Protein AF-0000000078708165 (afdb_homodimer)

Solvent-accessible surface area (backbone atoms only — not comparable to full-atom values): 24595 Å² total; per-residue (Å²): 108,51,36,68,66,40,45,78,69,54,37,66,34,63,45,40,36,69,83,46,74,78,49,69,68,57,49,48,54,41,50,55,49,38,58,58,43,76,46,70,92,74,52,52,30,29,33,33,33,42,35,62,56,63,69,60,28,43,54,49,16,61,76,66,69,36,69,35,49,48,30,27,42,36,37,36,41,20,16,23,21,41,49,58,53,45,49,39,19,51,76,68,73,42,83,66,70,73,29,43,62,59,57,50,52,49,18,38,39,30,17,32,34,29,54,37,47,34,47,46,41,34,36,25,69,70,32,29,31,30,79,36,61,64,44,44,76,39,40,69,62,49,26,62,76,30,49,47,60,72,34,39,46,48,54,36,30,37,31,33,25,43,50,60,53,85,44,67,77,74,87,72,66,90,42,77,29,70,65,36,49,51,66,67,57,56,59,63,48,45,63,61,40,27,52,52,42,26,50,55,28,47,77,68,76,39,90,55,40,51,53,62,52,50,36,59,58,68,66,51,85,80,80,67,42,50,61,54,49,38,62,41,60,37,40,49,90,117,108,50,37,67,66,39,45,78,68,54,36,65,36,62,46,39,36,69,86,48,74,77,50,70,68,56,49,47,54,43,52,55,49,38,58,57,43,76,45,70,91,73,52,53,30,28,33,34,33,43,32,63,55,62,69,60,27,42,54,49,15,62,76,66,68,36,68,36,47,48,30,27,42,35,37,37,41,18,15,23,22,40,50,57,53,45,49,38,19,51,76,67,74,43,83,65,70,73,30,42,62,59,57,50,52,49,17,38,38,31,18,31,34,28,53,36,47,36,49,47,43,33,35,25,71,70,32,29,31,28,80,35,61,64,44,44,75,40,42,69,62,48,26,61,75,30,48,47,61,72,33,39,45,49,54,36,27,36,31,33,26,43,53,61,54,83,44,67,76,73,86,72,67,89,40,77,29,69,66,36,50,51,68,68,58,56,59,64,49,46,62,62,41,27,52,54,43,26,51,56,29,46,77,68,76,38,90,56,40,49,52,64,54,49,37,58,57,69,67,52,87,81,78,66,42,50,61,53,50,38,62,41,59,36,40,50,86,118

Structure (mmCIF, N/CA/C/O backbone):
data_AF-0000000078708165-model_v1
#
loop_
_entity.id
_entity.type
_entity.pdbx_description
1 polymer 'Nitroreductase domain-containing protein'
#
loop_
_atom_site.group_PDB
_atom_site.id
_atom_site.type_symbol
_atom_site.label_atom_id
_atom_site.label_alt_id
_atom_site.label_comp_id
_atom_site.label_asym_id
_atom_site.label_entity_id
_atom_site.label_seq_id
_atom_site.pdbx_PDB_ins_code
_atom_site.Cartn_x
_atom_site.Cartn_y
_atom_site.Cartn_z
_atom_site.occupancy
_atom_site.B_iso_or_equiv
_atom_site.auth_seq_id
_atom_site.auth_comp_id
_atom_site.auth_asym_id
_atom_site.auth_atom_id
_atom_site.pdbx_PDB_model_num
ATOM 1 N N . MET A 1 1 ? -5.594 12.461 -19.328 1 75.12 1 MET A N 1
ATOM 2 C CA . MET A 1 1 ? -4.172 12.625 -19.047 1 75.12 1 MET A CA 1
ATOM 3 C C . MET A 1 1 ? -3.57 11.344 -18.5 1 75.12 1 MET A C 1
ATOM 5 O O . MET A 1 1 ? -4.301 10.438 -18.078 1 75.12 1 MET A O 1
ATOM 9 N N . SER A 1 2 ? -2.18 11.203 -18.719 1 91.25 2 SER A N 1
ATOM 10 C CA . SER A 1 2 ? -1.423 10.023 -18.312 1 91.25 2 SER A CA 1
ATOM 11 C C . SER A 1 2 ? -1.133 10.031 -16.812 1 91.25 2 SER A C 1
ATOM 13 O O . SER A 1 2 ? -0.806 11.078 -16.25 1 91.25 2 SER A O 1
ATOM 15 N N . PHE A 1 3 ? -1.51 8.906 -16.062 1 94.38 3 PHE A N 1
ATOM 16 C CA . PHE A 1 3 ? -1.106 8.773 -14.672 1 94.38 3 PHE A CA 1
ATOM 17 C C . PHE A 1 3 ? 0.387 9.023 -14.516 1 94.38 3 PHE A C 1
ATOM 19 O O . PHE A 1 3 ? 0.801 9.812 -13.664 1 94.38 3 PHE A O 1
ATOM 26 N N . ILE A 1 4 ? 1.189 8.484 -15.359 1 96.38 4 ILE A N 1
ATOM 27 C CA . ILE A 1 4 ? 2.643 8.57 -15.258 1 96.38 4 ILE A CA 1
ATOM 28 C C . ILE A 1 4 ? 3.088 10.023 -15.398 1 96.38 4 ILE A C 1
ATOM 30 O O . ILE A 1 4 ? 3.916 10.5 -14.625 1 96.38 4 ILE A O 1
ATOM 34 N N . GLU A 1 5 ? 2.521 10.695 -16.297 1 93.56 5 GLU A N 1
ATOM 35 C CA . GLU A 1 5 ? 2.891 12.086 -16.531 1 93.56 5 GLU A CA 1
ATOM 36 C C . GLU A 1 5 ? 2.438 12.977 -15.375 1 93.56 5 GLU A C 1
ATOM 38 O O . GLU A 1 5 ? 3.186 13.844 -14.922 1 93.56 5 GLU A O 1
ATOM 43 N N . ASN A 1 6 ? 1.27 12.734 -14.898 1 93.44 6 ASN A N 1
ATOM 44 C CA . ASN A 1 6 ? 0.711 13.57 -13.844 1 93.44 6 ASN A CA 1
ATOM 45 C C . ASN A 1 6 ? 1.379 13.297 -12.5 1 93.44 6 ASN A C 1
ATOM 47 O O . ASN A 1 6 ? 1.421 14.164 -11.633 1 93.44 6 ASN A O 1
ATOM 51 N N . ASN A 1 7 ? 1.868 12.078 -12.359 1 93 7 ASN A N 1
ATOM 52 C CA . ASN A 1 7 ? 2.512 11.688 -11.117 1 93 7 ASN A CA 1
ATOM 53 C C . ASN A 1 7 ? 3.709 12.578 -10.797 1 93 7 ASN A C 1
ATOM 55 O O . ASN A 1 7 ? 4.004 12.836 -9.625 1 93 7 ASN A O 1
ATOM 59 N N . LEU A 1 8 ? 4.371 13.016 -11.805 1 89.5 8 LEU A N 1
ATOM 60 C CA . LEU A 1 8 ? 5.566 13.82 -11.609 1 89.5 8 LEU A CA 1
ATOM 61 C C . LEU A 1 8 ? 5.215 15.172 -10.992 1 89.5 8 LEU A C 1
ATOM 63 O O . LEU A 1 8 ? 6.074 15.836 -10.406 1 89.5 8 LEU A O 1
ATOM 67 N N . LYS A 1 9 ? 3.977 15.539 -11.07 1 89.5 9 LYS A N 1
ATOM 68 C CA . LYS A 1 9 ? 3.506 16.812 -10.539 1 89.5 9 LYS A CA 1
ATOM 69 C C . LYS A 1 9 ? 2.668 16.609 -9.281 1 89.5 9 LYS A C 1
ATOM 71 O O . LYS A 1 9 ? 2.113 17.562 -8.734 1 89.5 9 LYS A O 1
ATOM 76 N N . ARG A 1 10 ? 2.689 15.391 -8.859 1 91.25 10 ARG A N 1
ATOM 77 C CA . ARG A 1 10 ? 1.812 15.07 -7.738 1 91.25 10 ARG A CA 1
ATOM 78 C C . ARG A 1 10 ? 2.453 15.453 -6.41 1 91.25 10 ARG A C 1
ATOM 80 O O . ARG A 1 10 ? 3.654 15.258 -6.215 1 91.25 10 ARG A O 1
ATOM 87 N N . GLY A 1 11 ? 1.726 16.078 -5.535 1 93.62 11 GLY A N 1
ATOM 88 C CA . GLY A 1 11 ? 1.996 16.312 -4.125 1 93.62 11 GLY A CA 1
ATOM 89 C C . GLY A 1 11 ? 0.79 16.062 -3.236 1 93.62 11 GLY A C 1
ATOM 90 O O . GLY A 1 11 ? -0.292 15.742 -3.727 1 93.62 11 GLY A O 1
ATOM 91 N N . SER A 1 12 ? 1.008 16.156 -1.935 1 95.69 12 SER A N 1
ATOM 92 C CA . SER A 1 12 ? -0.109 16.047 -1.002 1 95.69 12 SER A CA 1
ATOM 93 C C . SER A 1 12 ? -0.998 17.281 -1.048 1 95.69 12 SER A C 1
ATOM 95 O O . SER A 1 12 ? -0.561 18.391 -0.697 1 95.69 12 SER A O 1
ATOM 97 N N . THR A 1 13 ? -2.205 17.078 -1.514 1 97.06 13 THR A N 1
ATOM 98 C CA . THR A 1 13 ? -3.17 18.172 -1.577 1 97.06 13 THR A CA 1
ATOM 99 C C . THR A 1 13 ? -3.859 18.359 -0.229 1 97.06 13 THR A C 1
ATOM 101 O O . THR A 1 13 ? -4.551 17.469 0.253 1 97.06 13 THR A O 1
ATOM 104 N N . ARG A 1 14 ? -3.719 19.609 0.31 1 96.38 14 ARG A N 1
ATOM 105 C CA . ARG A 1 14 ? -4.332 19.844 1.614 1 96.38 14 ARG A CA 1
ATOM 106 C C . ARG A 1 14 ? -5.293 21.016 1.562 1 96.38 14 ARG A C 1
ATOM 108 O O . ARG A 1 14 ? -5.938 21.344 2.561 1 96.38 14 ARG A O 1
ATOM 115 N N . ASP A 1 15 ? -5.328 21.641 0.451 1 97.31 15 ASP A N 1
ATOM 116 C CA . ASP A 1 15 ? -6.297 22.688 0.148 1 97.31 15 ASP A CA 1
ATOM 117 C C . ASP A 1 15 ? -7.172 22.297 -1.042 1 97.31 15 ASP A C 1
ATOM 119 O O . ASP A 1 15 ? -6.676 22.141 -2.16 1 97.31 15 ASP A O 1
ATOM 123 N N . TYR A 1 16 ? -8.438 22.188 -0.793 1 98.38 16 TYR A N 1
ATOM 124 C CA . TYR A 1 16 ? -9.352 21.766 -1.844 1 98.38 16 TYR A CA 1
ATOM 125 C C . TYR A 1 16 ? -10.312 22.891 -2.225 1 98.38 16 TYR A C 1
ATOM 127 O O . TYR A 1 16 ? -10.547 23.812 -1.438 1 98.38 16 TYR A O 1
ATOM 135 N N . GLN A 1 17 ? -10.758 22.812 -3.473 1 98.38 17 GLN A N 1
ATOM 136 C CA . GLN A 1 17 ? -11.891 23.656 -3.859 1 98.38 17 GLN A CA 1
ATOM 137 C C . GLN A 1 17 ? -13.172 23.203 -3.174 1 98.38 17 GLN A C 1
ATOM 139 O O . GLN A 1 17 ? -13.812 22.234 -3.611 1 98.38 17 GLN A O 1
ATOM 144 N N . ILE A 1 18 ? -13.539 23.984 -2.209 1 97.69 18 ILE A N 1
ATOM 145 C CA . ILE A 1 18 ? -14.703 23.625 -1.4 1 97.69 18 ILE A CA 1
ATOM 146 C C . ILE A 1 18 ? -15.953 23.594 -2.275 1 97.69 18 ILE A C 1
ATOM 148 O O . ILE A 1 18 ? -16.172 24.5 -3.082 1 97.69 18 ILE A O 1
ATOM 152 N N . GLY A 1 19 ? -16.703 22.531 -2.205 1 96.31 19 GLY A N 1
ATOM 153 C CA . GLY A 1 19 ? -17.953 22.422 -2.941 1 96.31 19 GLY A CA 1
ATOM 154 C C . GLY A 1 19 ? -17.781 21.766 -4.301 1 96.31 19 GLY A C 1
ATOM 155 O O . GLY A 1 19 ? -18.766 21.5 -4.988 1 96.31 19 GLY A O 1
ATOM 156 N N . TYR A 1 20 ? -16.531 21.578 -4.703 1 98.06 20 TYR A N 1
ATOM 157 C CA . TYR A 1 20 ? -16.312 20.891 -5.977 1 98.06 20 TYR A CA 1
ATOM 158 C C . TYR A 1 20 ? -16.922 19.5 -5.949 1 98.06 20 TYR A C 1
ATOM 160 O O . TYR A 1 20 ? -16.641 18.703 -5.051 1 98.06 20 TYR A O 1
ATOM 168 N N . GLU A 1 21 ? -17.688 19.188 -6.945 1 97.88 21 GLU A N 1
ATOM 169 C CA . GLU A 1 21 ? -18.312 17.875 -7.066 1 97.88 21 GLU A CA 1
ATOM 170 C C . GLU A 1 21 ? -17.641 17.047 -8.156 1 97.88 21 GLU A C 1
ATOM 172 O O . GLU A 1 21 ? -17.562 17.469 -9.312 1 97.88 21 GLU A O 1
ATOM 177 N N . ILE A 1 22 ? -17.172 15.93 -7.812 1 98.62 22 ILE A N 1
ATOM 178 C CA . ILE A 1 22 ? -16.641 14.992 -8.805 1 98.62 22 ILE A CA 1
ATOM 179 C C . ILE A 1 22 ? -17.797 14.422 -9.625 1 98.62 22 ILE A C 1
ATOM 181 O O . ILE A 1 22 ? -18.844 14.047 -9.078 1 98.62 22 ILE A O 1
ATOM 185 N N . SER A 1 23 ? -17.625 14.375 -10.93 1 98.5 23 SER A N 1
ATOM 186 C CA . SER A 1 23 ? -18.688 13.875 -11.789 1 98.5 23 SER A CA 1
ATOM 187 C C . SER A 1 23 ? -19.016 12.422 -11.477 1 98.5 23 SER A C 1
ATOM 189 O O . SER A 1 23 ? -18.172 11.672 -10.992 1 98.5 23 SER A O 1
ATOM 191 N N . GLU A 1 24 ? -20.25 12.062 -11.781 1 98.31 24 GLU A N 1
ATOM 192 C CA . GLU A 1 24 ? -20.656 10.672 -11.578 1 98.31 24 GLU A CA 1
ATOM 193 C C . GLU A 1 24 ? -19.781 9.719 -12.375 1 98.31 24 GLU A C 1
ATOM 195 O O . GLU A 1 24 ? -19.438 8.633 -11.898 1 98.31 24 GLU A O 1
ATOM 200 N N . GLU A 1 25 ? -19.469 10.102 -13.531 1 98.19 25 GLU A N 1
ATOM 201 C CA . GLU A 1 25 ? -18.594 9.289 -14.375 1 98.19 25 GLU A CA 1
ATOM 202 C C . GLU A 1 25 ? -17.234 9.062 -13.711 1 98.19 25 GLU A C 1
ATOM 204 O O . GLU A 1 25 ? -16.734 7.941 -13.68 1 98.19 25 GLU A O 1
ATOM 209 N N . ASP A 1 26 ? -16.641 10.141 -13.234 1 98.19 26 ASP A N 1
ATOM 210 C CA . ASP A 1 26 ? -15.328 10.039 -12.586 1 98.19 26 ASP A CA 1
ATOM 211 C C . ASP A 1 26 ? -15.422 9.25 -11.281 1 98.19 26 ASP A C 1
ATOM 213 O O . ASP A 1 26 ? -14.523 8.477 -10.953 1 98.19 26 ASP A O 1
ATOM 217 N N . LYS A 1 27 ? -16.5 9.461 -10.57 1 98.62 27 LYS A N 1
ATOM 218 C CA . LYS A 1 27 ? -16.719 8.672 -9.359 1 98.62 27 LYS A CA 1
ATOM 219 C C . LYS A 1 27 ? -16.75 7.18 -9.688 1 98.62 27 LYS A C 1
ATOM 221 O O . LYS A 1 27 ? -16.156 6.371 -8.969 1 98.62 27 LYS A O 1
ATOM 226 N N . GLU A 1 28 ? -17.438 6.867 -10.727 1 98.25 28 GLU A N 1
ATOM 227 C CA . GLU A 1 28 ? -17.516 5.473 -11.141 1 98.25 28 GLU A CA 1
ATOM 228 C C . GLU A 1 28 ? -16.141 4.914 -11.492 1 98.25 28 GLU A C 1
ATOM 230 O O . GLU A 1 28 ? -15.812 3.777 -11.148 1 98.25 28 GLU A O 1
ATOM 235 N N . LYS A 1 29 ? -15.336 5.672 -12.211 1 97.88 29 LYS A N 1
ATOM 236 C CA . LYS A 1 29 ? -13.977 5.266 -12.562 1 97.88 29 LYS A CA 1
ATOM 237 C C . LYS A 1 29 ? -13.141 4.992 -11.312 1 97.88 29 LYS A C 1
ATOM 239 O O . LYS A 1 29 ? -12.422 3.992 -11.25 1 97.88 29 LYS A O 1
ATOM 244 N N . LEU A 1 30 ? -13.242 5.879 -10.328 1 98.62 30 LEU A N 1
ATOM 245 C CA . LEU A 1 30 ? -12.508 5.719 -9.078 1 98.62 30 LEU A CA 1
ATOM 246 C C . LEU A 1 30 ? -12.93 4.445 -8.352 1 98.62 30 LEU A C 1
ATOM 248 O O . LEU A 1 30 ? -12.078 3.656 -7.93 1 98.62 30 LEU A O 1
ATOM 252 N N . ILE A 1 31 ? -14.203 4.211 -8.289 1 98.62 31 ILE A N 1
ATOM 253 C CA . ILE A 1 31 ? -14.758 3.094 -7.535 1 98.62 31 ILE A CA 1
ATOM 254 C C . ILE A 1 31 ? -14.406 1.778 -8.227 1 98.62 31 ILE A C 1
ATOM 256 O O . ILE A 1 31 ? -13.992 0.817 -7.57 1 98.62 31 ILE A O 1
ATOM 260 N N . LYS A 1 32 ? -14.555 1.718 -9.523 1 97.56 32 LYS A N 1
ATOM 261 C CA . LYS A 1 32 ? -14.219 0.506 -10.273 1 97.56 32 LYS A CA 1
ATOM 262 C C . LYS A 1 32 ? -12.742 0.157 -10.125 1 97.56 32 LYS A C 1
ATOM 264 O O . LYS A 1 32 ? -12.383 -1.02 -10.062 1 97.56 32 LYS A O 1
ATOM 269 N N . THR A 1 33 ? -11.93 1.17 -10.047 1 98.06 33 THR A N 1
ATOM 270 C CA . THR A 1 33 ? -10.492 0.958 -9.906 1 98.06 33 THR A CA 1
ATOM 271 C C . THR A 1 33 ? -10.18 0.262 -8.586 1 98.06 33 THR A C 1
ATOM 273 O O . THR A 1 33 ? -9.461 -0.74 -8.562 1 98.06 33 THR A O 1
ATOM 276 N N . ILE A 1 34 ? -10.734 0.722 -7.465 1 98.06 34 ILE A N 1
ATOM 277 C CA . ILE A 1 34 ? -10.352 0.17 -6.172 1 98.06 34 ILE A CA 1
ATOM 278 C C . ILE A 1 34 ? -11.094 -1.139 -5.926 1 98.06 34 ILE A C 1
ATOM 280 O O . ILE A 1 34 ? -10.656 -1.977 -5.137 1 98.06 34 ILE A O 1
ATOM 284 N N . GLN A 1 35 ? -12.203 -1.363 -6.656 1 96.94 35 GLN A N 1
ATOM 285 C CA . GLN A 1 35 ? -12.883 -2.656 -6.594 1 96.94 35 GLN A CA 1
ATOM 286 C C . GLN A 1 35 ? -12.023 -3.756 -7.207 1 96.94 35 GLN A C 1
ATOM 288 O O . GLN A 1 35 ? -12.07 -4.906 -6.773 1 96.94 35 GLN A O 1
ATOM 293 N N . ASN A 1 36 ? -11.242 -3.406 -8.18 1 96.12 36 ASN A N 1
ATOM 294 C CA . ASN A 1 36 ? -10.422 -4.391 -8.883 1 96.12 36 ASN A CA 1
ATOM 295 C C . ASN A 1 36 ? -9.023 -4.488 -8.281 1 96.12 36 ASN A C 1
ATOM 297 O O . ASN A 1 36 ? -8.125 -5.086 -8.883 1 96.12 36 ASN A O 1
ATOM 301 N N . ALA A 1 37 ? -8.82 -3.914 -7.129 1 97.5 37 ALA A N 1
ATOM 302 C CA . ALA A 1 37 ? -7.508 -3.957 -6.488 1 97.5 37 ALA A CA 1
ATOM 303 C C . ALA A 1 37 ? -7.098 -5.395 -6.176 1 97.5 37 ALA A C 1
ATOM 305 O O . ALA A 1 37 ? -7.93 -6.207 -5.762 1 97.5 37 ALA A O 1
ATOM 306 N N . PRO A 1 38 ? -5.777 -5.684 -6.391 1 96.69 38 PRO A N 1
ATOM 307 C CA . PRO A 1 38 ? -5.285 -7 -5.984 1 96.69 38 PRO A CA 1
ATOM 308 C C . PRO A 1 38 ? -5.465 -7.262 -4.488 1 96.69 38 PRO A C 1
ATOM 310 O O . PRO A 1 38 ? -5.559 -6.316 -3.701 1 96.69 38 PRO A O 1
ATOM 313 N N . THR A 1 39 ? -5.602 -8.508 -4.172 1 96.62 39 THR A N 1
ATOM 314 C CA . THR A 1 39 ? -5.672 -8.961 -2.785 1 96.62 39 THR A CA 1
ATOM 315 C C . THR A 1 39 ? -4.762 -10.164 -2.562 1 96.62 39 THR A C 1
ATOM 317 O O . THR A 1 39 ? -4.594 -10.992 -3.457 1 96.62 39 THR A O 1
ATOM 320 N N . SER A 1 40 ? -4.141 -10.156 -1.382 1 96.81 40 SER A N 1
ATOM 321 C CA . SER A 1 40 ? -3.326 -11.32 -1.035 1 96.81 40 SER A CA 1
ATOM 322 C C . SER A 1 40 ? -4.172 -12.586 -0.963 1 96.81 40 SER A C 1
ATOM 324 O O . SER A 1 40 ? -5.215 -12.602 -0.308 1 96.81 40 SER A O 1
ATOM 326 N N . ASN A 1 41 ? -3.801 -13.633 -1.777 1 94.19 41 ASN A N 1
ATOM 327 C CA . ASN A 1 41 ? -4.344 -14.984 -1.711 1 94.19 41 ASN A CA 1
ATOM 328 C C . ASN A 1 41 ? -5.852 -15 -1.938 1 94.19 41 ASN A C 1
ATOM 330 O O . ASN A 1 41 ? -6.551 -15.898 -1.471 1 94.19 41 ASN A O 1
ATOM 334 N N . ASN A 1 42 ? -6.367 -13.883 -2.521 1 95.19 42 ASN A N 1
ATOM 335 C CA . ASN A 1 42 ? -7.805 -13.766 -2.746 1 95.19 42 ASN A CA 1
ATOM 336 C C . ASN A 1 42 ? -8.57 -13.688 -1.43 1 95.19 42 ASN A C 1
ATOM 338 O O . ASN A 1 42 ? -9.758 -14.023 -1.378 1 95.19 42 ASN A O 1
ATOM 342 N N . TYR A 1 43 ? -7.945 -13.203 -0.377 1 96.56 43 TYR A N 1
ATOM 343 C CA . TYR A 1 43 ? -8.578 -13.195 0.939 1 96.56 43 TYR A CA 1
ATOM 344 C C . TYR A 1 43 ? -9.57 -12.047 1.061 1 96.56 43 TYR A C 1
ATOM 346 O O . TYR A 1 43 ? -10.508 -12.109 1.862 1 96.56 43 TYR A O 1
ATOM 354 N N . PHE A 1 44 ? -9.32 -11.055 0.277 1 97.88 44 PHE A N 1
ATOM 355 C CA . PHE A 1 44 ? -10.102 -9.828 0.418 1 97.88 44 PHE A CA 1
ATOM 356 C C . PHE A 1 44 ? -10.078 -9.336 1.859 1 97.88 44 PHE A C 1
ATOM 358 O O . PHE A 1 44 ? -11.125 -9.086 2.453 1 97.88 44 PHE A O 1
ATOM 365 N N . ALA A 1 45 ? -8.844 -9.141 2.334 1 97.81 45 ALA A N 1
ATOM 366 C CA . ALA A 1 45 ? -8.602 -8.797 3.732 1 97.81 45 ALA A CA 1
ATOM 367 C C . ALA A 1 45 ? -8.594 -7.285 3.932 1 97.81 45 ALA A C 1
ATOM 369 O O . ALA A 1 45 ? -7.879 -6.766 4.793 1 97.81 45 ALA A O 1
ATOM 370 N N . SER A 1 46 ? -9.281 -6.57 3.098 1 98.75 46 SER A N 1
ATOM 371 C CA . SER A 1 46 ? -9.461 -5.125 3.221 1 98.75 46 SER A CA 1
ATOM 372 C C . SER A 1 46 ? -10.859 -4.703 2.775 1 98.75 46 SER A C 1
ATOM 374 O O . SER A 1 46 ? -11.531 -5.438 2.051 1 98.75 46 SER A O 1
ATOM 376 N N . SER A 1 47 ? -11.289 -3.584 3.244 1 98.81 47 SER A N 1
ATOM 377 C CA . SER A 1 47 ? -12.508 -2.895 2.854 1 98.81 47 SER A CA 1
ATOM 378 C C . SER A 1 47 ? -12.297 -1.385 2.797 1 98.81 47 SER A C 1
ATOM 380 O O . SER A 1 47 ? -11.289 -0.875 3.287 1 98.81 47 SER A O 1
ATOM 382 N N . VAL A 1 48 ? -13.25 -0.737 2.156 1 98.88 48 VAL A N 1
ATOM 383 C CA . VAL A 1 48 ? -13.172 0.719 2.098 1 98.88 48 VAL A CA 1
ATOM 384 C C . VAL A 1 48 ? -14.539 1.321 2.418 1 98.88 48 VAL A C 1
ATOM 386 O O . VAL A 1 48 ? -15.57 0.802 1.985 1 98.88 48 VAL A O 1
ATOM 389 N N . ILE A 1 49 ? -14.531 2.32 3.221 1 98.94 49 ILE A N 1
ATOM 390 C CA . ILE A 1 49 ? -15.719 3.143 3.443 1 98.94 49 ILE A CA 1
ATOM 391 C C . ILE A 1 49 ? -15.594 4.445 2.652 1 98.94 49 ILE A C 1
ATOM 393 O O . ILE A 1 49 ? -14.641 5.203 2.836 1 98.94 49 ILE A O 1
ATOM 397 N N . VAL A 1 50 ? -16.562 4.656 1.787 1 98.94 50 VAL A N 1
ATOM 398 C CA . VAL A 1 50 ? -16.625 5.867 0.978 1 98.94 50 VAL A CA 1
ATOM 399 C C . VAL A 1 50 ? -17.531 6.895 1.654 1 98.94 50 VAL A C 1
ATOM 401 O O . VAL A 1 50 ? -18.703 6.629 1.898 1 98.94 50 VAL A O 1
ATOM 404 N N . ILE A 1 51 ? -16.984 8.055 1.914 1 98.88 51 ILE A N 1
ATOM 405 C CA . ILE A 1 51 ? -17.734 9.078 2.635 1 98.88 51 ILE A CA 1
ATOM 406 C C . ILE A 1 51 ? -17.875 10.32 1.763 1 98.88 51 ILE A C 1
ATOM 408 O O . ILE A 1 51 ? -16.875 10.93 1.369 1 98.88 51 ILE A O 1
ATOM 412 N N . GLU A 1 52 ? -19.062 10.734 1.477 1 98.19 52 GLU A N 1
ATOM 413 C CA . GLU A 1 52 ? -19.391 11.945 0.724 1 98.19 52 GLU A CA 1
ATOM 414 C C . GLU A 1 52 ? -20.203 12.914 1.565 1 98.19 52 GLU A C 1
ATOM 416 O O . GLU A 1 52 ? -20.234 14.117 1.289 1 98.19 52 GLU A O 1
ATOM 421 N N . ASP A 1 53 ? -20.891 12.398 2.562 1 98.38 53 ASP A N 1
ATOM 422 C CA . ASP A 1 53 ? -21.734 13.219 3.418 1 98.38 53 ASP A CA 1
ATOM 423 C C . ASP A 1 53 ? -20.906 14.258 4.172 1 98.38 53 ASP A C 1
ATOM 425 O O . ASP A 1 53 ? -19.969 13.914 4.883 1 98.38 53 ASP A O 1
ATOM 429 N N . GLN A 1 54 ? -21.344 15.516 4.062 1 98.5 54 GLN A N 1
ATOM 430 C CA . GLN A 1 54 ? -20.562 16.609 4.637 1 98.5 54 GLN A CA 1
ATOM 431 C C . GLN A 1 54 ? -20.547 16.531 6.16 1 98.5 54 GLN A C 1
ATOM 433 O O . GLN A 1 54 ? -19.547 16.844 6.793 1 98.5 54 GLN A O 1
ATOM 438 N N . ASN A 1 55 ? -21.641 16.188 6.75 1 98.62 55 ASN A N 1
ATOM 439 C CA . ASN A 1 55 ? -21.703 16.078 8.203 1 98.62 55 ASN A CA 1
ATOM 440 C C . ASN A 1 55 ? -20.703 15.055 8.734 1 98.62 55 ASN A C 1
ATOM 442 O O . ASN A 1 55 ? -20.047 15.289 9.742 1 98.62 55 ASN A O 1
ATOM 446 N N . THR A 1 56 ? -20.656 13.898 8.078 1 98.75 56 THR A N 1
ATOM 447 C CA . THR A 1 56 ? -19.703 12.867 8.477 1 98.75 56 THR A CA 1
ATOM 448 C C . THR A 1 56 ? -18.266 13.352 8.273 1 98.75 56 THR A C 1
ATOM 450 O O . THR A 1 56 ? -17.406 13.141 9.141 1 98.75 56 THR A O 1
ATOM 453 N N . LYS A 1 57 ? -18.016 13.992 7.145 1 98.81 57 LYS A N 1
ATOM 454 C CA . LYS A 1 57 ? -16.688 14.531 6.902 1 98.81 57 LYS A CA 1
ATOM 455 C C . LYS A 1 57 ? -16.297 15.562 7.957 1 98.81 57 LYS A C 1
ATOM 457 O O . LYS A 1 57 ? -15.156 15.602 8.406 1 98.81 57 LYS A O 1
ATOM 462 N N . ASP A 1 58 ? -17.234 16.375 8.391 1 98.81 58 ASP A N 1
ATOM 463 C CA . ASP A 1 58 ? -16.984 17.375 9.43 1 98.81 58 ASP A CA 1
ATOM 464 C C . ASP A 1 58 ? -16.594 16.703 10.75 1 98.81 58 ASP A C 1
ATOM 466 O O . ASP A 1 58 ? -15.648 17.141 11.414 1 98.81 58 ASP A O 1
ATOM 470 N N . LYS A 1 59 ? -17.344 15.719 11.133 1 98.88 59 LYS A N 1
ATOM 471 C CA . LYS A 1 59 ? -17.047 14.992 12.367 1 98.88 59 LYS A CA 1
ATOM 472 C C . LYS A 1 59 ? -15.664 14.344 12.312 1 98.88 59 LYS A C 1
ATOM 474 O O . LYS A 1 59 ? -14.898 14.406 13.281 1 98.88 59 LYS A O 1
ATOM 479 N N . LEU A 1 60 ? -15.344 13.727 11.18 1 98.94 60 LEU A N 1
ATOM 480 C CA . LEU A 1 60 ? -14.047 13.078 11.008 1 98.94 60 LEU A CA 1
ATOM 481 C C . LEU A 1 60 ? -12.922 14.102 11.008 1 98.94 60 LEU A C 1
ATOM 483 O O . LEU A 1 60 ? -11.844 13.852 11.562 1 98.94 60 LEU A O 1
ATOM 487 N N . ALA A 1 61 ? -13.172 15.219 10.352 1 98.88 61 ALA A N 1
ATOM 488 C CA . ALA A 1 61 ? -12.18 16.297 10.359 1 98.88 61 ALA A CA 1
ATOM 489 C C . ALA A 1 61 ? -11.883 16.75 11.781 1 98.88 61 ALA A C 1
ATOM 491 O O . ALA A 1 61 ? -10.742 17.078 12.102 1 98.88 61 ALA A O 1
ATOM 492 N N . GLU A 1 62 ? -12.898 16.828 12.578 1 98.75 62 GLU A N 1
ATOM 493 C CA . GLU A 1 62 ? -12.727 17.203 13.977 1 98.75 62 GLU A CA 1
ATOM 494 C C . GLU A 1 62 ? -11.922 16.156 14.742 1 98.75 62 GLU A C 1
ATOM 496 O O . GLU A 1 62 ? -11.008 16.5 15.5 1 98.75 62 GLU A O 1
ATOM 501 N N . ILE A 1 63 ? -12.25 14.891 14.578 1 98.62 63 ILE A N 1
ATOM 502 C CA . ILE A 1 63 ? -11.555 13.789 15.234 1 98.62 63 ILE A CA 1
ATOM 503 C C . ILE A 1 63 ? -10.086 13.797 14.836 1 98.62 63 ILE A C 1
ATOM 505 O O . ILE A 1 63 ? -9.203 13.688 15.695 1 98.62 63 ILE A O 1
ATOM 509 N N . LEU A 1 64 ? -9.812 14 13.555 1 98.44 64 LE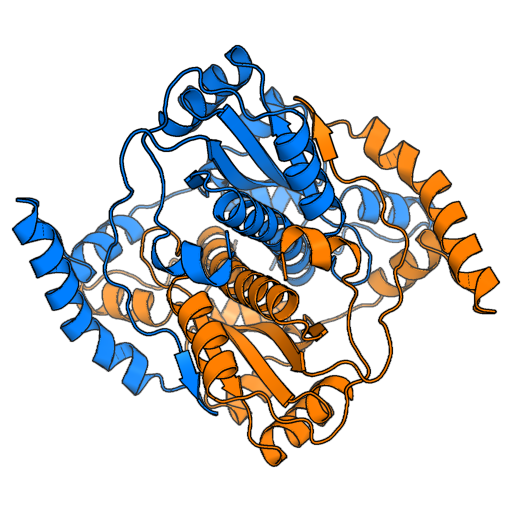U A N 1
ATOM 510 C CA . LEU A 1 64 ? -8.469 13.844 12.992 1 98.44 64 LEU A CA 1
ATOM 511 C C . LEU A 1 64 ? -7.691 15.156 13.086 1 98.44 64 LEU A C 1
ATOM 513 O O . LEU A 1 64 ? -6.473 15.172 12.906 1 98.44 64 LEU A O 1
ATOM 517 N N . GLN A 1 65 ? -8.438 16.25 13.266 1 98.25 65 GLN A N 1
ATOM 518 C CA . GLN A 1 65 ? -7.863 17.594 13.281 1 98.25 65 GLN A CA 1
ATOM 519 C C . GLN A 1 65 ? -7.133 17.891 11.977 1 98.25 65 GLN A C 1
ATOM 521 O O . GLN A 1 65 ? -5.984 18.328 11.984 1 98.25 65 GLN A O 1
ATOM 526 N N . GLN A 1 66 ? -7.812 17.609 10.898 1 98.19 66 GLN A N 1
ATOM 527 C CA . GLN A 1 66 ? -7.293 17.844 9.555 1 98.19 66 GLN A CA 1
ATOM 528 C C . GLN A 1 66 ? -8.352 18.469 8.656 1 98.19 66 GLN A C 1
ATOM 530 O O . GLN A 1 66 ? -9.289 17.797 8.227 1 98.19 66 GLN A O 1
ATOM 535 N N . LYS A 1 67 ? -8.172 19.688 8.32 1 98.06 67 LYS A N 1
ATOM 536 C CA . LYS A 1 67 ? -9.188 20.469 7.617 1 98.06 67 LYS A CA 1
ATOM 537 C C . LYS A 1 67 ? -9.469 19.875 6.238 1 98.06 67 LYS A C 1
ATOM 539 O O . LYS A 1 67 ? -10.586 20 5.723 1 98.06 67 LYS A O 1
ATOM 544 N N . GLN A 1 68 ? -8.43 19.281 5.574 1 98.25 68 GLN A N 1
ATOM 545 C CA . GLN A 1 68 ? -8.602 18.75 4.227 1 98.25 68 GLN A CA 1
ATOM 546 C C . GLN A 1 68 ? -9.664 17.656 4.199 1 98.25 68 GLN A C 1
ATOM 548 O O . GLN A 1 68 ? -10.234 17.359 3.148 1 98.25 68 GLN A O 1
ATOM 553 N N . VAL A 1 69 ? -9.953 17.047 5.352 1 98.81 69 VAL A N 1
ATOM 554 C CA . VAL A 1 69 ? -10.977 16 5.438 1 98.81 69 VAL A CA 1
ATOM 555 C C . VAL A 1 69 ? -12.359 16.625 5.277 1 98.81 69 VAL A C 1
ATOM 557 O O . VAL A 1 69 ? -13.242 16.031 4.641 1 98.81 69 VAL A O 1
ATOM 560 N N . ARG A 1 70 ? -12.516 17.781 5.789 1 98.38 70 ARG A N 1
ATOM 561 C CA . ARG A 1 70 ? -13.789 18.484 5.648 1 98.38 70 ARG A CA 1
ATOM 562 C C . ARG A 1 70 ? -13.93 19.094 4.258 1 98.38 70 ARG A C 1
ATOM 564 O O . ARG A 1 70 ? -15.039 19.266 3.758 1 98.38 70 ARG A O 1
ATOM 571 N N . GLU A 1 71 ? -12.836 19.469 3.656 1 98.56 71 GLU A N 1
ATOM 572 C CA . GLU A 1 71 ? -12.852 20.297 2.453 1 98.56 71 GLU A CA 1
ATOM 573 C C . GLU A 1 71 ? -12.859 19.438 1.193 1 98.56 71 GLU A C 1
ATOM 575 O O . GLU A 1 71 ? -13.273 19.891 0.125 1 98.56 71 GLU A O 1
ATOM 580 N N . CYS A 1 72 ? -12.352 18.219 1.267 1 98.75 72 CYS A N 1
ATOM 581 C CA . CYS A 1 72 ? -12.266 17.359 0.088 1 98.75 72 CYS A CA 1
ATOM 582 C C . CYS A 1 72 ? -13.656 17.016 -0.433 1 98.75 72 CYS A C 1
ATOM 584 O O . CYS A 1 72 ? -14.656 17.219 0.264 1 98.75 72 CYS A O 1
ATOM 586 N N . SER A 1 73 ? -13.742 16.594 -1.682 1 98.88 73 SER A N 1
ATOM 587 C CA . SER A 1 73 ? -15.008 16.188 -2.277 1 98.88 73 SER A CA 1
ATOM 588 C C . SER A 1 73 ? -15.461 14.836 -1.726 1 98.88 73 SER A C 1
ATOM 590 O O . SER A 1 73 ? -16.641 14.641 -1.444 1 98.88 73 SER A O 1
ATOM 592 N N . MET A 1 74 ? -14.57 13.859 -1.643 1 98.88 74 MET A N 1
ATOM 593 C CA . MET A 1 74 ? -14.805 12.516 -1.123 1 98.88 74 MET A CA 1
ATOM 594 C C . MET A 1 74 ? -13.695 12.094 -0.166 1 98.88 74 MET A C 1
ATOM 596 O O . MET A 1 74 ? -12.523 12.43 -0.38 1 98.88 74 MET A O 1
ATOM 600 N N . PHE A 1 75 ? -14.102 11.453 0.89 1 98.94 75 PHE A N 1
ATOM 601 C CA . PHE A 1 75 ? -13.164 10.891 1.851 1 98.94 75 PHE A CA 1
ATOM 602 C C . PHE A 1 75 ? -13.289 9.375 1.9 1 98.94 75 PHE A C 1
ATOM 604 O O . PHE A 1 75 ? -14.391 8.836 1.979 1 98.94 75 PHE A O 1
ATOM 611 N N . PHE A 1 76 ? -12.148 8.672 1.775 1 99 76 PHE A N 1
ATOM 612 C CA . PHE A 1 76 ? -12.109 7.215 1.771 1 99 76 PHE A CA 1
ATOM 613 C C . PHE A 1 76 ? -11.32 6.691 2.967 1 99 76 PHE A C 1
ATOM 615 O O . PHE A 1 76 ? -10.219 7.16 3.24 1 99 76 PHE A O 1
ATOM 622 N N . ILE A 1 77 ? -11.883 5.801 3.723 1 99 77 ILE A N 1
ATOM 623 C CA . ILE A 1 77 ? -11.18 5.129 4.809 1 99 77 ILE A CA 1
ATOM 624 C C . ILE A 1 77 ? -10.992 3.652 4.469 1 99 77 ILE A C 1
ATOM 626 O O . ILE A 1 77 ? -11.977 2.922 4.301 1 99 77 ILE A O 1
ATOM 630 N N . PHE A 1 78 ? -9.781 3.25 4.379 1 99 78 PHE A N 1
ATOM 631 C CA . PHE A 1 78 ? -9.43 1.877 4.031 1 99 78 PHE A CA 1
ATOM 632 C C . PHE A 1 78 ? -9.133 1.062 5.285 1 99 78 PHE A C 1
ATOM 634 O O . PHE A 1 78 ? -8.305 1.457 6.109 1 99 78 PHE A O 1
ATOM 641 N N . LEU A 1 79 ? -9.766 -0.039 5.402 1 98.94 79 LEU A N 1
ATOM 642 C CA . LEU A 1 79 ? -9.711 -0.875 6.594 1 98.94 79 LEU A CA 1
ATOM 643 C C . LEU A 1 79 ? -8.844 -2.105 6.355 1 98.94 79 LEU A C 1
ATOM 645 O O . LEU A 1 79 ? -8.922 -2.732 5.297 1 98.94 79 LEU A O 1
ATOM 649 N N . ALA A 1 80 ? -7.898 -2.375 7.266 1 98.75 80 ALA A N 1
ATOM 650 C CA . ALA A 1 80 ? -7.527 -3.775 7.445 1 98.75 80 ALA A CA 1
ATOM 651 C C . ALA A 1 80 ? -8.703 -4.586 7.988 1 98.75 80 ALA A C 1
ATOM 653 O O . ALA A 1 80 ? -9.109 -4.406 9.133 1 98.75 80 ALA A O 1
ATOM 654 N N . ASP A 1 81 ? -9.273 -5.438 7.152 1 98.56 81 ASP A N 1
ATOM 655 C CA . ASP A 1 81 ? -10.555 -6.074 7.441 1 98.56 81 ASP A CA 1
ATOM 656 C C . ASP A 1 81 ? -10.445 -7.594 7.348 1 98.56 81 ASP A C 1
ATOM 658 O O . ASP A 1 81 ? -10.547 -8.164 6.258 1 98.56 81 ASP A O 1
ATOM 662 N N . ASN A 1 82 ? -10.367 -8.227 8.469 1 96.94 82 ASN A N 1
ATOM 663 C CA . ASN A 1 82 ? -10.211 -9.672 8.5 1 96.94 82 ASN A CA 1
ATOM 664 C C . ASN A 1 82 ? -11.531 -10.367 8.836 1 96.94 82 ASN A C 1
ATOM 666 O O . ASN A 1 82 ? -11.547 -11.57 9.109 1 96.94 82 ASN A O 1
ATOM 670 N N . ASN A 1 83 ? -12.57 -9.633 8.773 1 97.5 83 ASN A N 1
ATOM 671 C CA . ASN A 1 83 ? -13.859 -10.203 9.141 1 97.5 83 ASN A CA 1
ATOM 672 C C . ASN A 1 83 ? -14.273 -11.32 8.188 1 97.5 83 ASN A C 1
ATOM 674 O O . ASN A 1 83 ? -14.891 -12.305 8.609 1 97.5 83 ASN A O 1
ATOM 678 N N . ARG A 1 84 ? -14.023 -11.18 6.863 1 97.44 84 ARG A N 1
ATOM 679 C CA . ARG A 1 84 ? -14.344 -12.242 5.91 1 97.44 84 ARG A CA 1
ATOM 680 C C . ARG A 1 84 ? -13.617 -13.531 6.266 1 97.44 84 ARG A C 1
ATOM 682 O O . ARG A 1 84 ? -14.234 -14.602 6.305 1 97.44 84 ARG A O 1
ATOM 689 N N . ILE A 1 85 ? -12.344 -13.414 6.59 1 95 85 ILE A N 1
ATOM 690 C CA . ILE A 1 85 ? -11.516 -14.578 6.879 1 95 85 ILE A CA 1
ATOM 691 C C . ILE A 1 85 ? -11.938 -15.195 8.211 1 95 85 ILE A C 1
ATOM 693 O O . ILE A 1 85 ? -11.953 -16.422 8.359 1 95 85 ILE A O 1
ATOM 697 N N . ASP A 1 86 ? -12.219 -14.359 9.156 1 95.25 86 ASP A N 1
ATOM 698 C CA . ASP A 1 86 ? -12.703 -14.859 10.438 1 95.25 86 ASP A CA 1
ATOM 699 C C . ASP A 1 86 ? -13.977 -15.688 10.258 1 95.25 86 ASP A C 1
ATOM 701 O O . ASP A 1 86 ? -14.117 -16.75 10.859 1 95.25 86 ASP A O 1
ATOM 705 N N . TYR A 1 87 ? -14.875 -15.148 9.484 1 95.81 87 TYR A N 1
ATOM 706 C CA . TYR A 1 87 ? -16.125 -15.859 9.227 1 95.81 87 TYR A CA 1
ATOM 707 C C . TYR A 1 87 ? -15.859 -17.203 8.547 1 95.81 87 TYR A C 1
ATOM 709 O O . TYR A 1 87 ? -16.438 -18.219 8.93 1 95.81 87 TYR A O 1
ATOM 717 N N . VAL A 1 88 ? -15.047 -17.203 7.551 1 95.94 88 VAL A N 1
ATOM 718 C CA . VAL A 1 88 ? -14.695 -18.391 6.801 1 95.94 88 VAL A CA 1
ATOM 719 C C . VAL A 1 88 ? -14.109 -19.453 7.742 1 95.94 88 VAL A C 1
ATOM 721 O O . VAL A 1 88 ? -14.492 -20.609 7.695 1 95.94 88 VAL A O 1
ATOM 724 N N . LEU A 1 89 ? -13.188 -19.047 8.57 1 93.94 89 LEU A N 1
ATOM 725 C CA . LEU A 1 89 ? -12.562 -19.953 9.516 1 93.94 89 LEU A CA 1
ATOM 726 C C . LEU A 1 89 ? -13.586 -20.516 10.5 1 93.94 89 LEU A C 1
ATOM 728 O O . LEU A 1 89 ? -13.578 -21.703 10.805 1 93.94 89 LEU A O 1
ATOM 732 N N . LYS A 1 90 ? -14.438 -19.672 10.969 1 93.88 90 LYS A N 1
ATOM 733 C CA . LYS A 1 90 ? -15.484 -20.109 11.898 1 93.88 90 LYS A CA 1
ATOM 734 C C . LYS A 1 90 ? -16.422 -21.125 11.25 1 93.88 90 LYS A C 1
ATOM 736 O O . LYS A 1 90 ? -16.781 -22.125 11.867 1 93.88 90 LYS A O 1
ATOM 741 N N . THR A 1 91 ? -16.812 -20.828 10.086 1 94.12 91 THR A N 1
ATOM 742 C CA . THR A 1 91 ? -17.734 -21.703 9.359 1 94.12 91 THR A CA 1
ATOM 743 C C . THR A 1 91 ? -17.109 -23.078 9.164 1 94.12 91 THR A C 1
ATOM 745 O O . THR A 1 91 ? -17.828 -24.078 9.102 1 94.12 91 THR A O 1
ATOM 748 N N . LYS A 1 92 ? -15.82 -23.141 9.125 1 94.81 92 LYS A N 1
ATOM 749 C CA . LYS A 1 92 ? -15.117 -24.406 8.898 1 94.81 92 LYS A CA 1
ATOM 750 C C . LYS A 1 92 ? -14.562 -24.969 10.203 1 94.81 92 LYS A C 1
ATOM 752 O O . LYS A 1 92 ? -13.789 -25.922 10.195 1 94.81 92 LYS A O 1
ATOM 757 N N . ASN A 1 93 ? -14.875 -24.391 11.266 1 92.62 93 ASN A N 1
ATOM 758 C CA . ASN A 1 93 ? -14.477 -24.812 12.609 1 92.62 93 ASN A CA 1
ATOM 759 C C . ASN A 1 93 ? -12.961 -24.781 12.773 1 92.62 93 ASN A C 1
ATOM 761 O O . ASN A 1 93 ? -12.383 -25.734 13.297 1 92.62 93 ASN A O 1
ATOM 765 N N . LYS A 1 94 ? -12.422 -23.812 12.18 1 89.19 94 LYS A N 1
ATOM 766 C CA . LYS A 1 94 ? -10.984 -23.594 12.359 1 89.19 94 LYS A CA 1
ATOM 767 C C . LYS A 1 94 ? -10.727 -22.484 13.375 1 89.19 94 LYS A C 1
ATOM 769 O O . LYS A 1 94 ? -11.594 -21.625 13.602 1 89.19 94 LYS A O 1
ATOM 774 N N . ASN A 1 95 ? -9.602 -22.5 13.969 1 82.94 95 ASN A N 1
ATOM 775 C CA . ASN A 1 95 ? -9.266 -21.531 15.016 1 82.94 95 ASN A CA 1
ATOM 776 C C . ASN A 1 95 ? -8.914 -20.172 14.422 1 82.94 95 ASN A C 1
ATOM 778 O O . ASN A 1 95 ? -7.973 -20.047 13.633 1 82.94 95 ASN A O 1
ATOM 782 N N . ILE A 1 96 ? -9.547 -19.188 14.938 1 78.88 96 ILE A N 1
ATOM 783 C CA . ILE A 1 96 ? -9.336 -17.828 14.422 1 78.88 96 ILE A CA 1
ATOM 784 C C . ILE A 1 96 ? -8.32 -17.094 15.297 1 78.88 96 ILE A C 1
ATOM 786 O O . ILE A 1 96 ? -7.82 -16.031 14.93 1 78.88 96 ILE A O 1
ATOM 790 N N . GLU A 1 97 ? -8.023 -17.609 16.438 1 72.81 97 GLU A N 1
ATOM 791 C CA . GLU A 1 97 ? -7.188 -16.938 17.422 1 72.81 97 GLU A CA 1
ATOM 792 C C . GLU A 1 97 ? -5.707 -17.047 17.062 1 72.81 97 GLU A C 1
ATOM 794 O O . GLU A 1 97 ? -4.848 -16.516 17.766 1 72.81 97 GLU A O 1
ATOM 799 N N . ASN A 1 98 ? -5.449 -17.453 16.031 1 73 98 ASN A N 1
ATOM 800 C CA . ASN A 1 98 ? -4.043 -17.688 15.711 1 73 98 ASN A CA 1
ATOM 801 C C . ASN A 1 98 ? -3.561 -16.766 14.602 1 73 98 ASN A C 1
ATOM 803 O O . ASN A 1 98 ? -2.775 -17.172 13.742 1 73 98 ASN A O 1
ATOM 807 N N . LYS A 1 99 ? -4.004 -15.539 14.812 1 85.5 99 LYS A N 1
ATOM 808 C CA . LYS A 1 99 ? -3.512 -14.586 13.82 1 85.5 99 LYS A CA 1
ATOM 809 C C . LYS A 1 99 ? -2.104 -14.109 14.164 1 85.5 99 LYS A C 1
ATOM 811 O O . LYS A 1 99 ? -1.771 -13.93 15.336 1 85.5 99 LYS A O 1
ATOM 816 N N . THR A 1 100 ? -1.342 -13.852 13.125 1 89.44 100 THR A N 1
ATOM 817 C CA . THR A 1 100 ? 0.072 -13.523 13.258 1 89.44 100 THR A CA 1
ATOM 818 C C . THR A 1 100 ? 0.323 -12.07 12.867 1 89.44 100 THR A C 1
ATOM 820 O O . THR A 1 100 ? -0.571 -11.391 12.359 1 89.44 100 THR A O 1
ATOM 823 N N . LEU A 1 101 ? 1.518 -11.594 13.195 1 92.44 101 LEU A N 1
ATOM 824 C CA . LEU A 1 101 ? 1.965 -10.297 12.703 1 92.44 101 LEU A CA 1
ATOM 825 C C . LEU A 1 101 ? 1.928 -10.258 11.18 1 92.44 101 LEU A C 1
ATOM 827 O O . LEU A 1 101 ? 1.557 -9.242 10.586 1 92.44 101 LEU A O 1
ATOM 831 N N . ASN A 1 102 ? 2.275 -11.328 10.594 1 92.06 102 ASN A N 1
ATOM 832 C CA . ASN A 1 102 ? 2.254 -11.398 9.141 1 92.06 102 ASN A CA 1
ATOM 833 C C . ASN A 1 102 ? 0.843 -11.203 8.586 1 92.06 102 ASN A C 1
ATOM 835 O O . ASN A 1 102 ? 0.658 -10.555 7.555 1 92.06 102 ASN A O 1
ATOM 839 N N . SER A 1 103 ? -0.152 -11.836 9.227 1 91.88 103 SER A N 1
ATOM 840 C CA . SER A 1 103 ? -1.53 -11.656 8.781 1 91.88 103 SER A CA 1
ATOM 841 C C . SER A 1 103 ? -1.958 -10.195 8.875 1 91.88 103 SER A C 1
ATOM 843 O O . SER A 1 103 ? -2.721 -9.711 8.039 1 91.88 103 SER A O 1
ATOM 845 N N . LEU A 1 104 ? -1.465 -9.531 9.938 1 95.31 104 LEU A N 1
ATOM 846 C CA . LEU A 1 104 ? -1.738 -8.102 10.078 1 95.31 104 LEU A CA 1
ATOM 847 C C . LEU A 1 104 ? -1.11 -7.312 8.938 1 95.31 104 LEU A C 1
ATOM 849 O O . LEU A 1 104 ? -1.771 -6.477 8.312 1 95.31 104 LEU A O 1
ATOM 853 N N . LEU A 1 105 ? 0.145 -7.605 8.641 1 97.38 105 LEU A N 1
ATOM 854 C CA . LEU A 1 105 ? 0.844 -6.891 7.578 1 97.38 105 LEU A CA 1
ATOM 855 C C . LEU A 1 105 ? 0.187 -7.148 6.227 1 97.38 105 LEU A C 1
ATOM 857 O O . LEU A 1 105 ? 0.143 -6.258 5.375 1 97.38 105 LEU A O 1
ATOM 861 N N . LEU A 1 106 ? -0.314 -8.32 6.078 1 96.94 106 LEU A N 1
ATOM 862 C CA . LEU A 1 106 ? -1.023 -8.688 4.855 1 96.94 106 LEU A CA 1
ATOM 863 C C . LEU A 1 106 ? -2.279 -7.84 4.684 1 96.94 106 LEU A C 1
ATOM 865 O O . LEU A 1 106 ? -2.482 -7.227 3.635 1 96.94 106 LEU A O 1
ATOM 869 N N . SER A 1 107 ? -3.139 -7.734 5.715 1 98.19 107 SER A N 1
ATOM 870 C CA . SER A 1 107 ? -4.391 -6.988 5.625 1 98.19 107 SER A CA 1
ATOM 871 C C . SER A 1 107 ? -4.133 -5.492 5.492 1 98.19 107 SER A C 1
ATOM 873 O O . SER A 1 107 ? -4.832 -4.805 4.746 1 98.19 107 SER A O 1
ATOM 875 N N . VAL A 1 108 ? -3.146 -5.027 6.211 1 98.75 108 VAL A N 1
ATOM 876 C CA . VAL A 1 108 ? -2.766 -3.625 6.098 1 98.75 108 VAL A CA 1
ATOM 877 C C . VAL A 1 108 ? -2.23 -3.344 4.695 1 98.75 108 VAL A C 1
ATOM 879 O O . VAL A 1 108 ? -2.578 -2.334 4.082 1 98.75 108 VAL A O 1
ATOM 882 N N . GLY A 1 109 ? -1.396 -4.223 4.219 1 98.81 109 GLY A N 1
ATOM 883 C CA . GLY A 1 109 ? -0.899 -4.094 2.857 1 98.81 109 GLY A CA 1
ATOM 884 C C . GLY A 1 109 ? -2.006 -4.02 1.823 1 98.81 109 GLY A C 1
ATOM 885 O O . GLY A 1 109 ? -1.972 -3.168 0.932 1 98.81 109 GLY A O 1
ATOM 886 N N . ASP A 1 110 ? -2.996 -4.891 1.928 1 98.81 110 ASP A N 1
ATOM 887 C CA . ASP A 1 110 ? -4.129 -4.883 1.006 1 98.81 110 ASP A CA 1
ATOM 888 C C . ASP A 1 110 ? -4.867 -3.549 1.052 1 98.81 110 ASP A C 1
ATOM 890 O O . ASP A 1 110 ? -5.32 -3.049 0.02 1 98.81 110 ASP A O 1
ATOM 894 N N . ALA A 1 111 ? -5.027 -3.002 2.23 1 98.94 111 ALA A N 1
ATOM 895 C CA . ALA A 1 111 ? -5.656 -1.693 2.379 1 98.94 111 ALA A CA 1
ATOM 896 C C . ALA A 1 111 ? -4.852 -0.612 1.662 1 98.94 111 ALA A C 1
ATOM 898 O O . ALA A 1 111 ? -5.418 0.236 0.969 1 98.94 111 ALA A O 1
ATOM 899 N N . PHE A 1 112 ? -3.557 -0.665 1.808 1 98.94 112 PHE A N 1
ATOM 900 C CA . PHE A 1 112 ? -2.691 0.328 1.183 1 98.94 112 PHE A CA 1
ATOM 901 C C . PHE A 1 112 ? -2.707 0.182 -0.334 1 98.94 112 PHE A C 1
ATOM 903 O O . PHE A 1 112 ? -2.598 1.173 -1.06 1 98.94 112 PHE A O 1
ATOM 910 N N . ILE A 1 113 ? -2.812 -1.035 -0.832 1 98.88 113 ILE A N 1
ATOM 911 C CA . ILE A 1 113 ? -2.928 -1.231 -2.271 1 98.88 113 ILE A CA 1
ATOM 912 C C . ILE A 1 113 ? -4.176 -0.52 -2.791 1 98.88 113 ILE A C 1
ATOM 914 O O . ILE A 1 113 ? -4.102 0.256 -3.748 1 98.88 113 ILE A O 1
ATOM 918 N N . GLN A 1 114 ? -5.336 -0.696 -2.146 1 98.81 114 GLN A N 1
ATOM 919 C CA . GLN A 1 114 ? -6.562 -0.024 -2.562 1 98.81 114 GLN A CA 1
ATOM 920 C C . GLN A 1 114 ? -6.398 1.492 -2.525 1 98.81 114 GLN A C 1
ATOM 922 O O . GLN A 1 114 ? -6.77 2.186 -3.477 1 98.81 114 GLN A O 1
ATOM 927 N N . ALA A 1 115 ? -5.844 1.95 -1.471 1 98.94 115 ALA A N 1
ATOM 928 C CA . ALA A 1 115 ? -5.68 3.391 -1.291 1 98.94 115 ALA A CA 1
ATOM 929 C C . ALA A 1 115 ? -4.797 3.982 -2.389 1 98.94 115 ALA A C 1
ATOM 931 O O . ALA A 1 115 ? -5.109 5.039 -2.941 1 98.94 115 ALA A O 1
ATOM 932 N N . THR A 1 116 ? -3.736 3.295 -2.68 1 98.88 116 THR A N 1
ATOM 933 C CA . THR A 1 116 ? -2.777 3.811 -3.65 1 98.88 116 THR A CA 1
ATOM 934 C C . THR A 1 116 ? -3.354 3.756 -5.062 1 98.88 116 THR A C 1
ATOM 936 O O . THR A 1 116 ? -3.125 4.66 -5.867 1 98.88 116 THR A O 1
ATOM 939 N N . MET A 1 117 ? -4.09 2.732 -5.363 1 98.75 117 MET A N 1
ATOM 940 C CA . MET A 1 117 ? -4.754 2.682 -6.66 1 98.75 117 MET A CA 1
ATOM 941 C C . MET A 1 117 ? -5.746 3.828 -6.809 1 98.75 117 MET A C 1
ATOM 943 O O . MET A 1 117 ? -5.891 4.398 -7.895 1 98.75 117 MET A O 1
ATOM 947 N N . LEU A 1 118 ? -6.41 4.145 -5.723 1 98.88 118 LEU A N 1
ATOM 948 C CA . LEU A 1 118 ? -7.301 5.297 -5.746 1 98.88 118 LEU A CA 1
ATOM 949 C C . LEU A 1 118 ? -6.527 6.578 -6.039 1 98.88 118 LEU A C 1
ATOM 951 O O . LEU A 1 118 ? -6.953 7.391 -6.859 1 98.88 118 LEU A O 1
ATOM 955 N N . GLN A 1 119 ? -5.465 6.789 -5.352 1 98.75 119 GLN A N 1
ATOM 956 C CA . GLN A 1 119 ? -4.633 7.965 -5.598 1 98.75 119 GLN A CA 1
ATOM 957 C C . GLN A 1 119 ? -4.242 8.062 -7.07 1 98.75 119 GLN A C 1
ATOM 959 O O . GLN A 1 119 ? -4.312 9.141 -7.664 1 98.75 119 GLN A O 1
ATOM 964 N N . ASP A 1 120 ? -3.793 6.926 -7.59 1 98.44 120 ASP A N 1
ATOM 965 C CA . ASP A 1 120 ? -3.283 6.945 -8.953 1 98.44 120 ASP A CA 1
ATOM 966 C C . ASP A 1 120 ? -4.406 7.219 -9.961 1 98.44 120 ASP A C 1
ATOM 968 O O . ASP A 1 120 ? -4.203 7.926 -10.945 1 98.44 120 ASP A O 1
ATOM 972 N N . ALA A 1 121 ? -5.57 6.625 -9.734 1 98.44 121 ALA A N 1
ATOM 973 C CA . ALA A 1 121 ? -6.73 6.93 -10.57 1 98.44 121 ALA A CA 1
ATOM 974 C C . ALA A 1 121 ? -7.109 8.406 -10.469 1 98.44 121 ALA A C 1
ATOM 976 O O . ALA A 1 121 ? -7.391 9.055 -11.477 1 98.44 121 ALA A O 1
ATOM 977 N N . ALA A 1 122 ? -7.133 8.945 -9.25 1 98.38 122 ALA A N 1
ATOM 978 C CA . ALA A 1 122 ? -7.426 10.359 -9.039 1 98.38 122 ALA A CA 1
ATOM 979 C C . ALA A 1 122 ? -6.422 11.242 -9.781 1 98.38 122 ALA A C 1
ATOM 981 O O . ALA A 1 122 ? -6.805 12.234 -10.406 1 98.38 122 ALA A O 1
ATOM 982 N N . THR A 1 123 ? -5.176 10.867 -9.711 1 97.62 123 THR A N 1
ATOM 983 C CA . THR A 1 123 ? -4.117 11.602 -10.391 1 97.62 123 THR A CA 1
ATOM 984 C C . THR A 1 123 ? -4.363 11.633 -11.898 1 97.62 123 THR A C 1
ATOM 986 O O . THR A 1 123 ? -4.207 12.672 -12.531 1 97.62 123 THR A O 1
ATOM 989 N N . GLU A 1 124 ? -4.719 10.484 -12.43 1 97.62 124 GLU A N 1
ATOM 990 C CA . GLU A 1 124 ? -5.035 10.43 -13.852 1 97.62 124 GLU A CA 1
ATOM 991 C C . GLU A 1 124 ? -6.191 11.367 -14.195 1 97.62 124 GLU A C 1
ATOM 993 O O . GLU A 1 124 ? -6.215 11.961 -15.281 1 97.62 124 GLU A O 1
ATOM 998 N N . LEU A 1 125 ? -7.129 11.555 -13.328 1 97.31 125 LEU A N 1
ATOM 999 C CA . LEU A 1 125 ? -8.32 12.359 -13.555 1 97.31 125 LEU A CA 1
ATOM 1000 C C . LEU A 1 125 ? -8.078 13.812 -13.164 1 97.31 125 LEU A C 1
ATOM 1002 O O . LEU A 1 125 ? -9.023 14.609 -13.102 1 97.31 125 LEU A O 1
ATOM 1006 N N . ASP A 1 126 ? -6.871 14.141 -12.789 1 95.56 126 ASP A N 1
ATOM 1007 C CA . ASP A 1 126 ? -6.457 15.484 -12.406 1 95.56 126 ASP A CA 1
ATOM 1008 C C . ASP A 1 126 ? -7.141 15.922 -11.117 1 95.56 126 ASP A C 1
ATOM 1010 O O . ASP A 1 126 ? -7.578 17.062 -10.992 1 95.56 126 ASP A O 1
ATOM 1014 N N . LEU A 1 127 ? -7.332 15.023 -10.242 1 97.75 127 LEU A N 1
ATOM 1015 C CA . LEU A 1 127 ? -7.801 15.281 -8.883 1 97.75 127 LEU A CA 1
ATOM 1016 C C . LEU A 1 127 ? -6.648 15.211 -7.887 1 97.75 127 LEU A C 1
ATOM 1018 O O . LEU A 1 127 ? -5.656 14.516 -8.125 1 97.75 127 LEU A O 1
ATOM 1022 N N . GLY A 1 128 ? -6.75 16.047 -6.816 1 97.5 128 GLY A N 1
ATOM 1023 C CA . GLY A 1 128 ? -5.773 16 -5.738 1 97.5 128 GLY A CA 1
ATOM 1024 C C . GLY A 1 128 ? -6.102 14.977 -4.676 1 97.5 128 GLY A C 1
ATOM 1025 O O . GLY A 1 128 ? -7.258 14.57 -4.531 1 97.5 128 GLY A O 1
ATOM 1026 N N . THR A 1 129 ? -5.105 14.539 -3.998 1 98.44 129 THR A N 1
ATOM 1027 C CA . THR A 1 129 ? -5.285 13.562 -2.926 1 98.44 129 THR A CA 1
ATOM 1028 C C . THR A 1 129 ? -4.324 13.844 -1.775 1 98.44 129 THR A C 1
ATOM 1030 O O . THR A 1 129 ? -3.354 14.594 -1.938 1 98.44 129 THR A O 1
ATOM 1033 N N . CYS A 1 130 ? -4.637 13.289 -0.664 1 98.44 130 CYS A N 1
ATOM 1034 C CA . CYS A 1 130 ? -3.75 13.273 0.495 1 98.44 130 CYS A CA 1
ATOM 1035 C C . CYS A 1 130 ? -3.992 12.047 1.358 1 98.44 130 CYS A C 1
ATOM 1037 O O . CYS A 1 130 ? -5.125 11.789 1.775 1 98.44 130 CYS A O 1
ATOM 1039 N N . PHE A 1 131 ? -2.893 11.305 1.617 1 98.81 131 PHE A N 1
ATOM 1040 C CA . PHE A 1 131 ? -2.975 10.18 2.539 1 98.81 131 PHE A CA 1
ATOM 1041 C C . PHE A 1 131 ? -3.123 10.664 3.977 1 98.81 131 PHE A C 1
ATOM 1043 O O . PHE A 1 131 ? -2.479 11.633 4.379 1 98.81 131 PHE A O 1
ATOM 1050 N N . ILE A 1 132 ? -3.969 9.977 4.707 1 98.69 132 ILE A N 1
ATOM 1051 C CA . ILE A 1 132 ? -4.172 10.289 6.117 1 98.69 132 ILE A CA 1
ATOM 1052 C C . ILE A 1 132 ? -3.873 9.055 6.965 1 98.69 132 ILE A C 1
ATOM 1054 O O . ILE A 1 132 ? -4.754 8.219 7.191 1 98.69 132 ILE A O 1
ATOM 1058 N N . GLY A 1 133 ? -2.662 9 7.453 1 97.62 133 GLY A N 1
ATOM 1059 C CA . GLY A 1 133 ? -2.283 7.922 8.352 1 97.62 133 GLY A CA 1
ATOM 1060 C C . GLY A 1 133 ? -2.773 8.125 9.773 1 97.62 133 GLY A C 1
ATOM 1061 O O . GLY A 1 133 ? -2.822 7.176 10.555 1 97.62 133 GLY A O 1
ATOM 1062 N N . GLY A 1 134 ? -3.232 9.328 10.094 1 96.38 134 GLY A N 1
ATOM 1063 C CA . GLY A 1 134 ? -3.67 9.695 11.43 1 96.38 134 GLY A CA 1
ATOM 1064 C C . GLY A 1 134 ? -4.879 8.906 11.898 1 96.38 134 GLY A C 1
ATOM 1065 O O . GLY A 1 134 ? -5.188 8.891 13.094 1 96.38 134 GLY A O 1
ATOM 1066 N N . VAL A 1 135 ? -5.523 8.219 11.016 1 98.31 135 VAL A N 1
ATOM 1067 C CA . VAL A 1 135 ? -6.707 7.434 11.367 1 98.31 135 VAL A CA 1
ATOM 1068 C C . VAL A 1 135 ? -6.324 6.336 12.359 1 98.31 135 VAL A C 1
ATOM 1070 O O . VAL A 1 135 ? -7.145 5.926 13.188 1 98.31 135 VAL A O 1
ATOM 1073 N N . ARG A 1 136 ? -5.109 5.836 12.383 1 97.25 136 ARG A N 1
ATOM 1074 C CA . ARG A 1 136 ? -4.676 4.773 13.289 1 97.25 136 ARG A CA 1
ATOM 1075 C C . ARG A 1 136 ? -4.535 5.289 14.711 1 97.25 136 ARG A C 1
ATOM 1077 O O . ARG A 1 136 ? -4.43 4.5 15.656 1 97.25 136 ARG A O 1
ATOM 1084 N N . GLY A 1 137 ? -4.535 6.582 14.875 1 95.69 137 GLY A N 1
ATOM 1085 C CA . GLY A 1 137 ? -4.5 7.176 16.203 1 95.69 137 GLY A CA 1
ATOM 1086 C C . GLY A 1 137 ? -5.875 7.379 16.797 1 95.69 137 GLY A C 1
ATOM 1087 O O . GLY A 1 137 ? -6 7.73 17.984 1 95.69 137 GLY A O 1
ATOM 1088 N N . HIS A 1 138 ? -6.902 7.137 16.016 1 97.5 138 HIS A N 1
ATOM 1089 C CA . HIS A 1 138 ? -8.273 7.387 16.453 1 97.5 138 HIS A CA 1
ATOM 1090 C C . HIS A 1 138 ? -9.188 6.219 16.094 1 97.5 138 HIS A C 1
ATOM 1092 O O . HIS A 1 138 ? -10.328 6.426 15.672 1 97.5 138 HIS A O 1
ATOM 1098 N N . ILE A 1 139 ? -8.68 5.055 16.281 1 98.12 139 ILE A N 1
ATOM 1099 C CA . ILE A 1 139 ? -9.367 3.85 15.82 1 98.12 139 ILE A CA 1
ATOM 1100 C C . ILE A 1 139 ? -10.695 3.707 16.562 1 98.12 139 ILE A C 1
ATOM 1102 O O . ILE A 1 139 ? -11.742 3.51 15.93 1 98.12 139 ILE A O 1
ATOM 1106 N N . SER A 1 140 ? -10.719 3.834 17.828 1 97.56 140 SER A N 1
ATOM 1107 C CA . SER A 1 140 ? -11.93 3.617 18.609 1 97.56 140 SER A CA 1
ATOM 1108 C C . SER A 1 140 ? -13.023 4.617 18.234 1 97.56 140 SER A C 1
ATOM 1110 O O . SER A 1 140 ? -14.18 4.238 18.047 1 97.56 140 SER A O 1
ATOM 1112 N N . GLU A 1 141 ? -12.641 5.848 18.109 1 98.25 141 GLU A N 1
ATOM 1113 C CA . GLU A 1 141 ? -13.586 6.898 17.75 1 98.25 141 GLU A CA 1
ATOM 1114 C C . GLU A 1 141 ? -14.148 6.688 16.344 1 98.25 141 GLU A C 1
ATOM 1116 O O . GLU A 1 141 ? -15.352 6.789 16.141 1 98.25 141 GLU A O 1
ATOM 1121 N N . ILE A 1 142 ? -13.297 6.336 15.445 1 98.81 142 ILE A N 1
ATOM 1122 C CA . ILE A 1 142 ? -13.703 6.164 14.055 1 98.81 142 ILE A CA 1
ATOM 1123 C C . ILE A 1 142 ? -14.555 4.906 13.914 1 98.81 142 ILE A C 1
ATOM 1125 O O . ILE A 1 142 ? -15.57 4.91 13.211 1 98.81 142 ILE A O 1
ATOM 1129 N N . ASN A 1 143 ? -14.109 3.836 14.594 1 98.75 143 ASN A N 1
ATOM 1130 C CA . ASN A 1 143 ? -14.906 2.613 14.562 1 98.75 143 ASN A CA 1
ATOM 1131 C C . ASN A 1 143 ? -16.328 2.855 15.07 1 98.75 143 ASN A C 1
ATOM 1133 O O . ASN A 1 143 ? -17.297 2.371 14.477 1 98.75 143 ASN A O 1
ATOM 1137 N N . ARG A 1 144 ? -16.406 3.584 16.109 1 98.62 144 ARG A N 1
ATOM 1138 C CA . ARG A 1 144 ? -17.719 3.896 16.656 1 98.62 144 ARG A CA 1
ATOM 1139 C C . ARG A 1 144 ? -18.531 4.738 15.68 1 98.62 144 ARG A C 1
ATOM 1141 O O . ARG A 1 144 ? -19.688 4.426 15.391 1 98.62 144 ARG A O 1
ATOM 1148 N N . LEU A 1 145 ? -17.969 5.727 15.172 1 98.88 145 LEU A N 1
ATOM 1149 C CA . LEU A 1 145 ? -18.641 6.68 14.305 1 98.88 145 LEU A CA 1
ATOM 1150 C C . LEU A 1 145 ? -19.141 5.992 13.039 1 98.88 145 LEU A C 1
ATOM 1152 O O . LEU A 1 145 ? -20.25 6.289 12.562 1 98.88 145 LEU A O 1
ATOM 1156 N N . LEU A 1 146 ? -18.344 5.059 12.492 1 98.88 146 LEU A N 1
ATOM 1157 C CA . LEU A 1 146 ? -18.641 4.504 11.18 1 98.88 146 LEU A CA 1
ATOM 1158 C C . LEU A 1 146 ? -19.141 3.068 11.289 1 98.88 146 LEU A C 1
ATOM 1160 O O . LEU A 1 146 ? -19.25 2.363 10.289 1 98.88 146 LEU A O 1
ATOM 1164 N N . LYS A 1 147 ? -19.344 2.598 12.484 1 98.81 147 LYS A N 1
ATOM 1165 C CA . LYS A 1 147 ? -19.922 1.298 12.781 1 98.81 147 LYS A CA 1
ATOM 1166 C C . LYS A 1 147 ? -19.031 0.162 12.312 1 98.81 147 LYS A C 1
ATOM 1168 O O . LYS A 1 147 ? -19.516 -0.85 11.797 1 98.81 147 LYS A O 1
ATOM 1173 N N . ILE A 1 148 ? -17.75 0.416 12.391 1 98.88 148 ILE A N 1
ATOM 1174 C CA . ILE A 1 148 ? -16.797 -0.64 12.102 1 98.88 148 ILE A CA 1
ATOM 1175 C C . ILE A 1 148 ? -16.75 -1.627 13.266 1 98.88 148 ILE A C 1
ATOM 1177 O O . ILE A 1 148 ? -16.641 -1.223 14.43 1 98.88 148 ILE A O 1
ATOM 1181 N N . LYS A 1 149 ? -16.766 -2.951 12.953 1 97.75 149 LYS A N 1
ATOM 1182 C CA . LYS A 1 149 ? -16.922 -3.943 14.016 1 97.75 149 LYS A CA 1
ATOM 1183 C C . LYS A 1 149 ? -15.891 -5.055 13.891 1 97.75 149 LYS A C 1
ATOM 1185 O O . LYS A 1 149 ? -15.359 -5.293 12.805 1 97.75 149 LYS A O 1
ATOM 1190 N N . ASN A 1 150 ? -15.57 -5.645 15 1 97.12 150 ASN A N 1
ATOM 1191 C CA . ASN A 1 150 ? -14.82 -6.895 15.086 1 97.12 150 ASN A CA 1
ATOM 1192 C C . ASN A 1 150 ? -13.398 -6.734 14.57 1 97.12 150 ASN A C 1
ATOM 1194 O O . ASN A 1 150 ? -12.656 -5.859 15.023 1 97.12 150 ASN A O 1
ATOM 1198 N N . SER A 1 151 ? -12.992 -7.531 13.602 1 96.88 151 SER A N 1
ATOM 1199 C CA . SER A 1 151 ? -11.586 -7.609 13.219 1 96.88 151 SER A CA 1
ATOM 1200 C C . SER A 1 151 ? -11.273 -6.652 12.078 1 96.88 151 SER A C 1
ATOM 1202 O O . SER A 1 151 ? -10.617 -7.031 11.109 1 96.88 151 SER A O 1
ATOM 1204 N N . ALA A 1 152 ? -11.844 -5.438 12.227 1 98.56 152 ALA A N 1
ATOM 1205 C CA . ALA A 1 152 ? -11.578 -4.41 11.227 1 98.56 152 ALA A CA 1
ATOM 1206 C C . ALA A 1 152 ? -11.195 -3.09 11.883 1 98.56 152 ALA A C 1
ATOM 1208 O O . ALA A 1 152 ? -11.758 -2.721 12.922 1 98.56 152 ALA A O 1
ATOM 1209 N N . PHE A 1 153 ? -10.211 -2.402 11.305 1 98.69 153 PHE A N 1
ATOM 1210 C CA . PHE A 1 153 ? -9.812 -1.082 11.781 1 98.69 153 PHE A CA 1
ATOM 1211 C C . PHE A 1 153 ? -9.258 -0.239 10.641 1 98.69 153 PHE A C 1
ATOM 1213 O O . PHE A 1 153 ? -8.773 -0.777 9.641 1 98.69 153 PHE A O 1
ATOM 1220 N N . PRO A 1 154 ? -9.406 1.125 10.75 1 98.88 154 PRO A N 1
ATOM 1221 C CA . PRO A 1 154 ? -8.828 1.988 9.719 1 98.88 154 PRO A CA 1
ATOM 1222 C C . PRO A 1 154 ? -7.309 1.886 9.641 1 98.88 154 PRO A C 1
ATOM 1224 O O . PRO A 1 154 ? -6.613 2.242 10.594 1 98.88 154 PRO A O 1
ATOM 1227 N N . ALA A 1 155 ? -6.824 1.442 8.531 1 98.81 155 ALA A N 1
ATOM 1228 C CA . ALA A 1 155 ? -5.387 1.315 8.312 1 98.81 155 ALA A CA 1
ATOM 1229 C C . ALA A 1 155 ? -4.805 2.605 7.738 1 98.81 155 ALA A C 1
ATOM 1231 O O . ALA A 1 155 ? -3.707 3.021 8.117 1 98.81 155 ALA A O 1
ATOM 1232 N N . VAL A 1 156 ? -5.512 3.193 6.824 1 98.88 156 VAL A N 1
ATOM 1233 C CA . VAL A 1 156 ? -5.117 4.43 6.156 1 98.88 156 VAL A CA 1
ATOM 1234 C C . VAL A 1 156 ? -6.34 5.082 5.516 1 98.88 156 VAL A C 1
ATOM 1236 O O . VAL A 1 156 ? -7.367 4.43 5.32 1 98.88 156 VAL A O 1
ATOM 1239 N N . ALA A 1 157 ? -6.289 6.367 5.262 1 98.94 157 ALA A N 1
ATOM 1240 C CA . ALA A 1 157 ? -7.371 7.07 4.574 1 98.94 157 ALA A CA 1
ATOM 1241 C C . ALA A 1 157 ? -6.824 7.969 3.471 1 98.94 157 ALA A C 1
ATOM 1243 O O . ALA A 1 157 ? -5.609 8.141 3.344 1 98.94 157 ALA A O 1
ATOM 1244 N N . LEU A 1 158 ? -7.703 8.422 2.627 1 98.94 158 LEU A N 1
ATOM 1245 C CA . LEU A 1 158 ? -7.324 9.266 1.501 1 98.94 158 LEU A CA 1
ATOM 1246 C C . LEU A 1 158 ? -8.398 10.312 1.222 1 98.94 158 LEU A C 1
ATOM 1248 O O . LEU A 1 158 ? -9.586 9.977 1.112 1 98.94 158 LEU A O 1
ATOM 1252 N N . THR A 1 159 ? -8 11.578 1.141 1 98.94 159 THR A N 1
ATOM 1253 C CA . THR A 1 159 ? -8.891 12.617 0.64 1 98.94 159 THR A CA 1
ATOM 1254 C C . THR A 1 159 ? -8.797 12.727 -0.88 1 98.94 159 THR A C 1
ATOM 1256 O O . THR A 1 159 ? -7.719 12.562 -1.454 1 98.94 159 THR A O 1
ATOM 1259 N N . VAL A 1 160 ? -9.898 12.992 -1.529 1 98.88 160 VAL A N 1
ATOM 1260 C CA . VAL A 1 160 ? -9.945 13.195 -2.973 1 98.88 160 VAL A CA 1
ATOM 1261 C C . VAL A 1 160 ? -10.766 14.445 -3.293 1 98.88 160 VAL A C 1
ATOM 1263 O O . VAL A 1 160 ? -11.867 14.617 -2.764 1 98.88 160 VAL A O 1
ATOM 1266 N N . GLY A 1 161 ? -10.25 15.266 -4.102 1 98.69 161 GLY A N 1
ATOM 1267 C CA . GLY A 1 161 ? -10.938 16.469 -4.539 1 98.69 161 GLY A CA 1
ATOM 1268 C C . GLY A 1 161 ? -10.141 17.297 -5.531 1 98.69 161 GLY A C 1
ATOM 1269 O O . GLY A 1 161 ? -9.055 16.891 -5.949 1 98.69 161 GLY A O 1
ATOM 1270 N N . LYS A 1 162 ? -10.773 18.375 -5.898 1 98.5 162 LYS A N 1
ATOM 1271 C CA . LYS A 1 162 ? -10.055 19.312 -6.762 1 98.5 162 LYS A CA 1
ATOM 1272 C C . LYS A 1 162 ? -9.164 20.25 -5.941 1 98.5 162 LYS A C 1
ATOM 1274 O O . LYS A 1 162 ? -9.641 20.906 -5.016 1 98.5 162 LYS A O 1
ATOM 1279 N N . ALA A 1 163 ? -7.922 20.234 -6.305 1 97.81 163 ALA A N 1
ATOM 1280 C CA . ALA A 1 163 ? -6.988 21.094 -5.578 1 97.81 163 ALA A CA 1
ATOM 1281 C C . ALA A 1 163 ? -7.34 22.562 -5.77 1 97.81 163 ALA A C 1
ATOM 1283 O O . ALA A 1 163 ? -7.645 23 -6.883 1 97.81 163 ALA A O 1
ATOM 1284 N N . ALA A 1 164 ? -7.367 23.344 -4.688 1 97.44 164 ALA A N 1
ATOM 1285 C CA . ALA A 1 164 ? -7.559 24.797 -4.766 1 97.44 164 ALA A CA 1
ATOM 1286 C C . ALA A 1 164 ? -6.277 25.5 -5.199 1 97.44 164 ALA A C 1
ATOM 1288 O O . ALA A 1 164 ? -6.324 26.562 -5.828 1 97.44 164 ALA A O 1
ATOM 1289 N N . LYS A 1 165 ? -5.188 24.969 -4.832 1 92.12 165 LYS A N 1
ATOM 1290 C CA . LYS A 1 165 ? -3.859 25.406 -5.25 1 92.12 165 LYS A CA 1
ATOM 1291 C C . LYS A 1 165 ? -2.953 24.219 -5.551 1 92.12 165 LYS A C 1
ATOM 1293 O O . LYS A 1 165 ? -3.176 23.109 -5.047 1 92.12 165 LYS A O 1
ATOM 1298 N N . LYS A 1 166 ? -2.012 24.531 -6.352 1 87.25 166 LYS A N 1
ATOM 1299 C CA . LYS A 1 166 ? -1.066 23.469 -6.652 1 87.25 166 LYS A CA 1
ATOM 1300 C C . LYS A 1 166 ? -0.307 23.031 -5.398 1 87.25 166 LYS A C 1
ATOM 1302 O O . LYS A 1 166 ? 0.092 23.875 -4.59 1 87.25 166 LYS A O 1
ATOM 1307 N N . ALA A 1 167 ? -0.17 21.688 -5.324 1 86.44 167 ALA A N 1
ATOM 1308 C CA . ALA A 1 167 ? 0.564 21.172 -4.172 1 86.44 167 ALA A CA 1
ATOM 1309 C C . ALA A 1 167 ? 2.047 21.516 -4.27 1 86.44 167 ALA A C 1
ATOM 1311 O O . ALA A 1 167 ? 2.596 21.625 -5.367 1 86.44 167 ALA A O 1
ATOM 1312 N N . ASP A 1 168 ? 2.643 21.734 -3.133 1 84.06 168 ASP A N 1
ATOM 1313 C CA . ASP A 1 168 ? 4.09 21.906 -3.072 1 84.06 168 ASP A CA 1
ATOM 1314 C C . ASP A 1 168 ? 4.812 20.609 -3.434 1 84.06 168 ASP A C 1
ATOM 1316 O O . ASP A 1 168 ? 4.371 19.531 -3.057 1 84.06 168 ASP A O 1
ATOM 1320 N N . LEU A 1 169 ? 5.797 20.812 -4.227 1 90.44 169 LEU A N 1
ATOM 1321 C CA . LEU A 1 169 ? 6.633 19.656 -4.562 1 90.44 169 LEU A CA 1
ATOM 1322 C C . LEU A 1 169 ? 7.926 19.672 -3.756 1 90.44 169 LEU A C 1
ATOM 1324 O O . LEU A 1 169 ? 8.906 20.312 -4.152 1 90.44 169 LEU A O 1
ATOM 1328 N N . LYS A 1 170 ? 7.879 18.906 -2.701 1 91.88 170 LYS A N 1
ATOM 1329 C CA . LYS A 1 170 ? 9.062 18.781 -1.852 1 91.88 170 LYS A CA 1
ATOM 1330 C C . LYS A 1 170 ? 10.109 17.875 -2.5 1 91.88 170 LYS A C 1
ATOM 1332 O O . LYS A 1 170 ? 9.766 16.906 -3.18 1 91.88 170 LYS A O 1
ATOM 1337 N N . PRO A 1 171 ? 11.359 18.297 -2.275 1 95 171 PRO A N 1
ATOM 1338 C CA . PRO A 1 171 ? 12.375 17.375 -2.783 1 95 171 PRO A CA 1
ATOM 1339 C C . PRO A 1 171 ? 12.273 15.984 -2.164 1 95 171 PRO A C 1
ATOM 1341 O O . PRO A 1 171 ? 11.812 15.844 -1.03 1 95 171 PRO A O 1
ATOM 1344 N N . LYS A 1 172 ? 12.703 15.008 -2.924 1 95.94 172 LYS A N 1
ATOM 1345 C CA . LYS A 1 172 ? 12.719 13.617 -2.461 1 95.94 172 LYS A CA 1
ATOM 1346 C C . LYS A 1 172 ? 14.141 13.125 -2.246 1 95.94 172 LYS A C 1
ATOM 1348 O O . LYS A 1 172 ? 15.07 13.594 -2.908 1 95.94 172 LYS A O 1
ATOM 1353 N N . ILE A 1 173 ? 14.281 12.289 -1.319 1 97.94 173 ILE A N 1
ATOM 1354 C CA . ILE A 1 173 ? 15.539 11.562 -1.162 1 97.94 173 ILE A CA 1
ATOM 1355 C C . ILE A 1 173 ? 15.5 10.281 -1.984 1 97.94 173 ILE A C 1
ATOM 1357 O O . ILE A 1 173 ? 14.43 9.75 -2.275 1 97.94 173 ILE A O 1
ATOM 1361 N N . ASN A 1 174 ? 16.656 9.836 -2.432 1 97.75 174 ASN A N 1
ATOM 1362 C CA . ASN A 1 174 ? 16.734 8.586 -3.176 1 97.75 174 ASN A CA 1
ATOM 1363 C C . ASN A 1 174 ? 16.25 7.406 -2.344 1 97.75 174 ASN A C 1
ATOM 1365 O O . ASN A 1 174 ? 16.609 7.273 -1.172 1 97.75 174 ASN A O 1
ATOM 1369 N N . ARG A 1 175 ? 15.438 6.59 -2.936 1 98.25 175 ARG A N 1
ATOM 1370 C CA . ARG A 1 175 ? 14.984 5.359 -2.293 1 98.25 175 ARG A CA 1
ATOM 1371 C C . ARG A 1 175 ? 15.172 4.16 -3.217 1 98.25 175 ARG A C 1
ATOM 1373 O O . ARG A 1 175 ? 14.625 3.086 -2.967 1 98.25 175 ARG A O 1
ATOM 1380 N N . ILE A 1 176 ? 15.898 4.34 -4.281 1 98.75 176 ILE A N 1
ATOM 1381 C CA . ILE A 1 176 ? 16.047 3.318 -5.312 1 98.75 176 ILE A CA 1
ATOM 1382 C C . ILE A 1 176 ? 17.469 2.779 -5.309 1 98.75 176 ILE A C 1
ATOM 1384 O O . ILE A 1 176 ? 18.438 3.543 -5.438 1 98.75 176 ILE A O 1
ATOM 1388 N N . TYR A 1 177 ? 17.625 1.481 -5.258 1 98.75 177 TYR A N 1
ATOM 1389 C CA . TYR A 1 177 ? 18.922 0.798 -5.293 1 98.75 177 TYR A CA 1
ATOM 1390 C C . TYR A 1 177 ? 18.906 -0.337 -6.309 1 98.75 177 TYR A C 1
ATOM 1392 O O . TYR A 1 177 ? 17.984 -1.156 -6.324 1 98.75 177 TYR A O 1
ATOM 1400 N N . TYR A 1 178 ? 19.969 -0.42 -7.156 1 98.62 178 TYR A N 1
ATOM 1401 C CA . TYR A 1 178 ? 19.984 -1.418 -8.219 1 98.62 178 TYR A CA 1
ATOM 1402 C C . TYR A 1 178 ? 20.766 -2.65 -7.793 1 98.62 178 TYR A C 1
ATOM 1404 O O . TYR A 1 178 ? 21.906 -2.541 -7.336 1 98.62 178 TYR A O 1
ATOM 1412 N N . GLU A 1 179 ? 20.188 -3.807 -7.855 1 98.69 179 GLU A N 1
ATOM 1413 C CA . GLU A 1 179 ? 20.719 -5.152 -7.695 1 98.69 179 GLU A CA 1
ATOM 1414 C C . GLU A 1 179 ? 21.031 -5.453 -6.234 1 98.69 179 GLU A C 1
ATOM 1416 O O . GLU A 1 179 ? 20.797 -6.562 -5.754 1 98.69 179 GLU A O 1
ATOM 1421 N N . GLN A 1 180 ? 21.516 -4.473 -5.516 1 98.5 180 GLN A N 1
ATOM 1422 C CA . GLN A 1 180 ? 21.812 -4.676 -4.102 1 98.5 180 GLN A CA 1
ATOM 1423 C C . GLN A 1 180 ? 21.484 -3.428 -3.285 1 98.5 180 GLN A C 1
ATOM 1425 O O . GLN A 1 180 ? 21.484 -2.314 -3.816 1 98.5 180 GLN A O 1
ATOM 1430 N N . TYR A 1 181 ? 21.172 -3.672 -2.021 1 98.69 181 TYR A N 1
ATOM 1431 C CA . TYR A 1 181 ? 21.016 -2.602 -1.045 1 98.69 181 TYR A CA 1
ATOM 1432 C C . TYR A 1 181 ? 22.359 -2.062 -0.591 1 98.69 181 TYR A C 1
ATOM 1434 O O . TYR A 1 181 ? 23.375 -2.756 -0.684 1 98.69 181 TYR A O 1
ATOM 1442 N N . SER A 1 182 ? 22.375 -0.815 -0.171 1 98.44 182 SER A N 1
ATOM 1443 C CA . SER A 1 182 ? 23.594 -0.222 0.376 1 98.44 182 SER A CA 1
ATOM 1444 C C . SER A 1 182 ? 23.281 0.68 1.565 1 98.44 182 SER A C 1
ATOM 1446 O O . SER A 1 182 ? 22.875 1.831 1.39 1 98.44 182 SER A O 1
ATOM 1448 N N . TYR A 1 183 ? 23.562 0.14 2.764 1 98.12 183 TYR A N 1
ATOM 1449 C CA . TYR A 1 183 ? 23.359 0.939 3.969 1 98.12 183 TYR A CA 1
ATOM 1450 C C . TYR A 1 183 ? 24.234 2.189 3.939 1 98.12 183 TYR A C 1
ATOM 1452 O O . TYR A 1 183 ? 23.797 3.268 4.348 1 98.12 183 TYR A O 1
ATOM 1460 N N . ALA A 1 184 ? 25.406 2.021 3.445 1 98.06 184 ALA A N 1
ATOM 1461 C CA . ALA A 1 184 ? 26.328 3.154 3.359 1 98.06 184 ALA A CA 1
ATOM 1462 C C . ALA A 1 184 ? 25.75 4.266 2.492 1 98.06 184 ALA A C 1
ATOM 1464 O O . ALA A 1 184 ? 25.844 5.445 2.842 1 98.06 184 ALA A O 1
ATOM 1465 N N . GLN A 1 185 ? 25.203 3.895 1.375 1 98.19 185 GLN A N 1
ATOM 1466 C CA . GLN A 1 185 ? 24.594 4.883 0.493 1 98.19 185 GLN A CA 1
ATOM 1467 C C . GLN A 1 185 ? 23.391 5.551 1.159 1 98.19 185 GLN A C 1
ATOM 1469 O O . GLN A 1 185 ? 23.203 6.762 1.033 1 98.19 185 GLN A O 1
ATOM 1474 N N . VAL A 1 186 ? 22.594 4.812 1.878 1 97.81 186 VAL A N 1
ATOM 1475 C CA . VAL A 1 186 ? 21.422 5.328 2.584 1 97.81 186 VAL A CA 1
ATOM 1476 C C . VAL A 1 186 ? 21.844 6.434 3.547 1 97.81 186 VAL A C 1
ATOM 1478 O O . VAL A 1 186 ? 21.25 7.516 3.559 1 97.81 186 VAL A O 1
ATOM 1481 N N . VAL A 1 187 ? 22.875 6.18 4.266 1 97.06 187 VAL A N 1
ATOM 1482 C CA . VAL A 1 187 ? 23.344 7.117 5.281 1 97.06 187 VAL A CA 1
ATOM 1483 C C . VAL A 1 187 ? 23.969 8.336 4.613 1 97.06 187 VAL A C 1
ATOM 1485 O O . VAL A 1 187 ? 23.703 9.477 5.02 1 97.06 187 VAL A O 1
ATOM 1488 N N . ASP A 1 188 ? 24.688 8.109 3.535 1 98.12 188 ASP A N 1
ATOM 1489 C CA . ASP A 1 188 ? 25.422 9.164 2.85 1 98.12 188 ASP A CA 1
ATOM 1490 C C . ASP A 1 188 ? 24.469 10.164 2.197 1 98.12 188 ASP A C 1
ATOM 1492 O O . ASP A 1 188 ? 24.828 11.32 1.964 1 98.12 188 ASP A O 1
ATOM 1496 N N . GLU A 1 189 ? 23.312 9.75 1.937 1 98.31 189 GLU A N 1
ATOM 1497 C CA . GLU A 1 189 ? 22.375 10.586 1.188 1 98.31 189 GLU A CA 1
ATOM 1498 C C . GLU A 1 189 ? 21.594 11.508 2.119 1 98.31 189 GLU A C 1
ATOM 1500 O O . GLU A 1 189 ? 20.953 12.461 1.664 1 98.31 189 GLU A O 1
ATOM 1505 N N . ILE A 1 190 ? 21.734 11.305 3.461 1 98.19 190 ILE A N 1
ATOM 1506 C CA . ILE A 1 190 ? 20.891 12.016 4.422 1 98.19 190 ILE A CA 1
ATOM 1507 C C . ILE A 1 190 ? 21.344 13.469 4.527 1 98.19 190 ILE A C 1
ATOM 1509 O O . ILE A 1 190 ? 20.531 14.391 4.469 1 98.19 190 ILE A O 1
ATOM 1513 N N . VAL A 1 191 ? 22.625 13.711 4.676 1 97.44 191 VAL A N 1
ATOM 1514 C CA . VAL A 1 191 ? 23.141 15.062 4.883 1 97.44 191 VAL A CA 1
ATOM 1515 C C . VAL A 1 191 ? 22.844 15.914 3.652 1 97.44 191 VAL A C 1
ATOM 1517 O O . VAL A 1 191 ? 22.297 17.016 3.77 1 97.44 191 VAL A O 1
ATOM 1520 N N . PRO A 1 192 ? 23.172 15.398 2.4 1 98.44 192 PRO A N 1
ATOM 1521 C CA . PRO A 1 192 ? 22.812 16.188 1.217 1 98.44 192 PRO A CA 1
ATOM 1522 C C . PRO A 1 192 ? 21.312 16.469 1.119 1 98.44 192 PRO A C 1
ATOM 1524 O O . PRO A 1 192 ? 20.922 17.562 0.716 1 98.44 192 PRO A O 1
ATOM 1527 N N . TYR A 1 193 ? 20.547 15.539 1.444 1 98.38 193 TYR A N 1
ATOM 1528 C CA . TYR A 1 193 ? 19.109 15.758 1.392 1 98.38 193 TYR A CA 1
ATOM 1529 C C . TYR A 1 193 ? 18.672 16.797 2.42 1 98.38 193 TYR A C 1
ATOM 1531 O O . TYR A 1 193 ? 17.797 17.609 2.152 1 98.38 193 TYR A O 1
ATOM 1539 N N . ASN A 1 194 ? 19.234 16.688 3.637 1 98.38 194 ASN A N 1
ATOM 1540 C CA . ASN A 1 194 ? 18.922 17.672 4.664 1 98.38 194 ASN A CA 1
ATOM 1541 C C . ASN A 1 194 ? 19.188 19.094 4.168 1 98.38 194 ASN A C 1
ATOM 1543 O O . ASN A 1 194 ? 18.391 20 4.422 1 98.38 194 ASN A O 1
ATOM 1547 N N . GLU A 1 195 ? 20.266 19.266 3.496 1 98.25 195 GLU A N 1
ATOM 1548 C CA . GLU A 1 195 ? 20.609 20.562 2.93 1 98.25 195 GLU A CA 1
ATOM 1549 C C . GLU A 1 195 ? 19.594 20.969 1.854 1 98.25 195 GLU A C 1
ATOM 1551 O O . GLU A 1 195 ? 19.156 22.125 1.808 1 98.25 195 GLU A O 1
ATOM 1556 N N . LYS A 1 196 ? 19.328 20.031 1.032 1 98.06 196 LYS A N 1
ATOM 1557 C CA . LYS A 1 196 ? 18.359 20.281 -0.037 1 98.06 196 LYS A CA 1
ATOM 1558 C C . LYS A 1 196 ? 17.016 20.703 0.528 1 98.06 196 LYS A C 1
ATOM 1560 O O . LYS A 1 196 ? 16.406 21.656 0.033 1 98.06 196 LYS A O 1
ATOM 1565 N N . LEU A 1 197 ? 16.531 20.047 1.542 1 97.62 197 LEU A N 1
ATOM 1566 C CA . LEU A 1 197 ? 15.227 20.359 2.137 1 97.62 197 LEU A CA 1
ATOM 1567 C C . LEU A 1 197 ? 15.289 21.703 2.881 1 97.62 197 LEU A C 1
ATOM 1569 O O . LEU A 1 197 ? 14.32 22.469 2.861 1 97.62 197 LEU A O 1
ATOM 1573 N N . THR A 1 198 ? 16.375 21.938 3.561 1 98 198 THR A N 1
ATOM 1574 C CA . THR A 1 198 ? 16.562 23.203 4.246 1 98 198 THR A CA 1
ATOM 1575 C C . THR A 1 198 ? 16.438 24.375 3.266 1 98 198 THR A C 1
ATOM 1577 O O . THR A 1 198 ? 15.758 25.359 3.543 1 98 198 THR A O 1
ATOM 1580 N N . ASN A 1 199 ? 17.109 24.219 2.176 1 97.88 199 ASN A N 1
ATOM 1581 C CA . ASN A 1 199 ? 17.062 25.266 1.152 1 97.88 199 ASN A CA 1
ATOM 1582 C C . ASN A 1 199 ? 15.656 25.422 0.589 1 97.88 199 ASN A C 1
ATOM 1584 O O . ASN A 1 199 ? 15.227 26.547 0.299 1 97.88 199 ASN A O 1
ATOM 1588 N N . TYR A 1 200 ? 15.039 24.344 0.398 1 97 200 TYR A N 1
ATOM 1589 C CA . TYR A 1 200 ? 13.656 24.375 -0.063 1 97 200 TYR A CA 1
ATOM 1590 C C . TYR A 1 200 ? 12.781 25.203 0.872 1 97 200 TYR A C 1
ATOM 1592 O O . TYR A 1 200 ? 12.023 26.062 0.42 1 97 200 TYR A O 1
ATOM 1600 N N . TRP A 1 201 ? 12.859 24.984 2.141 1 96.19 201 TRP A N 1
ATOM 1601 C CA . TRP A 1 201 ? 12.047 25.688 3.131 1 96.19 201 TRP A CA 1
ATOM 1602 C C . TRP A 1 201 ? 12.461 27.156 3.223 1 96.19 201 TRP A C 1
ATOM 1604 O O . TRP A 1 201 ? 11.602 28.047 3.344 1 96.19 201 TRP A O 1
ATOM 1614 N N . LYS A 1 202 ? 13.688 27.391 3.176 1 96.81 202 LYS A N 1
ATOM 1615 C CA . LYS A 1 202 ? 14.188 28.766 3.219 1 96.81 202 LYS A CA 1
ATOM 1616 C C . LYS A 1 202 ? 13.602 29.594 2.088 1 96.81 202 LYS A C 1
ATOM 1618 O O . LYS A 1 202 ? 13.266 30.766 2.285 1 96.81 202 LYS A O 1
ATOM 1623 N N . ASN A 1 203 ? 13.555 29.031 0.958 1 96.06 203 ASN A N 1
ATOM 1624 C CA . ASN A 1 203 ? 13 29.719 -0.207 1 96.06 203 ASN A CA 1
ATOM 1625 C C . ASN A 1 203 ? 11.531 30.062 -0.005 1 96.06 203 ASN A C 1
ATOM 1627 O O . ASN A 1 203 ? 11 30.938 -0.686 1 96.06 203 ASN A O 1
ATOM 1631 N N . LYS A 1 204 ? 10.914 29.453 0.925 1 94.25 204 LYS A N 1
ATOM 1632 C CA . LYS A 1 204 ? 9.523 29.719 1.261 1 94.25 204 LYS A CA 1
ATOM 1633 C C . LYS A 1 204 ? 9.406 30.531 2.543 1 94.25 204 LYS A C 1
ATOM 1635 O O . LYS A 1 204 ? 8.32 30.703 3.09 1 94.25 204 LYS A O 1
ATOM 1640 N N . ASN A 1 205 ? 10.5 30.922 3.037 1 96.25 205 ASN A N 1
ATOM 1641 C CA . ASN A 1 205 ? 10.609 31.703 4.262 1 96.25 205 ASN A CA 1
ATOM 1642 C C . ASN A 1 205 ? 10.117 30.922 5.477 1 96.25 205 ASN A C 1
ATOM 1644 O O . ASN A 1 205 ? 9.445 31.484 6.348 1 96.25 205 ASN A O 1
ATOM 1648 N N . ILE A 1 206 ? 10.336 29.656 5.461 1 94.44 206 ILE A N 1
ATOM 1649 C CA . ILE A 1 206 ? 10.055 28.75 6.574 1 94.44 206 ILE A CA 1
ATOM 1650 C C . ILE A 1 206 ? 11.352 28.141 7.082 1 94.44 206 ILE A C 1
ATOM 1652 O O . ILE A 1 206 ? 12.242 27.797 6.293 1 94.44 206 ILE A O 1
ATOM 1656 N N . GLU A 1 207 ? 11.453 28.031 8.383 1 94.69 207 GLU A N 1
ATOM 1657 C CA . GLU A 1 207 ? 12.578 27.312 8.969 1 94.69 207 GLU A CA 1
ATOM 1658 C C . GLU A 1 207 ? 12.258 25.828 9.141 1 94.69 207 GLU A C 1
ATOM 1660 O O . GLU A 1 207 ? 11.172 25.469 9.609 1 94.69 207 GLU A O 1
ATOM 1665 N N . GLY A 1 208 ? 13.211 25.031 8.672 1 94.62 208 GLY A N 1
ATOM 1666 C CA . GLY A 1 208 ? 13.031 23.609 8.859 1 94.62 208 GLY A CA 1
ATOM 1667 C C . GLY A 1 208 ? 14.047 22.766 8.109 1 94.62 208 GLY A C 1
ATOM 1668 O O . GLY A 1 208 ? 14.688 23.25 7.172 1 94.62 208 GLY A O 1
ATOM 1669 N N . ASP A 1 209 ? 14.289 21.594 8.656 1 96.94 209 ASP A N 1
ATOM 1670 C CA . ASP A 1 209 ? 15.148 20.625 7.977 1 96.94 209 ASP A CA 1
ATOM 1671 C C . ASP A 1 209 ? 14.695 19.203 8.266 1 96.94 209 ASP A C 1
ATOM 1673 O O . ASP A 1 209 ? 13.805 18.969 9.086 1 96.94 209 ASP A O 1
ATOM 1677 N N . TYR A 1 210 ? 15.273 18.328 7.496 1 97.81 210 TYR A N 1
ATOM 1678 C CA . TYR A 1 210 ? 14.844 16.938 7.551 1 97.81 210 TYR A CA 1
ATOM 1679 C C . TYR A 1 210 ? 15.227 16.297 8.883 1 97.81 210 TYR A C 1
ATOM 1681 O O . TYR A 1 210 ? 14.398 15.648 9.523 1 97.81 210 TYR A O 1
ATOM 1689 N N . VAL A 1 211 ? 16.406 16.453 9.289 1 97.44 211 VAL A N 1
ATOM 1690 C CA . VAL A 1 211 ? 16.969 15.758 10.445 1 97.44 211 VAL A CA 1
ATOM 1691 C C . VAL A 1 211 ? 16.25 16.203 11.711 1 97.44 211 VAL A C 1
ATOM 1693 O O . VAL A 1 211 ? 15.703 15.383 12.453 1 97.44 211 VAL A O 1
ATOM 1696 N N . ASN A 1 212 ? 16.172 17.484 11.953 1 96.12 212 ASN A N 1
ATOM 1697 C CA . ASN A 1 212 ? 15.555 17.984 13.172 1 96.12 212 ASN A CA 1
ATOM 1698 C C . ASN A 1 212 ? 14.047 17.719 13.195 1 96.12 212 ASN A C 1
ATOM 1700 O O . ASN A 1 212 ? 13.5 17.344 14.234 1 96.12 212 ASN A O 1
ATOM 1704 N N . ALA A 1 213 ? 13.398 17.938 12.07 1 95.06 213 ALA A N 1
ATOM 1705 C CA . ALA A 1 213 ? 11.953 17.719 12.008 1 95.06 213 ALA A CA 1
ATOM 1706 C C . ALA A 1 213 ? 11.602 16.266 12.305 1 95.06 213 ALA A C 1
ATOM 1708 O O . ALA A 1 213 ? 10.688 15.992 13.094 1 95.06 213 ALA A O 1
ATOM 1709 N N . SER A 1 214 ? 12.312 15.312 11.703 1 94.75 214 SER A N 1
ATOM 1710 C CA . SER A 1 214 ? 12.055 13.891 11.898 1 94.75 214 SER A CA 1
ATOM 1711 C C . SER A 1 214 ? 12.359 13.461 13.328 1 94.75 214 SER A C 1
ATOM 1713 O O . SER A 1 214 ? 11.562 12.766 13.953 1 94.75 214 SER A O 1
ATOM 1715 N N . ALA A 1 215 ? 13.492 13.891 13.805 1 93.5 215 ALA A N 1
ATOM 1716 C CA . ALA A 1 215 ? 13.891 13.516 15.164 1 93.5 215 ALA A CA 1
ATOM 1717 C C . ALA A 1 215 ? 12.891 14.023 16.188 1 93.5 215 ALA A C 1
ATOM 1719 O O . ALA A 1 215 ? 12.539 13.312 17.125 1 93.5 215 ALA A O 1
ATOM 1720 N N . ASN A 1 216 ? 12.484 15.227 16.016 1 90.44 216 ASN A N 1
ATOM 1721 C CA . ASN A 1 216 ? 11.562 15.836 16.953 1 90.44 216 ASN A CA 1
ATOM 1722 C C . ASN A 1 216 ? 10.211 15.133 16.953 1 90.44 216 ASN 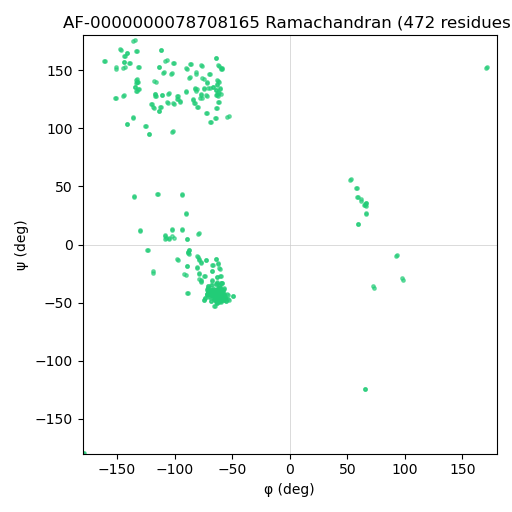A C 1
ATOM 1724 O O . ASN A 1 216 ? 9.625 14.898 18.016 1 90.44 216 ASN A O 1
ATOM 1728 N N . TYR A 1 217 ? 9.773 14.805 15.805 1 87.56 217 TYR A N 1
ATOM 1729 C CA . TYR A 1 217 ? 8.469 14.156 15.703 1 87.56 217 TYR A CA 1
ATOM 1730 C C . TYR A 1 217 ? 8.523 12.734 16.25 1 87.56 217 TYR A C 1
ATOM 1732 O O . TYR A 1 217 ? 7.629 12.312 17 1 87.56 217 TYR A O 1
ATOM 1740 N N . LEU A 1 218 ? 9.531 12.047 15.977 1 88 218 LEU A N 1
ATOM 1741 C CA . LEU A 1 218 ? 9.633 10.633 16.312 1 88 218 LEU A CA 1
ATOM 1742 C C . LEU A 1 218 ? 9.938 10.453 17.797 1 88 218 LEU A C 1
ATOM 1744 O O . LEU A 1 218 ? 9.766 9.359 18.344 1 88 218 LEU A O 1
ATOM 1748 N N . SER A 1 219 ? 10.344 11.469 18.391 1 85.19 219 SER A N 1
ATOM 1749 C CA . SER A 1 219 ? 10.68 11.391 19.812 1 85.19 219 SER A CA 1
ATOM 1750 C C . SER A 1 219 ? 9.453 11.641 20.688 1 85.19 219 SER A C 1
ATOM 1752 O O . SER A 1 219 ? 9.508 11.445 21.906 1 85.19 219 SER A O 1
ATOM 1754 N N . LYS A 1 220 ? 8.445 11.953 20 1 80.12 220 LYS A N 1
ATOM 1755 C CA . LYS A 1 220 ? 7.215 12.133 20.766 1 80.12 220 LYS A CA 1
ATOM 1756 C C . LYS A 1 220 ? 6.562 10.789 21.062 1 80.12 220 LYS A C 1
ATOM 1758 O O . LYS A 1 220 ? 6.59 9.875 20.25 1 80.12 220 LYS A O 1
ATOM 1763 N N . ARG A 1 221 ? 6.191 10.625 22.312 1 70.5 221 ARG A N 1
ATOM 1764 C CA . ARG A 1 221 ? 5.559 9.375 22.734 1 70.5 221 ARG A CA 1
ATOM 1765 C C . ARG A 1 221 ? 4.078 9.359 22.359 1 70.5 221 ARG A C 1
ATOM 1767 O O . ARG A 1 221 ? 3.365 10.344 22.594 1 70.5 221 ARG A O 1
ATOM 1774 N N . VAL A 1 222 ? 3.758 8.43 21.562 1 69.81 222 VAL A N 1
ATOM 1775 C CA . VAL A 1 222 ? 2.348 8.203 21.266 1 69.81 222 VAL A CA 1
ATOM 1776 C C . VAL A 1 222 ? 1.91 6.848 21.812 1 69.81 222 VAL A C 1
ATOM 1778 O O . VAL A 1 222 ? 2.498 5.816 21.469 1 69.81 222 VAL A O 1
ATOM 1781 N N . SER A 1 223 ? 1.017 6.84 22.766 1 68.88 223 SER A N 1
ATOM 1782 C CA . SER A 1 223 ? 0.617 5.598 23.422 1 68.88 223 SER A CA 1
ATOM 1783 C C . SER A 1 223 ? -0.782 5.172 22.984 1 68.88 223 SER A C 1
ATOM 1785 O O . SER A 1 223 ? -1.509 5.945 22.359 1 68.88 223 SER A O 1
ATOM 1787 N N . GLY A 1 224 ? -1.065 3.932 23.141 1 79.75 224 GLY A N 1
ATOM 1788 C CA . GLY A 1 224 ? -2.426 3.422 23.062 1 79.75 224 GLY A CA 1
ATOM 1789 C C . GLY A 1 224 ? -2.764 2.832 21.703 1 79.75 224 GLY A C 1
ATOM 1790 O O . GLY A 1 224 ? -3.559 1.894 21.609 1 79.75 224 GLY A O 1
ATOM 1791 N N . ARG A 1 225 ? -2.18 3.279 20.703 1 87.25 225 ARG A N 1
ATOM 1792 C CA . ARG A 1 225 ? -2.506 2.85 19.344 1 87.25 225 ARG A CA 1
ATOM 1793 C C . ARG A 1 225 ? -2.186 1.372 19.156 1 87.25 225 ARG A C 1
ATOM 1795 O O . ARG A 1 225 ? -3 0.624 18.609 1 87.25 225 ARG A O 1
ATOM 1802 N N . ASP A 1 226 ? -1.087 0.975 19.625 1 90.81 226 ASP A N 1
ATOM 1803 C CA . ASP A 1 226 ? -0.605 -0.381 19.375 1 90.81 226 ASP A CA 1
ATOM 1804 C C . ASP A 1 226 ? -1.482 -1.41 20.094 1 90.81 226 ASP A C 1
ATOM 1806 O O . ASP A 1 226 ? -1.836 -2.439 19.516 1 90.81 226 ASP A O 1
ATOM 1810 N N . LYS A 1 227 ? -1.838 -1.089 21.297 1 91.19 227 LYS A N 1
ATOM 1811 C CA . LYS A 1 227 ? -2.695 -2 22.047 1 91.19 227 LYS A CA 1
ATOM 1812 C C . LYS A 1 227 ? -4.047 -2.18 21.359 1 91.19 227 LYS A C 1
ATOM 1814 O O . LYS A 1 227 ? -4.562 -3.295 21.281 1 91.19 227 LYS A O 1
ATOM 1819 N N . THR A 1 228 ? -4.582 -1.133 20.859 1 94 228 THR A N 1
ATOM 1820 C CA . THR A 1 228 ? -5.871 -1.177 20.172 1 94 228 THR A CA 1
ATOM 1821 C C . THR A 1 228 ? -5.789 -2.045 18.922 1 94 228 THR A C 1
ATOM 1823 O O . THR A 1 228 ? -6.652 -2.891 18.688 1 94 228 THR A O 1
ATOM 1826 N N . ILE A 1 229 ? -4.75 -1.906 18.172 1 94.25 229 ILE A N 1
ATOM 1827 C CA . ILE A 1 229 ? -4.57 -2.654 16.938 1 94.25 229 ILE A CA 1
ATOM 1828 C C . ILE A 1 229 ? -4.371 -4.137 17.25 1 94.25 229 ILE A C 1
ATOM 1830 O O . ILE A 1 229 ? -4.988 -5 16.625 1 94.25 229 ILE A O 1
ATOM 1834 N N . ILE A 1 230 ? -3.586 -4.422 18.266 1 92.5 230 ILE A N 1
ATOM 1835 C CA . ILE A 1 230 ? -3.303 -5.801 18.656 1 92.5 230 ILE A CA 1
ATOM 1836 C C . ILE A 1 230 ? -4.594 -6.488 19.094 1 92.5 230 ILE A C 1
ATOM 1838 O O . ILE A 1 230 ? -4.852 -7.637 18.703 1 92.5 230 ILE A O 1
ATOM 1842 N N . ASN A 1 231 ? -5.391 -5.777 19.797 1 92.56 231 ASN A N 1
ATOM 1843 C CA . ASN A 1 231 ? -6.648 -6.336 20.281 1 92.56 231 ASN A CA 1
ATOM 1844 C C . ASN A 1 231 ? -7.625 -6.594 19.141 1 92.56 231 ASN A C 1
ATOM 1846 O O . ASN A 1 231 ? -8.234 -7.66 19.062 1 92.56 231 ASN A O 1
ATOM 1850 N N . ILE A 1 232 ? -7.746 -5.727 18.25 1 93.94 232 ILE A N 1
ATOM 1851 C CA . ILE A 1 232 ? -8.703 -5.836 17.156 1 93.94 232 ILE A CA 1
ATOM 1852 C C . ILE A 1 232 ? -8.242 -6.914 16.172 1 93.94 232 ILE A C 1
ATOM 1854 O O . ILE A 1 232 ? -9.047 -7.723 15.703 1 93.94 232 ILE A O 1
ATOM 1858 N N . ALA A 1 233 ? -6.941 -6.891 15.898 1 90.81 233 ALA A N 1
ATOM 1859 C CA . ALA A 1 233 ? -6.387 -7.816 14.914 1 90.81 233 ALA A CA 1
ATOM 1860 C C . ALA A 1 233 ? -6.18 -9.203 15.523 1 90.81 233 ALA A C 1
ATOM 1862 O O . ALA A 1 233 ? -5.855 -10.156 14.812 1 90.81 233 ALA A O 1
ATOM 1863 N N . LYS A 1 234 ? -6.305 -9.312 16.812 1 88.44 234 LYS A N 1
ATOM 1864 C CA . LYS A 1 234 ? -6.188 -10.578 17.531 1 88.44 234 LYS A CA 1
ATOM 1865 C C . LYS A 1 234 ? -4.816 -11.211 17.297 1 88.44 234 LYS A C 1
ATOM 1867 O O . LYS A 1 234 ? -4.723 -12.406 17 1 88.44 234 LYS A O 1
ATOM 1872 N N . ILE A 1 235 ? -3.881 -10.336 17.312 1 86.5 235 ILE A N 1
ATOM 1873 C CA . ILE A 1 235 ? -2.516 -10.805 17.109 1 86.5 235 ILE A CA 1
ATOM 1874 C C . ILE A 1 235 ? -2.037 -11.547 18.359 1 86.5 235 ILE A C 1
ATOM 1876 O O . ILE A 1 235 ? -2.191 -11.047 19.484 1 86.5 235 ILE A O 1
ATOM 1880 N N . LYS A 1 236 ? -1.552 -12.703 18.047 1 77.38 236 LYS A N 1
ATOM 1881 C CA . LYS A 1 236 ? -0.971 -13.477 19.141 1 77.38 236 LYS A CA 1
ATOM 1882 C C . LYS A 1 236 ? 0.206 -12.742 19.781 1 77.38 236 LYS A C 1
ATOM 1884 O O . LYS A 1 236 ? 0.969 -12.07 19.078 1 77.38 236 LYS A O 1
ATOM 1889 N N . LYS A 1 237 ? 0.194 -12.883 21.109 1 66.19 237 LYS A N 1
ATOM 1890 C CA . LYS A 1 237 ? 1.249 -12.227 21.875 1 66.19 237 LYS A CA 1
ATOM 1891 C C . LYS A 1 237 ? 2.629 -12.594 21.344 1 66.19 237 LYS A C 1
ATOM 1893 O O . LYS A 1 237 ? 2.912 -13.773 21.109 1 66.19 237 LYS A O 1
ATOM 1898 N N . MET A 1 238 ? 3.258 -11.539 20.734 1 58.94 238 MET A N 1
ATOM 1899 C CA . MET A 1 238 ? 4.602 -11.531 20.156 1 58.94 238 MET A CA 1
ATOM 1900 C C . MET A 1 238 ? 5.645 -11.867 21.219 1 58.94 238 MET A C 1
ATOM 1902 O O . MET A 1 238 ? 5.516 -11.469 22.375 1 58.94 238 MET A O 1
ATOM 1906 N N . MET B 1 1 ? -1.951 4.32 -23.188 1 76 1 MET B N 1
ATOM 1907 C CA . MET B 1 1 ? -3.256 3.881 -22.703 1 76 1 MET B CA 1
ATOM 1908 C C . MET B 1 1 ? -3.488 4.348 -21.266 1 76 1 MET B C 1
ATOM 1910 O O . MET B 1 1 ? -2.551 4.773 -20.594 1 76 1 MET B O 1
ATOM 1914 N N . SER B 1 2 ? -4.848 4.449 -20.922 1 91.38 2 SER B N 1
ATOM 1915 C CA . SER B 1 2 ? -5.281 4.945 -19.625 1 91.38 2 SER B CA 1
ATOM 1916 C C . SER B 1 2 ? -5.086 3.895 -18.531 1 91.38 2 SER B C 1
ATOM 1918 O O . SER B 1 2 ? -5.352 2.711 -18.75 1 91.38 2 SER B O 1
ATOM 1920 N N . PHE B 1 3 ? -4.348 4.262 -17.391 1 94.56 3 PHE B N 1
ATOM 1921 C CA . PHE B 1 3 ? -4.273 3.377 -16.234 1 94.56 3 PHE B CA 1
ATOM 1922 C C . PHE B 1 3 ? -5.664 2.902 -15.828 1 94.56 3 PHE B C 1
ATOM 1924 O O . PHE B 1 3 ? -5.891 1.702 -15.656 1 94.56 3 PHE B O 1
ATOM 1931 N N . ILE B 1 4 ? -6.621 3.773 -15.797 1 96.25 4 ILE B N 1
ATOM 1932 C CA . ILE B 1 4 ? -7.969 3.465 -15.328 1 96.25 4 ILE B CA 1
ATOM 1933 C C . ILE B 1 4 ? -8.617 2.443 -16.266 1 96.25 4 ILE B C 1
ATOM 1935 O O . ILE B 1 4 ? -9.219 1.472 -15.797 1 96.25 4 ILE B O 1
ATOM 1939 N N . GLU B 1 5 ? -8.438 2.617 -17.484 1 93.5 5 GLU B N 1
ATOM 1940 C CA . GLU B 1 5 ? -9.031 1.707 -18.453 1 93.5 5 GLU B CA 1
ATOM 1941 C C . GLU B 1 5 ? -8.352 0.34 -18.422 1 93.5 5 GLU B C 1
ATOM 1943 O O . GLU B 1 5 ? -9.031 -0.692 -18.453 1 93.5 5 GLU B O 1
ATOM 1948 N N . ASN B 1 6 ? -7.086 0.344 -18.297 1 93.44 6 ASN B N 1
ATOM 1949 C CA . ASN B 1 6 ? -6.332 -0.905 -18.328 1 93.44 6 ASN B CA 1
ATOM 1950 C C . ASN B 1 6 ? -6.504 -1.688 -17.031 1 93.44 6 ASN B C 1
ATOM 1952 O O . ASN B 1 6 ? -6.375 -2.914 -17.016 1 93.44 6 ASN B O 1
ATOM 1956 N N . ASN B 1 7 ? -6.773 -0.96 -15.977 1 93.06 7 ASN B N 1
ATOM 1957 C CA . ASN B 1 7 ? -6.934 -1.591 -14.664 1 93.06 7 ASN B CA 1
ATOM 1958 C C . ASN B 1 7 ? -8.07 -2.611 -14.672 1 93.06 7 ASN B C 1
ATOM 1960 O O . ASN B 1 7 ? -8.008 -3.617 -13.969 1 93.06 7 ASN B O 1
ATOM 1964 N N . LEU B 1 8 ? -9.062 -2.334 -15.438 1 89.62 8 LEU B N 1
ATOM 1965 C CA . LEU B 1 8 ? -10.227 -3.215 -15.469 1 89.62 8 LEU B CA 1
ATOM 1966 C C . LEU B 1 8 ? -9.867 -4.566 -16.078 1 89.62 8 LEU B C 1
ATOM 1968 O O . LEU B 1 8 ? -10.57 -5.555 -15.859 1 89.62 8 LEU B O 1
ATOM 1972 N N . LYS B 1 9 ? -8.766 -4.621 -16.766 1 89.56 9 LYS B N 1
ATOM 1973 C CA . LYS B 1 9 ? -8.312 -5.848 -17.406 1 89.56 9 LYS B CA 1
ATOM 1974 C C . LYS B 1 9 ? -7.105 -6.434 -16.688 1 89.56 9 LYS B C 1
ATOM 1976 O O . LYS B 1 9 ? -6.535 -7.434 -17.125 1 89.56 9 LYS B O 1
ATOM 1981 N N . ARG B 1 10 ? -6.832 -5.816 -15.578 1 91.25 10 ARG B N 1
ATOM 1982 C CA . ARG B 1 10 ? -5.617 -6.219 -14.875 1 91.25 10 ARG B CA 1
ATOM 1983 C C . ARG B 1 10 ? -5.859 -7.465 -14.031 1 91.25 10 ARG B C 1
ATOM 1985 O O . ARG B 1 10 ? -6.898 -7.586 -13.375 1 91.25 10 ARG B O 1
ATOM 1992 N N . GLY B 1 11 ? -4.996 -8.43 -14.094 1 93.69 11 GLY B N 1
ATOM 1993 C CA . GLY B 1 11 ? -4.844 -9.578 -13.211 1 93.69 11 GLY B CA 1
ATOM 1994 C C . GLY B 1 11 ? -3.404 -9.844 -12.82 1 93.69 11 GLY B C 1
ATOM 1995 O O . GLY B 1 11 ? -2.494 -9.141 -13.266 1 93.69 11 GLY B O 1
ATOM 1996 N N . SER B 1 12 ? -3.213 -10.82 -11.945 1 95.75 12 SER B N 1
ATOM 1997 C CA . SER B 1 12 ? -1.857 -11.219 -11.586 1 95.75 12 SER B CA 1
ATOM 1998 C C . SER B 1 12 ? -1.188 -11.984 -12.719 1 95.75 12 SER B C 1
ATOM 2000 O O . SER B 1 12 ? -1.612 -13.094 -13.07 1 95.75 12 SER B O 1
ATOM 2002 N N . THR B 1 13 ? -0.177 -11.367 -13.281 1 97.12 13 THR B N 1
ATOM 2003 C CA . THR B 1 13 ? 0.575 -12.008 -14.359 1 97.12 13 THR B CA 1
ATOM 2004 C C . THR B 1 13 ? 1.62 -12.961 -13.797 1 97.12 13 THR B C 1
ATOM 2006 O O . THR B 1 13 ? 2.533 -12.547 -13.078 1 97.12 13 THR B O 1
ATOM 2009 N N . ARG B 1 14 ? 1.501 -14.25 -14.211 1 96.44 14 ARG B N 1
ATOM 2010 C CA . ARG B 1 14 ? 2.451 -15.227 -13.68 1 96.44 14 ARG B CA 1
ATOM 2011 C C . ARG B 1 14 ? 3.193 -15.93 -14.812 1 96.44 14 ARG B C 1
ATOM 2013 O O . ARG B 1 14 ? 4.074 -16.75 -14.555 1 96.44 14 ARG B O 1
ATOM 2020 N N . ASP B 1 15 ? 2.807 -15.641 -15.992 1 97.31 15 ASP B N 1
ATOM 2021 C CA . ASP B 1 15 ? 3.492 -16.078 -17.203 1 97.31 15 ASP B CA 1
ATOM 2022 C C . ASP B 1 15 ? 3.996 -14.891 -18.016 1 97.31 15 ASP B C 1
ATOM 2024 O O . ASP B 1 15 ? 3.199 -14.094 -18.516 1 97.31 15 ASP B O 1
ATOM 2028 N N . TYR B 1 16 ? 5.277 -14.812 -18.172 1 98.44 16 TYR B N 1
ATOM 2029 C CA . TYR B 1 16 ? 5.863 -13.68 -18.875 1 98.44 16 TYR B CA 1
ATOM 2030 C C . TYR B 1 16 ? 6.508 -14.125 -20.172 1 98.44 16 TYR B C 1
ATOM 2032 O O . TYR B 1 16 ? 6.855 -15.297 -20.344 1 98.44 16 TYR B O 1
ATOM 2040 N N . GLN B 1 17 ? 6.551 -13.18 -21.109 1 98.38 17 GLN B N 1
ATOM 2041 C CA . GLN B 1 17 ? 7.387 -13.391 -22.281 1 98.38 17 GLN B CA 1
ATOM 2042 C C . GLN B 1 17 ? 8.867 -13.359 -21.922 1 98.38 17 GLN B C 1
ATOM 2044 O O . GLN B 1 17 ? 9.453 -12.281 -21.766 1 98.38 17 GLN B O 1
ATOM 2049 N N . ILE B 1 18 ? 9.422 -14.531 -21.922 1 97.75 18 ILE B N 1
ATOM 2050 C CA . ILE B 1 18 ? 10.812 -14.664 -21.5 1 97.75 18 ILE B CA 1
ATOM 2051 C C . ILE B 1 18 ? 11.719 -13.906 -22.453 1 97.75 18 ILE B C 1
ATOM 2053 O O . ILE B 1 18 ? 11.562 -14.008 -23.672 1 97.75 18 ILE B O 1
ATOM 2057 N N . GLY B 1 19 ? 12.57 -13.07 -21.922 1 96.31 19 GLY B N 1
ATOM 2058 C CA . GLY B 1 19 ? 13.531 -12.344 -22.75 1 96.31 19 GLY B CA 1
ATOM 2059 C C . GLY B 1 19 ? 13.031 -10.977 -23.172 1 96.31 19 GLY B C 1
ATOM 2060 O O . GLY B 1 19 ? 13.781 -10.195 -23.766 1 96.31 19 GLY B O 1
ATOM 2061 N N . TYR B 1 20 ? 11.758 -10.719 -22.906 1 98.06 20 TYR B N 1
ATOM 2062 C CA . TYR B 1 20 ? 11.25 -9.391 -23.25 1 98.06 20 TYR B CA 1
ATOM 2063 C C . TYR B 1 20 ? 12 -8.312 -22.484 1 98.06 20 TYR B C 1
ATOM 2065 O O . TYR B 1 20 ? 12.117 -8.367 -21.266 1 98.06 20 TYR B O 1
ATOM 2073 N N . GLU B 1 21 ? 12.453 -7.32 -23.188 1 97.94 21 GLU B N 1
ATOM 2074 C CA . GLU B 1 21 ? 13.172 -6.199 -22.594 1 97.94 21 GLU B CA 1
ATOM 2075 C C . GLU B 1 21 ? 12.297 -4.945 -22.547 1 97.94 21 GLU B C 1
ATOM 2077 O O . GLU B 1 21 ? 11.812 -4.492 -23.594 1 97.94 21 GLU B O 1
ATOM 2082 N N . ILE B 1 22 ? 12.094 -4.434 -21.422 1 98.62 22 ILE B N 1
ATOM 2083 C CA . ILE B 1 22 ? 11.422 -3.146 -21.297 1 98.62 22 ILE B CA 1
ATOM 2084 C C . ILE B 1 22 ? 12.32 -2.035 -21.828 1 98.62 22 ILE B C 1
ATOM 2086 O O . ILE B 1 22 ? 13.516 -1.999 -21.516 1 98.62 22 ILE B O 1
ATOM 2090 N N . SER B 1 23 ? 11.758 -1.146 -22.609 1 98.5 23 SER B N 1
ATOM 2091 C CA . SER B 1 23 ? 12.562 -0.07 -23.188 1 98.5 23 SER B CA 1
ATOM 2092 C C . SER B 1 23 ? 13.156 0.819 -22.094 1 98.5 23 SER B C 1
ATOM 2094 O O . SER B 1 23 ? 12.594 0.934 -21.016 1 98.5 23 SER B O 1
ATOM 2096 N N . GLU B 1 24 ? 14.258 1.436 -22.453 1 98.31 24 GLU B N 1
ATOM 2097 C CA . GLU B 1 24 ? 14.875 2.359 -21.5 1 98.31 24 GLU B CA 1
ATOM 2098 C C . GLU B 1 24 ? 13.922 3.486 -21.125 1 98.31 24 GLU B C 1
ATOM 2100 O O . GLU B 1 24 ? 13.891 3.92 -19.969 1 98.31 24 GLU B O 1
ATOM 2105 N N . GLU B 1 25 ? 13.227 3.943 -22.062 1 98.25 25 GLU B N 1
ATOM 2106 C CA . GLU B 1 25 ? 12.242 4.996 -21.812 1 98.25 25 GLU B CA 1
ATOM 2107 C C . GLU B 1 25 ? 11.195 4.543 -20.797 1 98.25 25 GLU B C 1
ATOM 2109 O O . GLU B 1 25 ? 10.867 5.281 -19.859 1 98.25 25 GLU B O 1
ATOM 2114 N N . ASP B 1 26 ? 10.633 3.373 -21 1 98.19 26 ASP B N 1
ATOM 2115 C CA . ASP B 1 26 ? 9.625 2.85 -20.094 1 98.19 26 ASP B CA 1
ATOM 2116 C C . ASP B 1 26 ? 10.211 2.564 -18.719 1 98.19 26 ASP B C 1
ATOM 2118 O O . ASP B 1 26 ? 9.562 2.799 -17.703 1 98.19 26 ASP B O 1
ATOM 2122 N N . LYS B 1 27 ? 11.43 2.059 -18.719 1 98.62 27 LYS B N 1
ATOM 2123 C CA . LYS B 1 27 ? 12.109 1.859 -17.453 1 98.62 27 LYS B CA 1
ATOM 2124 C C . LYS B 1 27 ? 12.219 3.17 -16.672 1 98.62 27 LYS B C 1
ATOM 2126 O O . LYS B 1 27 ? 11.984 3.205 -15.461 1 98.62 27 LYS B O 1
ATOM 2131 N N . GLU B 1 28 ? 12.578 4.18 -17.375 1 98.25 28 GLU B N 1
ATOM 2132 C CA . GLU B 1 28 ? 12.703 5.488 -16.734 1 98.25 28 GLU B CA 1
ATOM 2133 C C . GLU B 1 28 ? 11.367 5.961 -16.172 1 98.25 28 GLU B C 1
ATOM 2135 O O . GLU B 1 28 ? 11.312 6.52 -15.078 1 98.25 28 GLU B O 1
ATOM 2140 N N . LYS B 1 29 ? 10.289 5.793 -16.922 1 97.94 29 LYS B N 1
ATOM 2141 C CA . LYS B 1 29 ? 8.953 6.16 -16.469 1 97.94 29 LYS B CA 1
ATOM 2142 C C . LYS B 1 29 ? 8.586 5.414 -15.18 1 97.94 29 LYS B C 1
ATOM 2144 O O . LYS B 1 29 ? 8.055 6.012 -14.242 1 97.94 29 LYS B O 1
ATOM 2149 N N . LEU B 1 30 ? 8.883 4.121 -15.141 1 98.69 30 LEU B N 1
ATOM 2150 C CA . LEU B 1 30 ? 8.594 3.305 -13.961 1 98.69 30 LEU B CA 1
ATOM 2151 C C . LEU B 1 30 ? 9.375 3.805 -12.75 1 98.69 30 LEU B C 1
ATOM 2153 O O . LEU B 1 30 ? 8.805 3.988 -11.672 1 98.69 30 LEU B O 1
ATOM 2157 N N . ILE B 1 31 ? 10.625 4.086 -12.953 1 98.69 31 ILE B N 1
ATOM 2158 C CA . ILE B 1 31 ? 11.523 4.469 -11.867 1 98.69 31 ILE B CA 1
ATOM 2159 C C . ILE B 1 31 ? 11.133 5.848 -11.344 1 98.69 31 ILE B C 1
ATOM 2161 O O . ILE B 1 31 ? 11.07 6.059 -10.125 1 98.69 31 ILE B O 1
ATOM 2165 N N . LYS B 1 32 ? 10.875 6.785 -12.219 1 97.62 32 LYS B N 1
ATOM 2166 C CA . LYS B 1 32 ? 10.484 8.133 -11.805 1 97.62 32 LYS B CA 1
ATOM 2167 C C . LYS B 1 32 ? 9.18 8.102 -11.016 1 97.62 32 LYS B C 1
ATOM 2169 O O . LYS B 1 32 ? 9 8.875 -10.07 1 97.62 32 LYS B O 1
ATOM 2174 N N . THR B 1 33 ? 8.305 7.211 -11.391 1 98.12 33 THR B N 1
ATOM 2175 C CA . THR B 1 33 ? 7.023 7.09 -10.711 1 98.12 33 THR B CA 1
ATOM 2176 C C . THR B 1 33 ? 7.219 6.668 -9.258 1 98.12 33 THR B C 1
ATOM 2178 O O . THR B 1 33 ? 6.676 7.293 -8.344 1 98.12 33 THR B O 1
ATOM 2181 N N . ILE B 1 34 ? 8.031 5.652 -8.984 1 98.12 34 ILE B N 1
ATOM 2182 C CA . ILE B 1 34 ? 8.141 5.133 -7.625 1 98.12 34 ILE B CA 1
ATOM 2183 C C . ILE B 1 34 ? 9.078 6.02 -6.809 1 98.12 34 ILE B C 1
ATOM 2185 O O . ILE B 1 34 ? 9 6.047 -5.578 1 98.12 34 ILE B O 1
ATOM 2189 N N . GLN B 1 35 ? 9.938 6.809 -7.492 1 97.12 35 GLN B N 1
ATOM 2190 C CA . GLN B 1 35 ? 10.75 7.793 -6.785 1 97.12 35 GLN B CA 1
ATOM 2191 C C . GLN B 1 35 ? 9.883 8.906 -6.199 1 97.12 35 GLN B C 1
ATOM 2193 O O . GLN B 1 35 ? 10.203 9.461 -5.148 1 97.12 35 GLN B O 1
ATOM 2198 N N . ASN B 1 36 ? 8.797 9.195 -6.852 1 96.25 36 ASN B N 1
ATOM 2199 C CA . ASN B 1 36 ? 7.934 10.289 -6.418 1 96.25 36 ASN B CA 1
ATOM 2200 C C . ASN B 1 36 ? 6.812 9.789 -5.512 1 96.25 36 ASN B C 1
ATOM 2202 O O . ASN B 1 36 ? 5.859 10.516 -5.238 1 96.25 36 ASN B O 1
ATOM 2206 N N . ALA B 1 37 ? 6.914 8.57 -5.039 1 97.56 37 ALA B N 1
ATOM 2207 C CA . ALA B 1 37 ? 5.879 8.016 -4.176 1 97.56 37 ALA B CA 1
ATOM 2208 C C . ALA B 1 37 ? 5.766 8.812 -2.875 1 97.56 37 ALA B C 1
ATOM 2210 O O . ALA B 1 37 ? 6.777 9.234 -2.311 1 97.56 37 ALA B O 1
ATOM 2211 N N . PRO B 1 38 ? 4.5 8.992 -2.41 1 96.69 38 PRO B N 1
ATOM 2212 C CA . PRO B 1 38 ? 4.324 9.617 -1.1 1 96.69 38 PRO B CA 1
ATOM 2213 C C . PRO B 1 38 ? 4.996 8.836 0.026 1 96.69 38 PRO B C 1
ATOM 2215 O O . PRO B 1 38 ? 5.215 7.633 -0.1 1 96.69 38 PRO B O 1
ATOM 2218 N N . THR B 1 39 ? 5.379 9.562 1.022 1 96.56 39 THR B N 1
ATOM 2219 C CA . THR B 1 39 ? 5.941 8.984 2.236 1 96.56 39 THR B CA 1
ATOM 2220 C C . THR B 1 39 ? 5.293 9.594 3.479 1 96.56 39 THR B C 1
ATOM 2222 O O . THR B 1 39 ? 4.949 10.773 3.488 1 96.56 39 THR B O 1
ATOM 2225 N N . SER B 1 40 ? 5.094 8.719 4.461 1 96.88 40 SER B N 1
ATOM 2226 C CA . SER B 1 40 ? 4.582 9.234 5.73 1 96.88 40 SER B CA 1
ATOM 2227 C C . SER B 1 40 ? 5.555 10.219 6.363 1 96.88 40 SER B C 1
ATOM 2229 O O . SER B 1 40 ? 6.746 9.922 6.492 1 96.88 40 SER B O 1
ATOM 2231 N N . ASN B 1 41 ? 5.086 11.469 6.637 1 94.25 41 ASN B N 1
ATOM 2232 C CA . ASN B 1 41 ? 5.781 12.484 7.418 1 94.25 41 ASN B CA 1
ATOM 2233 C C . ASN B 1 41 ? 7.133 12.836 6.805 1 94.25 41 ASN B C 1
ATOM 2235 O O . ASN B 1 41 ? 8.047 13.273 7.512 1 94.25 41 ASN B O 1
ATOM 2239 N N . ASN B 1 42 ? 7.301 12.477 5.504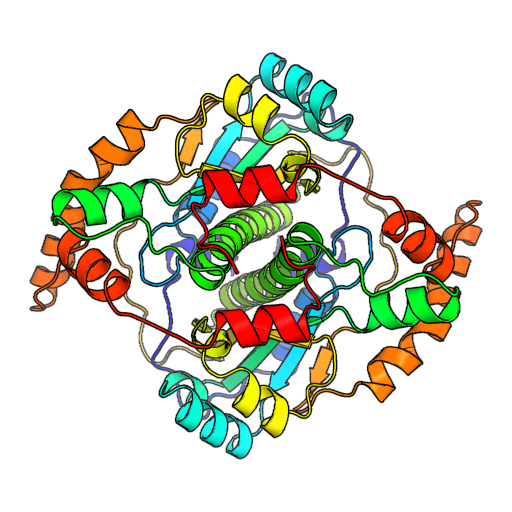 1 95.19 42 ASN B N 1
ATOM 2240 C CA . ASN B 1 42 ? 8.57 12.727 4.828 1 95.19 42 ASN B CA 1
ATOM 2241 C C . ASN B 1 42 ? 9.695 11.883 5.418 1 95.19 42 ASN B C 1
ATOM 2243 O O . ASN B 1 42 ? 10.867 12.242 5.309 1 95.19 42 ASN B O 1
ATOM 2247 N N . TYR B 1 43 ? 9.367 10.734 6.004 1 96.62 43 TYR B N 1
ATOM 2248 C CA . TYR B 1 43 ? 10.367 9.922 6.684 1 96.62 43 TYR B CA 1
ATOM 2249 C C . TYR B 1 43 ? 11.195 9.125 5.684 1 96.62 43 TYR B C 1
ATOM 2251 O O . TYR B 1 43 ? 12.328 8.742 5.973 1 96.62 43 TYR B O 1
ATOM 2259 N N . PHE B 1 44 ? 10.594 8.906 4.57 1 97.94 44 PHE B N 1
ATOM 2260 C CA . PHE B 1 44 ? 11.219 8.016 3.598 1 97.94 44 PHE B CA 1
ATOM 2261 C C . PHE B 1 44 ? 11.578 6.68 4.242 1 97.94 44 PHE B C 1
ATOM 2263 O O . PHE B 1 44 ? 12.727 6.227 4.141 1 97.94 44 PHE B O 1
ATOM 2270 N N . ALA B 1 45 ? 10.539 6.07 4.812 1 97.88 45 ALA B N 1
ATOM 2271 C CA . ALA B 1 45 ? 10.703 4.848 5.598 1 97.88 45 ALA B CA 1
ATOM 2272 C C . ALA B 1 45 ? 10.578 3.607 4.715 1 97.88 45 ALA B C 1
ATOM 2274 O O . ALA B 1 45 ? 10.109 2.562 5.168 1 97.88 45 ALA B O 1
ATOM 2275 N N . SER B 1 46 ? 10.875 3.732 3.453 1 98.75 46 SER B N 1
ATOM 2276 C CA . SER B 1 46 ? 10.898 2.617 2.512 1 98.75 46 SER B CA 1
ATOM 2277 C C . SER B 1 46 ? 12.023 2.781 1.491 1 98.75 46 SER B C 1
ATOM 2279 O O . SER B 1 46 ? 12.523 3.889 1.284 1 98.75 46 SER B O 1
ATOM 2281 N N . SER B 1 47 ? 1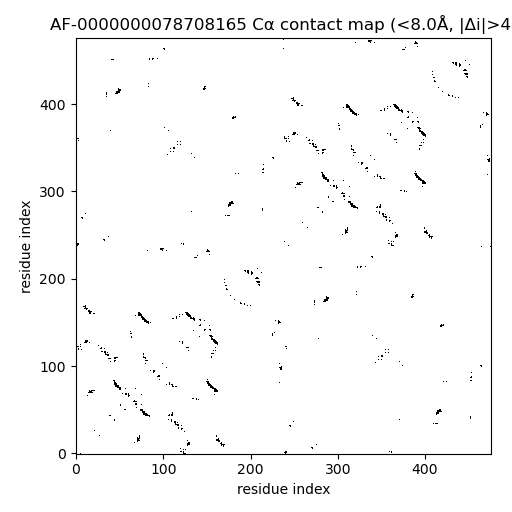2.43 1.701 0.936 1 98.81 47 SER B N 1
ATOM 2282 C CA . SER B 1 47 ? 13.375 1.611 -0.175 1 98.81 47 SER B CA 1
ATOM 2283 C C . SER B 1 47 ? 12.969 0.518 -1.157 1 98.81 47 SER B C 1
ATOM 2285 O O . SER B 1 47 ? 12.102 -0.305 -0.855 1 98.81 47 SER B O 1
ATOM 2287 N N . VAL B 1 48 ? 13.586 0.591 -2.322 1 98.88 48 VAL B N 1
ATOM 2288 C CA . VAL B 1 48 ? 13.312 -0.446 -3.314 1 98.88 48 VAL B CA 1
ATOM 2289 C C . VAL B 1 48 ? 14.625 -0.932 -3.926 1 98.88 48 VAL B C 1
ATOM 2291 O O . VAL B 1 48 ? 15.531 -0.135 -4.188 1 98.88 48 VAL B O 1
ATOM 2294 N N . ILE B 1 49 ? 14.742 -2.201 -4.043 1 98.94 49 ILE B N 1
ATOM 2295 C CA . ILE B 1 49 ? 15.82 -2.807 -4.812 1 98.94 49 ILE B CA 1
ATOM 2296 C C . ILE B 1 49 ? 15.305 -3.24 -6.184 1 98.94 49 ILE B C 1
ATOM 2298 O O . ILE B 1 49 ? 14.367 -4.035 -6.273 1 98.94 49 ILE B O 1
ATOM 2302 N N . VAL B 1 50 ? 15.922 -2.697 -7.207 1 98.94 50 VAL B N 1
ATOM 2303 C CA . VAL B 1 50 ? 15.578 -3.029 -8.586 1 98.94 50 VAL B CA 1
ATOM 2304 C C . VAL B 1 50 ? 16.516 -4.121 -9.102 1 98.94 50 VAL B C 1
ATOM 2306 O O . VAL B 1 50 ? 17.734 -3.947 -9.125 1 98.94 50 VAL B O 1
ATOM 2309 N N . ILE B 1 51 ? 15.93 -5.207 -9.547 1 98.88 51 ILE B N 1
ATOM 2310 C CA . ILE B 1 51 ? 16.734 -6.348 -9.984 1 98.88 51 ILE B CA 1
ATOM 2311 C C . ILE B 1 51 ? 16.438 -6.656 -11.445 1 98.88 51 ILE B C 1
ATOM 2313 O O . ILE B 1 51 ? 15.297 -6.961 -11.812 1 98.88 51 ILE B O 1
ATOM 2317 N N . GLU B 1 52 ? 17.422 -6.609 -12.289 1 98.25 52 GLU B N 1
ATOM 2318 C CA . GLU B 1 52 ? 17.328 -6.953 -13.703 1 98.25 52 GLU B CA 1
ATOM 2319 C C . GLU B 1 52 ? 18.25 -8.125 -14.047 1 98.25 52 GLU B C 1
ATOM 2321 O O . GLU B 1 52 ? 18.031 -8.82 -15.039 1 98.25 52 GLU B O 1
ATOM 2326 N N . ASP B 1 53 ? 19.266 -8.328 -13.234 1 98.38 53 ASP B N 1
ATOM 2327 C CA . ASP B 1 53 ? 20.219 -9.398 -13.477 1 98.38 53 ASP B CA 1
ATOM 2328 C C . ASP B 1 53 ? 19.547 -10.766 -13.406 1 98.38 53 ASP B C 1
ATOM 2330 O O . ASP B 1 53 ? 18.922 -11.109 -12.406 1 98.38 53 ASP B O 1
ATOM 2334 N N . GLN B 1 54 ? 19.766 -11.562 -14.453 1 98.5 54 GLN B N 1
ATOM 2335 C CA . GLN B 1 54 ? 19.078 -12.844 -14.555 1 98.5 54 GLN B CA 1
ATOM 2336 C C . GLN B 1 54 ? 19.547 -13.812 -13.477 1 98.5 54 GLN B C 1
ATOM 2338 O O . GLN B 1 54 ? 18.75 -14.594 -12.945 1 98.5 54 GLN B O 1
ATOM 2343 N N . ASN B 1 55 ? 20.812 -13.805 -13.188 1 98.62 55 ASN B N 1
ATOM 2344 C CA . ASN B 1 55 ? 21.328 -14.695 -12.164 1 98.62 55 ASN B CA 1
ATOM 2345 C C . ASN B 1 55 ? 20.688 -14.43 -10.805 1 98.62 55 ASN B C 1
ATOM 2347 O O . ASN B 1 55 ? 20.344 -15.367 -10.078 1 98.62 55 ASN B O 1
ATOM 2351 N N . THR B 1 56 ? 20.578 -13.156 -10.445 1 98.75 56 THR B N 1
ATOM 2352 C CA . THR B 1 56 ? 19.938 -12.789 -9.188 1 98.75 56 THR B CA 1
ATOM 2353 C C . THR B 1 56 ? 18.469 -13.188 -9.195 1 98.75 56 THR B C 1
ATOM 2355 O O . THR B 1 56 ? 17.953 -13.719 -8.211 1 98.75 56 THR B O 1
ATOM 2358 N N . LYS B 1 57 ? 17.797 -12.93 -10.32 1 98.81 57 LYS B N 1
ATOM 2359 C CA . LYS B 1 57 ? 16.391 -13.328 -10.43 1 98.81 57 LYS B CA 1
ATOM 2360 C C . LYS B 1 57 ? 16.234 -14.836 -10.289 1 98.81 57 LYS B C 1
ATOM 2362 O O . LYS B 1 57 ? 15.297 -15.312 -9.656 1 98.81 57 LYS B O 1
ATOM 2367 N N . ASP B 1 58 ? 17.141 -15.609 -10.836 1 98.81 58 ASP B N 1
ATOM 2368 C CA . ASP B 1 58 ? 17.109 -17.062 -10.727 1 98.81 58 ASP B CA 1
ATOM 2369 C C . ASP B 1 58 ? 17.234 -17.516 -9.273 1 98.81 58 ASP B C 1
ATOM 2371 O O . ASP B 1 58 ? 16.5 -18.391 -8.82 1 98.81 58 ASP B O 1
ATOM 2375 N N . LYS B 1 59 ? 18.188 -16.953 -8.578 1 98.88 59 LYS B N 1
ATOM 2376 C CA . LYS B 1 59 ? 18.391 -17.281 -7.168 1 98.88 59 LYS B CA 1
ATOM 2377 C C . LYS B 1 59 ? 17.141 -16.953 -6.344 1 98.88 59 LYS B C 1
ATOM 2379 O O . LYS B 1 59 ? 16.719 -17.734 -5.496 1 98.88 59 LYS B O 1
ATOM 2384 N N . LEU B 1 60 ? 16.562 -15.781 -6.59 1 98.94 60 LEU B N 1
ATOM 2385 C CA . LEU B 1 60 ? 15.375 -15.352 -5.863 1 98.94 60 LEU B CA 1
ATOM 2386 C C . LEU B 1 60 ? 14.18 -16.25 -6.199 1 98.94 60 LEU B C 1
ATOM 2388 O O . LEU B 1 60 ? 13.375 -16.562 -5.324 1 98.94 60 LEU B O 1
ATOM 2392 N N . ALA B 1 61 ? 14.078 -16.578 -7.465 1 98.88 61 ALA B N 1
ATOM 2393 C CA . ALA B 1 61 ? 13.008 -17.5 -7.871 1 98.88 61 ALA B CA 1
ATOM 2394 C C . ALA B 1 61 ? 13.117 -18.828 -7.129 1 98.88 61 ALA B C 1
ATOM 2396 O O . ALA B 1 61 ? 12.102 -19.422 -6.773 1 98.88 61 ALA B O 1
ATOM 2397 N N . GLU B 1 62 ? 14.312 -19.281 -6.965 1 98.75 62 GLU B N 1
ATOM 2398 C CA . GLU B 1 62 ? 14.539 -20.531 -6.23 1 98.75 62 GLU B CA 1
ATOM 2399 C C . GLU B 1 62 ? 14.148 -20.375 -4.762 1 98.75 62 GLU B C 1
ATOM 2401 O O . GLU B 1 62 ? 13.484 -21.25 -4.199 1 98.75 62 GLU B O 1
ATOM 2406 N N . ILE B 1 63 ? 14.562 -19.297 -4.121 1 98.62 63 ILE B N 1
ATOM 2407 C CA . ILE B 1 63 ? 14.258 -19.031 -2.723 1 98.62 63 ILE B CA 1
ATOM 2408 C C . ILE B 1 63 ? 12.742 -18.953 -2.535 1 98.62 63 ILE B C 1
ATOM 2410 O O . ILE B 1 63 ? 12.195 -19.547 -1.61 1 98.62 63 ILE B O 1
ATOM 2414 N N . LEU B 1 64 ? 12.055 -18.266 -3.451 1 98.44 64 LEU B N 1
ATOM 2415 C CA . LEU B 1 64 ? 10.641 -17.938 -3.309 1 98.44 64 LEU B CA 1
ATOM 2416 C C . LEU B 1 64 ? 9.773 -19.047 -3.883 1 98.44 64 LEU B C 1
ATOM 2418 O O . LEU B 1 64 ? 8.562 -19.094 -3.629 1 98.44 64 LEU B O 1
ATOM 2422 N N . GLN B 1 65 ? 10.406 -19.891 -4.723 1 98.25 65 GLN B N 1
ATOM 2423 C CA . GLN B 1 65 ? 9.695 -20.938 -5.434 1 98.25 65 GLN B CA 1
ATOM 2424 C C . GLN B 1 65 ? 8.57 -20.375 -6.285 1 98.25 65 GLN B C 1
ATOM 2426 O O . GLN B 1 65 ? 7.434 -20.859 -6.219 1 98.25 65 GLN B O 1
ATOM 2431 N N . GLN B 1 66 ? 8.898 -19.375 -7.027 1 98.19 66 GLN B N 1
ATOM 2432 C CA . GLN B 1 66 ? 7.961 -18.703 -7.922 1 98.19 66 GLN B CA 1
ATOM 2433 C C . GLN B 1 66 ? 8.602 -18.422 -9.281 1 98.19 66 GLN B C 1
ATOM 2435 O O . GLN B 1 66 ? 9.43 -17.516 -9.414 1 98.19 66 GLN B O 1
ATOM 2440 N N . LYS B 1 67 ? 8.18 -19.125 -10.266 1 98.06 67 LYS B N 1
ATOM 2441 C CA . LYS B 1 67 ? 8.82 -19.094 -11.578 1 98.06 67 LYS B CA 1
ATOM 2442 C C . LYS B 1 67 ? 8.727 -17.703 -12.211 1 98.06 67 LYS B C 1
ATOM 2444 O O . LYS B 1 67 ? 9.602 -17.312 -12.984 1 98.06 67 LYS B O 1
ATOM 2449 N N . GLN B 1 68 ? 7.617 -16.953 -11.914 1 98.25 68 GLN B N 1
ATOM 2450 C CA . GLN B 1 68 ? 7.426 -15.641 -12.523 1 98.25 68 GLN B CA 1
ATOM 2451 C C . GLN B 1 68 ? 8.547 -14.68 -12.133 1 98.25 68 GLN B C 1
ATOM 2453 O O . GLN B 1 68 ? 8.797 -13.695 -12.828 1 98.25 68 GLN B O 1
ATOM 2458 N N . VAL B 1 69 ? 9.258 -14.977 -11.039 1 98.81 69 VAL B N 1
ATOM 2459 C CA . VAL B 1 69 ? 10.375 -14.148 -10.602 1 98.81 69 VAL B CA 1
ATOM 2460 C C . VAL B 1 69 ? 11.555 -14.32 -11.562 1 98.81 69 VAL B C 1
ATOM 2462 O O . VAL B 1 69 ? 12.266 -13.352 -11.859 1 98.81 69 VAL B O 1
ATOM 2465 N N . ARG B 1 70 ? 11.719 -15.477 -12.055 1 98.38 70 ARG B N 1
ATOM 2466 C CA . ARG B 1 70 ? 12.789 -15.727 -13.008 1 98.38 70 ARG B CA 1
ATOM 2467 C C . ARG B 1 70 ? 12.406 -15.234 -14.406 1 98.38 70 ARG B C 1
ATOM 2469 O O . ARG B 1 70 ? 13.273 -14.883 -15.203 1 98.38 70 ARG B O 1
ATOM 2476 N N . GLU B 1 71 ? 11.141 -15.25 -14.719 1 98.56 71 GLU B N 1
ATOM 2477 C CA . GLU B 1 71 ? 10.672 -15.047 -16.078 1 98.56 71 GLU B CA 1
ATOM 2478 C C . GLU B 1 71 ? 10.406 -13.57 -16.359 1 98.56 71 GLU B C 1
ATOM 2480 O O . GLU B 1 71 ? 10.406 -13.141 -17.516 1 98.56 71 GLU B O 1
ATOM 2485 N N . CYS B 1 72 ? 10.094 -12.789 -15.336 1 98.81 72 CYS B N 1
ATOM 2486 C CA . CYS B 1 72 ? 9.758 -11.383 -15.523 1 98.81 72 CYS B CA 1
ATOM 2487 C C . CYS B 1 72 ? 10.953 -10.609 -16.078 1 98.81 72 CYS B C 1
ATOM 2489 O O . CYS B 1 72 ? 12.086 -11.102 -16.047 1 98.81 72 CYS B O 1
ATOM 2491 N N . SER B 1 73 ? 10.695 -9.453 -16.656 1 98.88 73 SER B N 1
ATOM 2492 C CA . SER B 1 73 ? 11.758 -8.594 -17.188 1 98.88 73 SER B CA 1
ATOM 2493 C C . SER B 1 73 ? 12.523 -7.922 -16.047 1 98.88 73 SER B C 1
ATOM 2495 O O . SER B 1 73 ? 13.75 -7.824 -16.094 1 98.88 73 SER B O 1
ATOM 2497 N N . MET B 1 74 ? 11.828 -7.371 -15.07 1 98.88 74 MET B N 1
ATOM 2498 C CA . MET B 1 74 ? 12.375 -6.711 -13.891 1 98.88 74 MET B CA 1
ATOM 2499 C C . MET B 1 74 ? 11.68 -7.184 -12.625 1 98.88 74 MET B C 1
ATOM 2501 O O . MET B 1 74 ? 10.477 -7.434 -12.633 1 98.88 74 MET B O 1
ATOM 2505 N N . PHE B 1 75 ? 12.477 -7.367 -11.602 1 98.94 75 PHE B N 1
ATOM 2506 C CA . PHE B 1 75 ? 11.961 -7.715 -10.289 1 98.94 75 PHE B CA 1
ATOM 2507 C C . PHE B 1 75 ? 12.273 -6.625 -9.273 1 98.94 75 PHE B C 1
ATOM 2509 O O . PHE B 1 75 ? 13.414 -6.148 -9.203 1 98.94 75 PHE B O 1
ATOM 2516 N N . PHE B 1 76 ? 11.258 -6.176 -8.531 1 99 76 PHE B N 1
ATOM 2517 C CA . PHE B 1 76 ? 11.398 -5.113 -7.547 1 99 76 PHE B CA 1
ATOM 2518 C C . PHE B 1 76 ? 11.102 -5.633 -6.145 1 99 76 PHE B C 1
ATOM 2520 O O . PHE B 1 76 ? 10.086 -6.297 -5.93 1 99 76 PHE B O 1
ATOM 2527 N N . ILE B 1 77 ? 11.969 -5.414 -5.215 1 99 77 ILE B N 1
ATOM 2528 C CA . ILE B 1 77 ? 11.727 -5.738 -3.814 1 99 77 ILE B CA 1
ATOM 2529 C C . ILE B 1 77 ? 11.633 -4.457 -2.994 1 99 77 ILE B C 1
ATOM 2531 O O . ILE B 1 77 ? 12.594 -3.684 -2.924 1 99 77 ILE B O 1
ATOM 2535 N N . PHE B 1 78 ? 10.508 -4.258 -2.406 1 99 78 PHE B N 1
ATOM 2536 C CA . PHE B 1 78 ? 10.242 -3.066 -1.608 1 99 78 PHE B CA 1
ATOM 2537 C C . PHE B 1 78 ? 10.461 -3.346 -0.127 1 99 78 PHE B C 1
ATOM 2539 O O . PHE B 1 78 ? 9.891 -4.289 0.424 1 99 78 PHE B O 1
ATOM 2546 N N . LEU B 1 79 ? 11.234 -2.527 0.491 1 98.94 79 LEU B N 1
ATOM 2547 C CA . LEU B 1 79 ? 11.656 -2.721 1.872 1 98.94 79 LEU B CA 1
ATOM 2548 C C . LEU B 1 79 ? 10.922 -1.77 2.807 1 98.94 79 LEU B C 1
ATOM 2550 O O . LEU B 1 79 ? 10.75 -0.59 2.492 1 98.94 79 LEU B O 1
ATOM 2554 N N . ALA B 1 80 ? 10.344 -2.307 3.898 1 98.75 80 ALA B N 1
ATOM 2555 C CA . ALA B 1 80 ? 10.227 -1.448 5.074 1 98.75 80 ALA B CA 1
ATOM 2556 C C . ALA B 1 80 ? 11.609 -1.073 5.613 1 98.75 80 ALA B C 1
ATOM 2558 O O . ALA B 1 80 ? 12.328 -1.926 6.137 1 98.75 80 ALA B O 1
ATOM 2559 N N . ASP B 1 81 ? 11.992 0.178 5.434 1 98.56 81 ASP B N 1
ATOM 2560 C CA . ASP B 1 81 ? 13.375 0.61 5.656 1 98.56 81 ASP B CA 1
ATOM 2561 C C . ASP B 1 81 ? 13.43 1.768 6.652 1 98.56 81 ASP B C 1
ATOM 2563 O O . ASP B 1 81 ? 13.258 2.928 6.27 1 98.56 81 ASP B O 1
ATOM 2567 N N . ASN B 1 82 ? 13.781 1.464 7.859 1 97 82 ASN B N 1
ATOM 2568 C CA . ASN B 1 82 ? 13.82 2.48 8.906 1 97 82 ASN B CA 1
ATOM 2569 C C . ASN B 1 82 ? 15.25 2.934 9.188 1 97 82 ASN B C 1
ATOM 2571 O O . ASN B 1 82 ? 15.508 3.635 10.172 1 97 82 ASN B O 1
ATOM 2575 N N . ASN B 1 83 ? 16.125 2.566 8.32 1 97.56 83 ASN B N 1
ATOM 2576 C CA . ASN B 1 83 ? 17.531 2.896 8.547 1 97.56 83 ASN B CA 1
ATOM 2577 C C . ASN B 1 83 ? 17.75 4.406 8.531 1 97.56 83 ASN B C 1
ATOM 2579 O O . ASN B 1 83 ? 18.594 4.918 9.281 1 97.56 83 ASN B O 1
ATOM 2583 N N . ARG B 1 84 ? 17.078 5.16 7.637 1 97.44 84 ARG B N 1
ATOM 2584 C CA . ARG B 1 84 ? 17.219 6.613 7.605 1 97.44 84 ARG B CA 1
ATOM 2585 C C . ARG B 1 84 ? 16.797 7.23 8.938 1 97.44 84 ARG B C 1
ATOM 2587 O O . ARG B 1 84 ? 17.531 8.062 9.492 1 97.44 84 ARG B O 1
ATOM 2594 N N . ILE B 1 85 ? 15.695 6.766 9.461 1 95.06 85 ILE B N 1
ATOM 2595 C CA . ILE B 1 85 ? 15.141 7.309 10.695 1 95.06 85 ILE B CA 1
ATOM 2596 C C . ILE B 1 85 ? 16.031 6.922 11.875 1 95.06 85 ILE B C 1
ATOM 2598 O O . ILE B 1 85 ? 16.25 7.723 12.789 1 95.06 85 ILE B O 1
ATOM 2602 N N . ASP B 1 86 ? 16.5 5.719 11.859 1 95.31 86 ASP B N 1
ATOM 2603 C CA . ASP B 1 86 ? 17.422 5.285 12.898 1 95.31 86 ASP B CA 1
ATOM 2604 C C . ASP B 1 86 ? 18.672 6.176 12.938 1 95.31 86 ASP B C 1
ATOM 2606 O O . ASP B 1 86 ? 19.125 6.57 14.008 1 95.31 86 ASP B O 1
ATOM 2610 N N . TYR B 1 87 ? 19.203 6.41 11.781 1 95.88 87 TYR B N 1
ATOM 2611 C CA . TYR B 1 87 ? 20.391 7.258 11.695 1 95.88 87 TYR B CA 1
ATOM 2612 C C . TYR B 1 87 ? 20.094 8.656 12.227 1 95.88 87 TYR B C 1
ATOM 2614 O O . TYR B 1 87 ? 20.891 9.219 12.984 1 95.88 87 TYR B O 1
ATOM 2622 N N . VAL B 1 88 ? 19.016 9.219 11.812 1 96 88 VAL B N 1
ATOM 2623 C CA . VAL B 1 88 ? 18.594 10.555 12.227 1 96 88 VAL B CA 1
ATOM 2624 C C . VAL B 1 88 ? 18.469 10.609 13.75 1 96 88 VAL B C 1
ATOM 2626 O O . VAL B 1 88 ? 18.953 11.539 14.383 1 96 88 VAL B O 1
ATOM 2629 N N . LEU B 1 89 ? 17.812 9.641 14.312 1 94.06 89 LEU B N 1
ATOM 2630 C CA . LEU B 1 89 ? 17.625 9.586 15.758 1 94.06 89 LEU B CA 1
ATOM 2631 C C . LEU B 1 89 ? 18.969 9.453 16.469 1 94.06 89 LEU B C 1
ATOM 2633 O O . LEU B 1 89 ? 19.219 10.117 17.484 1 94.06 89 LEU B O 1
ATOM 2637 N N . LYS B 1 90 ? 19.812 8.648 15.953 1 93.88 90 LYS B N 1
ATOM 2638 C CA . LYS B 1 90 ? 21.141 8.469 16.531 1 93.88 90 LYS B CA 1
ATOM 2639 C C . LYS B 1 90 ? 21.938 9.766 16.5 1 93.88 90 LYS B C 1
ATOM 2641 O O . LYS B 1 90 ? 22.609 10.125 17.469 1 93.88 90 LYS B O 1
ATOM 2646 N N . THR B 1 91 ? 21.922 10.375 15.406 1 94.06 91 THR B N 1
ATOM 2647 C CA . THR B 1 91 ? 22.672 11.617 15.227 1 94.06 91 THR B CA 1
ATOM 2648 C C . THR B 1 91 ? 22.203 12.68 16.219 1 94.06 91 THR B C 1
ATOM 2650 O O . THR B 1 91 ? 22.984 13.539 16.625 1 94.06 91 THR B O 1
ATOM 2653 N N . LYS B 1 92 ? 20.984 12.586 16.625 1 94.81 92 LYS B N 1
ATOM 2654 C CA . LYS B 1 92 ? 20.391 13.562 17.547 1 94.81 92 LYS B CA 1
ATOM 2655 C C . LYS B 1 92 ? 20.359 13.023 18.969 1 94.81 92 LYS B C 1
ATOM 2657 O O . LYS B 1 92 ? 19.734 13.625 19.844 1 94.81 92 LYS B O 1
ATOM 2662 N N . ASN B 1 93 ? 20.906 11.93 19.203 1 92.62 93 ASN B N 1
ATOM 2663 C CA . ASN B 1 93 ? 21.016 11.281 20.5 1 92.62 93 ASN B CA 1
ATOM 2664 C C . ASN B 1 93 ? 19.625 10.953 21.078 1 92.62 93 ASN B C 1
ATOM 2666 O O . ASN B 1 93 ? 19.359 11.219 22.25 1 92.62 93 ASN B O 1
ATOM 2670 N N . LYS B 1 94 ? 18.812 10.547 20.188 1 89 94 LYS B N 1
ATOM 2671 C CA . LYS B 1 94 ? 17.484 10.07 20.594 1 89 94 LYS B CA 1
ATOM 2672 C C . LYS B 1 94 ? 17.438 8.547 20.609 1 89 94 LYS B C 1
ATOM 2674 O O . LYS B 1 94 ? 18.219 7.887 19.922 1 89 94 LYS B O 1
ATOM 2679 N N . ASN B 1 95 ? 16.547 8.023 21.375 1 82.88 95 ASN B N 1
ATOM 2680 C CA . ASN B 1 95 ? 16.453 6.574 21.516 1 82.88 95 ASN B CA 1
ATOM 2681 C C . ASN B 1 95 ? 15.766 5.934 20.312 1 82.88 95 ASN B C 1
ATOM 2683 O O . ASN B 1 95 ? 14.625 6.27 19.984 1 82.88 95 ASN B O 1
ATOM 2687 N N . ILE B 1 96 ? 16.406 4.949 19.781 1 78.62 96 ILE B N 1
ATOM 2688 C CA . ILE B 1 96 ? 15.867 4.293 18.594 1 78.62 96 ILE B CA 1
ATOM 2689 C C . ILE B 1 96 ? 15.117 3.023 19 1 78.62 96 ILE B C 1
ATOM 2691 O O . ILE B 1 96 ? 14.398 2.436 18.188 1 78.62 96 ILE B O 1
ATOM 2695 N N . GLU B 1 97 ? 15.273 2.596 20.203 1 72.56 97 GLU B N 1
ATOM 2696 C CA . GLU B 1 97 ? 14.719 1.323 20.656 1 72.56 97 GLU B CA 1
ATOM 2697 C C . GLU B 1 97 ? 13.234 1.448 20.969 1 72.56 97 GLU B C 1
ATOM 2699 O O . GLU B 1 97 ? 12.586 0.467 21.344 1 72.56 97 GLU B O 1
ATOM 2704 N N . ASN B 1 98 ? 12.719 2.379 20.688 1 73.38 98 ASN B N 1
ATOM 2705 C CA . ASN B 1 98 ? 11.336 2.562 21.094 1 73.38 98 ASN B CA 1
ATOM 2706 C C . ASN B 1 98 ? 10.398 2.625 19.891 1 73.38 98 ASN B C 1
ATOM 2708 O O . ASN B 1 98 ? 9.445 3.404 19.875 1 73.38 98 ASN B O 1
ATOM 2712 N N . LYS B 1 99 ? 10.734 1.671 19.016 1 86.06 99 LYS B N 1
ATOM 2713 C CA . LYS B 1 99 ? 9.828 1.647 17.859 1 86.06 99 LYS B CA 1
ATOM 2714 C C . LYS B 1 99 ? 8.547 0.886 18.188 1 86.06 99 LYS B C 1
ATOM 2716 O O . LYS B 1 99 ? 8.57 -0.081 18.953 1 86.06 99 LYS B O 1
ATOM 2721 N N . THR B 1 100 ? 7.469 1.297 17.578 1 89.56 100 THR B N 1
ATOM 2722 C CA . THR B 1 100 ? 6.137 0.789 17.891 1 89.56 100 THR B CA 1
ATOM 2723 C C . THR B 1 100 ? 5.594 -0.037 16.719 1 89.56 100 THR B C 1
ATOM 2725 O O . THR B 1 100 ? 6.188 -0.068 15.641 1 89.56 100 THR B O 1
ATOM 2728 N N . LEU B 1 101 ? 4.504 -0.752 17 1 92.62 101 LEU B N 1
ATOM 2729 C CA . LEU B 1 101 ? 3.758 -1.417 15.93 1 92.62 101 LEU B CA 1
ATOM 2730 C C . LEU B 1 101 ? 3.309 -0.414 14.875 1 92.62 101 LEU B C 1
ATOM 2732 O O . LEU B 1 101 ? 3.346 -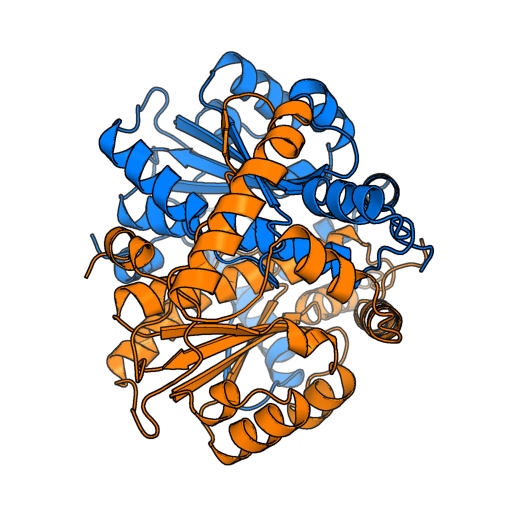0.709 13.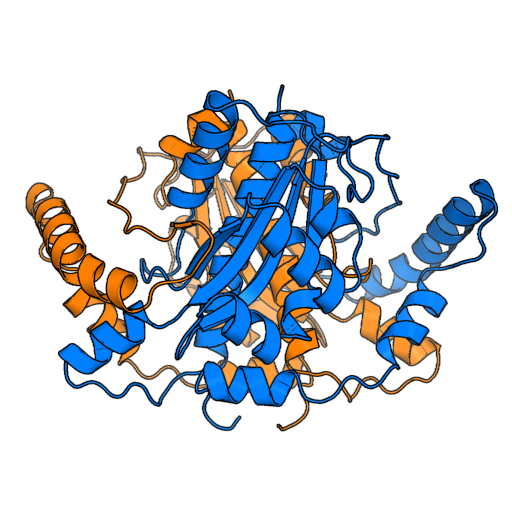68 1 92.62 101 LEU B O 1
ATOM 2736 N N . ASN B 1 102 ? 2.945 0.711 15.312 1 92.38 102 ASN B N 1
ATOM 2737 C CA . ASN B 1 102 ? 2.521 1.746 14.375 1 92.38 102 ASN B CA 1
ATOM 2738 C C . ASN B 1 102 ? 3.652 2.15 13.43 1 92.38 102 ASN B C 1
ATOM 2740 O O . ASN B 1 102 ? 3.424 2.395 12.25 1 92.38 102 ASN B O 1
ATOM 2744 N N . SER B 1 103 ? 4.859 2.311 13.984 1 92 103 SER B N 1
ATOM 2745 C CA . SER B 1 103 ? 5.996 2.654 13.133 1 92 103 SER B CA 1
ATOM 2746 C C . SER B 1 103 ? 6.246 1.578 12.078 1 92 103 SER B C 1
ATOM 2748 O O . SER B 1 103 ? 6.641 1.884 10.953 1 92 103 SER B O 1
ATOM 2750 N N . LEU B 1 104 ? 6.027 0.307 12.5 1 95.38 104 LEU B N 1
ATOM 2751 C CA . LEU B 1 104 ? 6.152 -0.794 11.555 1 95.38 104 LEU B CA 1
ATOM 2752 C C . LEU B 1 104 ? 5.105 -0.681 10.453 1 95.38 104 LEU B C 1
ATOM 2754 O O . LEU B 1 104 ? 5.43 -0.793 9.266 1 95.38 104 LEU B O 1
ATOM 2758 N N . LEU B 1 105 ? 3.865 -0.423 10.836 1 97.5 105 LEU B N 1
ATOM 2759 C CA . LEU B 1 105 ? 2.785 -0.319 9.859 1 97.5 105 LEU B CA 1
ATOM 2760 C C . LEU B 1 105 ? 3.014 0.861 8.922 1 97.5 105 LEU B C 1
ATOM 2762 O O . LEU B 1 105 ? 2.676 0.792 7.738 1 97.5 105 LEU B O 1
ATOM 2766 N N . LEU B 1 106 ? 3.588 1.882 9.453 1 97 106 LEU B N 1
ATOM 2767 C CA . LEU B 1 106 ? 3.918 3.057 8.656 1 97 106 LEU B CA 1
ATOM 2768 C C . LEU B 1 106 ? 4.941 2.711 7.578 1 97 106 LEU B C 1
ATOM 2770 O O . LEU B 1 106 ? 4.723 2.996 6.398 1 97 106 LEU B O 1
ATOM 2774 N N . SER B 1 107 ? 6.047 2.045 7.938 1 98.25 107 SER B N 1
ATOM 2775 C CA . SER B 1 107 ? 7.102 1.72 6.98 1 98.25 107 SER B CA 1
ATOM 2776 C C . SER B 1 107 ? 6.629 0.685 5.965 1 98.25 107 SER B C 1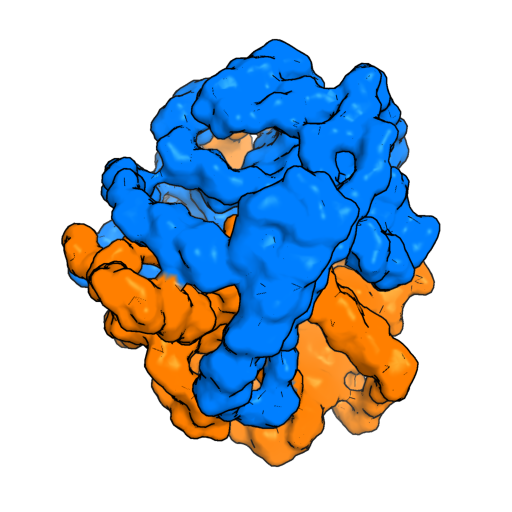
ATOM 2778 O O . SER B 1 107 ? 6.961 0.772 4.781 1 98.25 107 SER B O 1
ATOM 2780 N N . VAL B 1 108 ? 5.871 -0.267 6.441 1 98.75 108 VAL B N 1
ATOM 2781 C CA . VAL B 1 108 ? 5.301 -1.266 5.543 1 98.75 108 VAL B CA 1
ATOM 2782 C C . VAL B 1 108 ? 4.32 -0.596 4.582 1 98.75 108 VAL B C 1
ATOM 2784 O O . VAL B 1 108 ? 4.328 -0.879 3.383 1 98.75 108 VAL B O 1
ATOM 2787 N N . GLY B 1 109 ? 3.496 0.268 5.109 1 98.81 109 GLY B N 1
ATOM 2788 C CA . GLY B 1 109 ? 2.588 1.024 4.266 1 98.81 109 GLY B CA 1
ATOM 2789 C C . GLY B 1 109 ? 3.297 1.802 3.172 1 98.81 109 GLY B C 1
ATOM 2790 O O . GLY B 1 109 ? 2.879 1.772 2.012 1 98.81 109 GLY B O 1
ATOM 2791 N N . ASP B 1 110 ? 4.375 2.49 3.52 1 98.88 110 ASP B N 1
ATOM 2792 C CA . ASP B 1 110 ? 5.152 3.246 2.541 1 98.88 110 ASP B CA 1
ATOM 2793 C C . ASP B 1 110 ? 5.695 2.33 1.445 1 98.88 110 ASP B C 1
ATOM 2795 O O . ASP B 1 110 ? 5.738 2.713 0.274 1 98.88 110 ASP B O 1
ATOM 2799 N N . ALA B 1 111 ? 6.137 1.159 1.822 1 98.94 111 ALA B N 1
ATOM 2800 C CA . ALA B 1 111 ? 6.613 0.183 0.846 1 98.94 111 ALA B CA 1
ATOM 2801 C C . ALA B 1 111 ? 5.496 -0.229 -0.109 1 98.94 111 ALA B C 1
ATOM 2803 O O . ALA B 1 111 ? 5.707 -0.311 -1.321 1 98.94 111 ALA B O 1
ATOM 2804 N N . PHE B 1 112 ? 4.332 -0.452 0.427 1 98.94 112 PHE B N 1
ATOM 2805 C CA . PHE B 1 112 ? 3.197 -0.868 -0.39 1 98.94 112 PHE B CA 1
ATOM 2806 C C . PHE B 1 112 ? 2.758 0.258 -1.318 1 98.94 112 PHE B C 1
ATOM 2808 O O . PHE B 1 112 ? 2.305 0.006 -2.438 1 98.94 112 PHE B O 1
ATOM 2815 N N . ILE B 1 113 ? 2.85 1.499 -0.869 1 98.88 113 ILE B N 1
ATOM 2816 C CA . ILE B 1 113 ? 2.535 2.623 -1.744 1 98.88 113 ILE B CA 1
ATOM 2817 C C . ILE B 1 113 ? 3.459 2.605 -2.959 1 98.88 113 ILE B C 1
ATOM 2819 O O . ILE B 1 113 ? 2.994 2.67 -4.102 1 98.88 113 ILE B O 1
ATOM 2823 N N . GLN B 1 114 ? 4.777 2.443 -2.768 1 98.81 114 GLN B N 1
ATOM 2824 C CA . GLN B 1 114 ? 5.719 2.385 -3.879 1 98.81 114 GLN B CA 1
ATOM 2825 C C . GLN B 1 114 ? 5.387 1.233 -4.824 1 98.81 114 GLN B C 1
ATOM 2827 O O . GLN B 1 114 ? 5.355 1.413 -6.043 1 98.81 114 GLN B O 1
ATOM 2832 N N . ALA B 1 115 ? 5.137 0.119 -4.25 1 98.94 115 ALA B N 1
ATOM 2833 C CA . ALA B 1 115 ? 4.852 -1.073 -5.043 1 98.94 115 ALA B CA 1
ATOM 2834 C C . ALA B 1 115 ? 3.607 -0.878 -5.902 1 98.94 115 ALA B C 1
ATOM 2836 O O . ALA B 1 115 ? 3.596 -1.243 -7.082 1 98.94 115 ALA B O 1
ATOM 2837 N N . THR B 1 116 ? 2.6 -0.309 -5.309 1 98.88 116 THR B N 1
ATOM 2838 C CA . THR B 1 116 ? 1.33 -0.151 -6.008 1 98.88 116 THR B CA 1
ATOM 2839 C C . THR B 1 116 ? 1.443 0.906 -7.102 1 98.88 116 THR B C 1
ATOM 2841 O O . THR B 1 116 ? 0.867 0.753 -8.18 1 98.88 116 THR B O 1
ATOM 2844 N N . MET B 1 117 ? 2.172 1.949 -6.844 1 98.75 117 MET B N 1
ATOM 2845 C CA . MET B 1 117 ? 2.402 2.939 -7.891 1 98.75 117 MET B CA 1
ATOM 2846 C C . MET B 1 117 ? 3.148 2.32 -9.07 1 98.75 117 MET B C 1
ATOM 2848 O O . MET B 1 117 ? 2.873 2.648 -10.227 1 98.75 117 MET B O 1
ATOM 2852 N N . LEU B 1 118 ? 4.074 1.442 -8.758 1 98.88 118 LEU B N 1
ATOM 2853 C CA . LEU B 1 118 ? 4.766 0.727 -9.82 1 98.88 118 LEU B CA 1
ATOM 2854 C C . LEU B 1 118 ? 3.783 -0.109 -10.641 1 98.88 118 LEU B C 1
ATOM 2856 O O . LEU B 1 118 ? 3.83 -0.101 -11.875 1 98.88 118 LEU B O 1
ATOM 2860 N N . GLN B 1 119 ? 2.971 -0.859 -9.992 1 98.75 119 GLN B N 1
ATOM 2861 C CA . GLN B 1 119 ? 1.964 -1.656 -10.688 1 98.75 119 GLN B CA 1
ATOM 2862 C C . GLN B 1 119 ? 1.129 -0.791 -11.625 1 98.75 119 GLN B C 1
ATOM 2864 O O . GLN B 1 119 ? 0.879 -1.171 -12.773 1 98.75 119 GLN B O 1
ATOM 2869 N N . ASP B 1 120 ? 0.684 0.33 -11.07 1 98.44 120 ASP B N 1
ATOM 2870 C CA . ASP B 1 120 ? -0.227 1.165 -11.844 1 98.44 120 ASP B CA 1
ATOM 2871 C C . ASP B 1 120 ? 0.483 1.782 -13.047 1 98.44 120 ASP B C 1
ATOM 2873 O O . ASP B 1 120 ? -0.102 1.9 -14.125 1 98.44 120 ASP B O 1
ATOM 2877 N N . ALA B 1 121 ? 1.728 2.217 -12.867 1 98.44 121 ALA B N 1
ATOM 2878 C CA . ALA B 1 121 ? 2.521 2.697 -13.992 1 98.44 121 ALA B CA 1
ATOM 2879 C C . ALA B 1 121 ? 2.727 1.597 -15.031 1 98.44 121 ALA B C 1
ATOM 2881 O O . ALA B 1 121 ? 2.598 1.836 -16.234 1 98.44 121 ALA B O 1
ATOM 2882 N N . ALA B 1 122 ? 3.061 0.392 -14.586 1 98.38 122 ALA B N 1
ATOM 2883 C CA . ALA B 1 122 ? 3.229 -0.747 -15.484 1 98.38 122 ALA B CA 1
ATOM 2884 C C . ALA B 1 122 ? 1.947 -1.024 -16.266 1 98.38 122 ALA B C 1
ATOM 2886 O O . ALA B 1 122 ? 1.989 -1.281 -17.469 1 98.38 122 ALA B O 1
ATOM 2887 N N . THR B 1 123 ? 0.845 -0.958 -15.57 1 97.62 123 THR B N 1
ATOM 2888 C CA . THR B 1 123 ? -0.456 -1.174 -16.188 1 97.62 123 THR B CA 1
ATOM 2889 C C . THR B 1 123 ? -0.697 -0.156 -17.297 1 97.62 123 THR B C 1
ATOM 2891 O O . THR B 1 123 ? -1.17 -0.511 -18.391 1 97.62 123 THR B O 1
ATOM 2894 N N . GLU B 1 124 ? -0.385 1.09 -17 1 97.62 124 GLU B N 1
ATOM 2895 C CA . GLU B 1 124 ? -0.52 2.127 -18.031 1 97.62 124 GLU B CA 1
ATOM 2896 C C . GLU B 1 124 ? 0.344 1.818 -19.25 1 97.62 124 GLU B C 1
ATOM 2898 O O . GLU B 1 124 ? -0.04 2.117 -20.375 1 97.62 124 GLU B O 1
ATOM 2903 N N . LEU B 1 125 ? 1.479 1.207 -19.078 1 97.31 125 LEU B N 1
ATOM 2904 C CA . LEU B 1 125 ? 2.432 0.919 -20.141 1 97.31 125 LEU B CA 1
ATOM 2905 C C . LEU B 1 125 ? 2.148 -0.439 -20.781 1 97.31 125 LEU B C 1
ATOM 2907 O O . LEU B 1 125 ? 2.957 -0.947 -21.562 1 97.31 125 LEU B O 1
ATOM 2911 N N . ASP B 1 126 ? 1.074 -1.07 -20.375 1 95.56 126 ASP B N 1
ATOM 2912 C CA . ASP B 1 126 ? 0.639 -2.365 -20.891 1 95.56 126 ASP B CA 1
ATOM 2913 C C . ASP B 1 126 ? 1.63 -3.465 -20.516 1 95.56 126 ASP B C 1
ATOM 2915 O O . ASP B 1 126 ? 1.938 -4.332 -21.344 1 95.56 126 ASP B O 1
ATOM 2919 N N . LEU B 1 127 ? 2.191 -3.373 -19.391 1 97.75 127 LEU B N 1
ATOM 2920 C CA . LEU B 1 127 ? 3.023 -4.41 -18.797 1 97.75 127 LEU B CA 1
ATOM 2921 C C . LEU B 1 127 ? 2.256 -5.168 -17.719 1 97.75 127 LEU B C 1
ATOM 2923 O O . LEU B 1 127 ? 1.338 -4.625 -17.109 1 97.75 127 LEU B O 1
ATOM 2927 N N . GLY B 1 128 ? 2.574 -6.484 -17.594 1 97.5 128 GLY B N 1
ATOM 2928 C CA . GLY B 1 128 ? 1.995 -7.297 -16.531 1 97.5 128 GLY B CA 1
ATOM 2929 C C . GLY B 1 128 ? 2.766 -7.215 -15.227 1 97.5 128 GLY B C 1
ATOM 2930 O O . GLY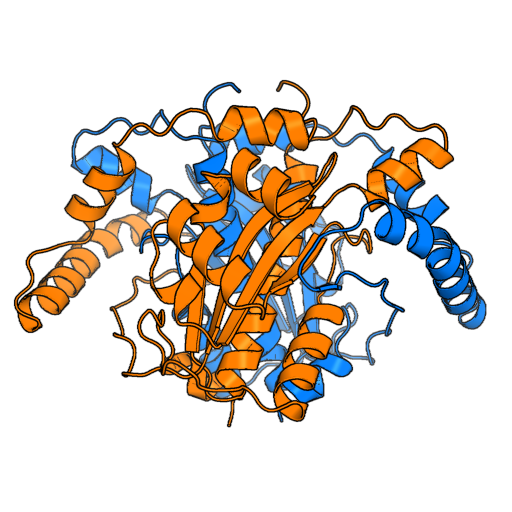 B 1 128 ? 3.947 -6.867 -15.219 1 97.5 128 GLY B O 1
ATOM 2931 N N . THR B 1 129 ? 2.098 -7.477 -14.172 1 98.44 129 THR B N 1
ATOM 2932 C CA . THR B 1 129 ? 2.721 -7.461 -12.852 1 98.44 129 THR B CA 1
ATOM 2933 C C . THR B 1 129 ? 2.135 -8.555 -11.969 1 98.44 129 THR B C 1
ATOM 2935 O O . THR B 1 129 ? 1.077 -9.109 -12.273 1 98.44 129 THR B O 1
ATOM 2938 N N . CYS B 1 130 ? 2.846 -8.852 -10.938 1 98.44 130 CYS B N 1
ATOM 2939 C CA . CYS B 1 130 ? 2.371 -9.734 -9.875 1 98.44 130 CYS B CA 1
ATOM 2940 C C . CYS B 1 130 ? 3.021 -9.383 -8.539 1 98.44 130 CYS B C 1
ATOM 2942 O O . CYS B 1 130 ? 4.246 -9.328 -8.438 1 98.44 130 CYS B O 1
ATOM 2944 N N . PHE B 1 131 ? 2.156 -9.148 -7.523 1 98.81 131 PHE B N 1
ATOM 2945 C CA . PHE B 1 131 ? 2.66 -8.93 -6.172 1 98.81 131 PHE B CA 1
ATOM 2946 C C . PHE B 1 131 ? 3.188 -10.234 -5.578 1 98.81 131 PHE B C 1
ATOM 2948 O O . PHE B 1 131 ? 2.584 -11.297 -5.758 1 98.81 131 PHE B O 1
ATOM 2955 N N . ILE B 1 132 ? 4.301 -10.109 -4.887 1 98.69 132 ILE B N 1
ATOM 2956 C CA . ILE B 1 132 ? 4.895 -11.258 -4.207 1 98.69 132 ILE B CA 1
ATOM 2957 C C . ILE B 1 132 ? 5.031 -10.961 -2.717 1 98.69 132 ILE B C 1
ATOM 2959 O O . ILE B 1 132 ? 6.039 -10.406 -2.277 1 98.69 132 ILE B O 1
ATOM 2963 N N . GLY B 1 133 ? 4.039 -11.406 -1.979 1 97.62 133 GLY B N 1
ATOM 2964 C CA . GLY B 1 133 ? 4.098 -11.258 -0.533 1 97.62 133 GLY B CA 1
ATOM 2965 C C . GLY B 1 133 ? 4.977 -12.297 0.135 1 97.62 133 GLY B C 1
ATOM 2966 O O . GLY B 1 133 ? 5.391 -12.125 1.283 1 97.62 133 GLY B O 1
ATOM 2967 N N . GLY B 1 134 ? 5.367 -13.336 -0.598 1 96.44 134 GLY B N 1
ATOM 2968 C CA . GLY B 1 134 ? 6.152 -14.445 -0.084 1 96.44 134 GLY B CA 1
ATOM 2969 C C . GLY B 1 134 ? 7.535 -14.031 0.38 1 96.44 134 GLY B C 1
ATOM 2970 O O . GLY B 1 134 ? 8.203 -14.781 1.099 1 96.44 134 GLY B O 1
ATOM 2971 N N . VAL B 1 135 ? 7.953 -12.867 0.056 1 98.31 135 VAL B N 1
ATOM 2972 C CA . VAL B 1 135 ? 9.273 -12.383 0.445 1 98.31 135 VAL B CA 1
ATOM 2973 C C . VAL B 1 135 ? 9.367 -12.297 1.967 1 98.31 135 VAL B C 1
ATOM 2975 O O . VAL B 1 135 ? 10.445 -12.453 2.539 1 98.31 135 VAL B O 1
ATOM 2978 N N . ARG B 1 136 ? 8.289 -12.094 2.709 1 97.25 136 ARG B N 1
ATOM 2979 C CA . ARG B 1 136 ? 8.305 -11.977 4.164 1 97.25 136 ARG B CA 1
ATOM 2980 C C . ARG B 1 136 ? 8.555 -13.328 4.82 1 97.25 136 ARG B C 1
ATOM 2982 O O . ARG B 1 136 ? 8.852 -13.398 6.016 1 97.25 136 ARG B O 1
ATOM 2989 N N . GLY B 1 137 ? 8.445 -14.375 4.055 1 95.69 137 GLY B N 1
ATOM 2990 C CA . GLY B 1 137 ? 8.75 -15.711 4.562 1 95.69 137 GLY B CA 1
ATOM 2991 C C . GLY B 1 137 ? 10.203 -16.094 4.398 1 95.69 137 GLY B C 1
ATOM 2992 O O . GLY B 1 137 ? 10.648 -17.125 4.914 1 95.69 137 GLY B O 1
ATOM 2993 N N . HIS B 1 138 ? 10.953 -15.25 3.721 1 97.56 138 HIS B N 1
ATOM 2994 C CA . HIS B 1 138 ? 12.352 -15.555 3.416 1 97.56 138 HIS B CA 1
ATOM 2995 C C . HIS B 1 138 ? 13.242 -14.344 3.672 1 97.56 138 HIS B C 1
ATOM 2997 O O . HIS B 1 138 ? 14.164 -14.07 2.896 1 97.56 138 HIS B O 1
ATOM 3003 N N . ILE B 1 139 ? 12.977 -13.68 4.734 1 98.12 139 ILE B N 1
ATOM 3004 C CA . ILE B 1 139 ? 13.633 -12.406 5.02 1 98.12 139 ILE B CA 1
ATOM 3005 C C . ILE B 1 139 ? 15.133 -12.625 5.195 1 98.12 139 ILE B C 1
ATOM 3007 O O . ILE B 1 139 ? 15.945 -11.93 4.582 1 98.12 139 ILE B O 1
ATOM 3011 N N . SER B 1 140 ? 15.531 -13.57 5.961 1 97.56 140 SER B N 1
ATOM 3012 C CA . SER B 1 140 ? 16.953 -13.781 6.254 1 97.56 140 SER B CA 1
ATOM 3013 C C . SER B 1 140 ? 17.719 -14.125 4.992 1 97.56 140 SER B C 1
ATOM 3015 O O . SER B 1 140 ? 18.812 -13.586 4.758 1 97.56 140 SER B O 1
ATOM 3017 N N . GLU B 1 141 ? 17.172 -14.992 4.199 1 98.25 141 GLU B N 1
ATOM 3018 C CA . GLU B 1 141 ? 17.812 -15.406 2.959 1 98.25 141 GLU B CA 1
ATOM 3019 C C . GLU B 1 141 ? 17.938 -14.242 1.981 1 98.25 141 GLU B C 1
ATOM 3021 O O . GLU B 1 141 ? 19 -14.023 1.39 1 98.25 141 GLU B O 1
ATOM 3026 N N . ILE B 1 142 ? 16.906 -13.477 1.875 1 98.81 142 ILE B N 1
ATOM 3027 C CA . ILE B 1 142 ? 16.875 -12.367 0.929 1 98.81 142 ILE B CA 1
ATOM 3028 C C . ILE B 1 142 ? 17.797 -11.25 1.414 1 98.81 142 ILE B C 1
ATOM 3030 O O . ILE B 1 142 ? 18.531 -10.656 0.622 1 98.81 142 ILE B O 1
ATOM 3034 N N . ASN B 1 143 ? 17.719 -10.977 2.727 1 98.75 143 ASN B N 1
ATOM 3035 C CA . ASN B 1 143 ? 18.609 -9.961 3.275 1 98.75 143 ASN B CA 1
ATOM 3036 C C . ASN B 1 143 ? 20.078 -10.297 3.012 1 98.75 143 ASN B C 1
ATOM 3038 O O . ASN B 1 143 ? 20.859 -9.422 2.639 1 98.75 143 ASN B O 1
ATOM 3042 N N . ARG B 1 144 ? 20.391 -11.523 3.203 1 98.62 144 ARG B N 1
ATOM 3043 C CA . ARG B 1 144 ? 21.75 -11.945 2.947 1 98.62 144 ARG B CA 1
ATOM 3044 C C . ARG B 1 144 ? 22.109 -11.812 1.47 1 98.62 144 ARG B C 1
ATOM 3046 O O . ARG B 1 144 ? 23.141 -11.242 1.123 1 98.62 144 ARG B O 1
ATOM 3053 N N . LEU B 1 145 ? 21.297 -12.266 0.647 1 98.88 145 LEU B N 1
ATOM 3054 C CA . LEU B 1 145 ? 21.547 -12.289 -0.79 1 98.88 145 LEU B CA 1
ATOM 3055 C C . LEU B 1 145 ? 21.703 -10.883 -1.34 1 98.88 145 LEU B C 1
ATOM 3057 O O . LEU B 1 145 ? 22.547 -10.641 -2.207 1 98.88 145 LEU B O 1
ATOM 3061 N N . LEU B 1 146 ? 20.906 -9.938 -0.828 1 98.88 146 LEU B N 1
ATOM 3062 C CA . LEU B 1 146 ? 20.828 -8.609 -1.434 1 98.88 146 LEU B CA 1
ATOM 3063 C C . LEU B 1 146 ? 21.516 -7.57 -0.551 1 98.88 146 LEU B C 1
ATOM 3065 O O . LEU B 1 146 ? 21.391 -6.367 -0.79 1 98.88 146 LEU B O 1
ATOM 3069 N N . LYS B 1 147 ? 22.125 -8.008 0.506 1 98.81 147 LYS B N 1
ATOM 3070 C CA . LYS B 1 147 ? 22.938 -7.18 1.393 1 98.81 147 LYS B CA 1
ATOM 3071 C C . LYS B 1 147 ? 22.094 -6.145 2.119 1 98.81 147 LYS B C 1
ATOM 3073 O O . LYS B 1 147 ? 22.5 -5 2.303 1 98.81 147 LYS B O 1
ATOM 3078 N N . ILE B 1 148 ? 20.875 -6.543 2.402 1 98.88 148 ILE B N 1
ATOM 3079 C CA . ILE B 1 148 ? 20.016 -5.703 3.223 1 98.88 148 ILE B CA 1
ATOM 3080 C C . ILE B 1 148 ? 20.453 -5.773 4.68 1 98.88 148 ILE B C 1
ATOM 3082 O O . ILE B 1 148 ? 20.672 -6.859 5.219 1 98.88 148 ILE B O 1
ATOM 3086 N N . LYS B 1 149 ? 20.547 -4.582 5.348 1 97.75 149 LYS B N 1
ATOM 3087 C CA . LYS B 1 149 ? 21.156 -4.547 6.676 1 97.75 149 LYS B CA 1
ATOM 3088 C C . LYS B 1 149 ? 20.281 -3.785 7.664 1 97.75 149 LYS B C 1
ATOM 3090 O O . LYS B 1 149 ? 19.469 -2.949 7.262 1 97.75 149 LYS B O 1
ATOM 3095 N N . ASN B 1 150 ? 20.406 -4.145 8.898 1 97.06 150 ASN B N 1
ATOM 3096 C CA . ASN B 1 150 ? 19.875 -3.387 10.031 1 97.06 150 ASN B CA 1
ATOM 3097 C C . ASN B 1 150 ? 18.359 -3.338 10.023 1 97.06 150 ASN B C 1
ATOM 3099 O O . ASN B 1 150 ? 17.703 -4.379 9.969 1 97.06 150 ASN B O 1
ATOM 3103 N N . SER B 1 151 ? 17.766 -2.164 10.039 1 96.88 151 SER B N 1
ATOM 3104 C CA . SER B 1 151 ? 16.328 -2.029 10.273 1 96.88 151 SER B CA 1
ATOM 3105 C C . SER B 1 151 ? 15.562 -1.999 8.961 1 96.88 151 SER B C 1
ATOM 3107 O O . SER B 1 151 ? 14.688 -1.151 8.766 1 96.88 151 SER B O 1
ATOM 3109 N N . ALA B 1 152 ? 15.984 -2.904 8.07 1 98.56 152 ALA B N 1
ATOM 3110 C CA . ALA B 1 152 ? 15.289 -3.018 6.789 1 98.56 152 ALA B CA 1
ATOM 3111 C C . ALA B 1 152 ? 14.977 -4.473 6.461 1 98.56 152 ALA B C 1
ATOM 3113 O O . ALA B 1 152 ? 15.781 -5.367 6.738 1 98.56 152 ALA B O 1
ATOM 3114 N N . PHE B 1 153 ? 13.789 -4.703 5.914 1 98.69 153 PHE B N 1
ATOM 3115 C CA . PHE B 1 153 ? 13.406 -6.035 5.469 1 98.69 153 PHE B CA 1
ATOM 3116 C C . PHE B 1 153 ? 12.414 -5.957 4.312 1 98.69 153 PHE B C 1
ATOM 3118 O O . PHE B 1 153 ? 11.711 -4.957 4.152 1 98.69 153 PHE B O 1
ATOM 3125 N N . PRO B 1 154 ? 12.406 -7.02 3.428 1 98.88 154 PRO B N 1
ATOM 3126 C CA . PRO B 1 154 ? 11.438 -7.031 2.334 1 98.88 154 PRO B CA 1
ATOM 3127 C C . PRO B 1 154 ? 9.992 -7.094 2.826 1 98.88 154 PRO B C 1
ATOM 3129 O O . PRO B 1 154 ? 9.594 -8.086 3.443 1 98.88 154 PRO B O 1
ATOM 3132 N N . ALA B 1 155 ? 9.258 -6.086 2.531 1 98.81 155 ALA B N 1
ATOM 3133 C CA . ALA B 1 155 ? 7.848 -6.023 2.912 1 98.81 155 ALA B CA 1
ATOM 3134 C C . ALA B 1 155 ? 6.961 -6.656 1.843 1 98.81 155 ALA B C 1
ATOM 3136 O O . ALA B 1 155 ? 6 -7.359 2.16 1 98.81 155 ALA B O 1
ATOM 3137 N N . VAL B 1 156 ? 7.262 -6.387 0.609 1 98.88 156 VAL B N 1
ATOM 3138 C CA . VAL B 1 156 ? 6.527 -6.891 -0.547 1 98.88 156 VAL B CA 1
ATOM 3139 C C . VAL B 1 156 ? 7.398 -6.785 -1.798 1 98.88 156 VAL B C 1
ATOM 3141 O O . VAL B 1 156 ? 8.383 -6.047 -1.814 1 98.88 156 VAL B O 1
ATOM 3144 N N . ALA B 1 157 ? 7.113 -7.559 -2.811 1 98.94 157 ALA B N 1
ATOM 3145 C CA . ALA B 1 157 ? 7.828 -7.477 -4.082 1 98.94 157 ALA B CA 1
ATOM 3146 C C . ALA B 1 157 ? 6.855 -7.461 -5.258 1 98.94 157 ALA B C 1
ATOM 3148 O O . ALA B 1 157 ? 5.652 -7.652 -5.078 1 98.94 157 ALA B O 1
ATOM 3149 N N . LEU B 1 158 ? 7.367 -7.113 -6.402 1 98.94 158 LEU B N 1
ATOM 3150 C CA . LEU B 1 158 ? 6.559 -7.027 -7.613 1 98.94 158 LEU B CA 1
ATOM 3151 C C . LEU B 1 158 ? 7.355 -7.473 -8.836 1 98.94 158 LEU B C 1
ATOM 3153 O O . LEU B 1 158 ? 8.477 -7.004 -9.055 1 98.94 158 LEU B O 1
ATOM 3157 N N . THR B 1 159 ? 6.789 -8.398 -9.617 1 98.94 159 THR B N 1
ATOM 3158 C CA . THR B 1 159 ? 7.34 -8.711 -10.93 1 98.94 159 THR B CA 1
ATOM 3159 C C . THR B 1 159 ? 6.77 -7.777 -11.992 1 98.94 159 THR B C 1
ATOM 3161 O O . THR B 1 159 ? 5.594 -7.414 -11.938 1 98.94 159 THR B O 1
ATOM 3164 N N . VAL B 1 160 ? 7.574 -7.406 -12.953 1 98.88 160 VAL B N 1
ATOM 3165 C CA . VAL B 1 160 ? 7.141 -6.582 -14.078 1 98.88 160 VAL B CA 1
ATOM 3166 C C . VAL B 1 160 ? 7.66 -7.176 -15.383 1 98.88 160 VAL B C 1
ATOM 3168 O O . VAL B 1 160 ? 8.836 -7.523 -15.492 1 98.88 160 VAL B O 1
ATOM 3171 N N . GLY B 1 161 ? 6.812 -7.293 -16.328 1 98.69 161 GLY B N 1
ATOM 3172 C CA . GLY B 1 161 ? 7.184 -7.793 -17.641 1 98.69 161 GLY B CA 1
ATOM 3173 C C . GLY B 1 161 ? 6.016 -7.832 -18.609 1 98.69 161 GLY B C 1
ATOM 3174 O O . GLY B 1 161 ? 4.914 -7.387 -18.281 1 98.69 161 GLY B O 1
ATOM 3175 N N . LYS B 1 162 ? 6.363 -8.305 -19.797 1 98.5 162 LYS B N 1
ATOM 3176 C CA . LYS B 1 162 ? 5.301 -8.5 -20.766 1 98.5 162 LYS B CA 1
ATOM 3177 C C . LYS B 1 162 ? 4.602 -9.844 -20.562 1 98.5 162 LYS B C 1
ATOM 3179 O O . LYS B 1 162 ? 5.254 -10.883 -20.531 1 98.5 162 LYS B O 1
ATOM 3184 N N . ALA B 1 163 ? 3.314 -9.742 -20.406 1 97.88 163 ALA B N 1
ATOM 3185 C CA . ALA B 1 163 ? 2.555 -10.977 -20.203 1 97.88 163 ALA B CA 1
ATOM 3186 C C . ALA B 1 163 ? 2.641 -11.883 -21.422 1 97.88 163 ALA B C 1
ATOM 3188 O O . ALA B 1 163 ? 2.523 -11.422 -22.562 1 97.88 163 ALA B O 1
ATOM 3189 N N . ALA B 1 164 ? 2.912 -13.18 -21.234 1 97.5 164 ALA B N 1
ATOM 3190 C CA . ALA B 1 164 ? 2.893 -14.164 -22.312 1 97.5 164 ALA B CA 1
ATOM 3191 C C . ALA B 1 164 ? 1.462 -14.555 -22.672 1 97.5 164 ALA B C 1
ATOM 3193 O O . ALA B 1 164 ? 1.181 -14.914 -23.812 1 97.5 164 ALA B O 1
ATOM 3194 N N . LYS B 1 165 ? 0.619 -14.539 -21.734 1 92.19 165 LYS B N 1
ATOM 3195 C CA . LYS B 1 165 ? -0.815 -14.758 -21.891 1 92.19 165 LYS B CA 1
ATOM 3196 C C . LYS B 1 165 ? -1.62 -13.797 -21.016 1 92.19 165 LYS B C 1
ATOM 3198 O O . LYS B 1 165 ? -1.113 -13.289 -20.016 1 92.19 165 LYS B O 1
ATOM 3203 N N . LYS B 1 166 ? -2.801 -13.617 -21.469 1 87.19 166 LYS B N 1
ATOM 3204 C CA . LYS B 1 166 ? -3.654 -12.758 -20.672 1 87.19 166 LYS B CA 1
ATOM 3205 C C . LYS B 1 166 ? -3.912 -13.359 -19.297 1 87.19 166 LYS B C 1
ATOM 3207 O O . LYS B 1 166 ? -4.129 -14.57 -19.172 1 87.19 166 LYS B O 1
ATOM 3212 N N . ALA B 1 167 ? -3.842 -12.445 -18.297 1 86.5 167 ALA B N 1
ATOM 3213 C CA . ALA B 1 167 ? -4.098 -12.922 -16.938 1 86.5 167 ALA B CA 1
ATOM 3214 C C . ALA B 1 167 ? -5.566 -13.297 -16.75 1 86.5 167 ALA B C 1
ATOM 3216 O O . ALA B 1 167 ? -6.445 -12.703 -17.391 1 86.5 167 ALA B O 1
ATOM 3217 N N . ASP B 1 168 ? -5.805 -14.273 -15.938 1 84.31 168 ASP B N 1
ATOM 3218 C CA . ASP B 1 168 ? -7.168 -14.617 -15.547 1 84.31 168 ASP B CA 1
ATOM 3219 C C . ASP B 1 168 ? -7.797 -13.508 -14.711 1 84.31 168 ASP B C 1
ATOM 3221 O O . ASP B 1 168 ? -7.125 -12.898 -13.875 1 84.31 168 ASP B O 1
ATOM 3225 N N . LEU B 1 169 ? -8.984 -13.25 -15.062 1 90.56 169 LEU B N 1
ATOM 3226 C CA . LEU B 1 169 ? -9.734 -12.281 -14.266 1 90.56 169 LEU B CA 1
ATOM 3227 C C . LEU B 1 169 ? -10.719 -12.984 -13.336 1 90.56 169 LEU B C 1
ATOM 3229 O O . LEU B 1 169 ? -11.844 -13.297 -13.734 1 90.56 169 LEU B O 1
ATOM 3233 N N . LYS B 1 170 ? -10.258 -13.148 -12.141 1 92 170 LYS B N 1
ATOM 3234 C CA . LYS B 1 170 ? -11.094 -13.773 -11.125 1 92 170 LYS B CA 1
ATOM 3235 C C . LYS B 1 170 ? -12.172 -12.805 -10.633 1 92 170 LYS B C 1
ATOM 3237 O O . LYS B 1 170 ? -11.93 -11.602 -10.531 1 92 170 LYS B O 1
ATOM 3242 N N . PRO B 1 171 ? -13.344 -13.414 -10.398 1 95.06 171 PRO B N 1
ATOM 3243 C CA . PRO B 1 171 ? -14.344 -12.516 -9.812 1 95.06 171 PRO B CA 1
ATOM 3244 C C . PRO B 1 171 ? -13.891 -11.914 -8.484 1 95.06 171 PRO B C 1
ATOM 3246 O O . PRO B 1 171 ? -13.117 -12.539 -7.75 1 95.06 171 PRO B O 1
ATOM 3249 N N . LYS B 1 172 ? -14.391 -10.742 -8.211 1 95.94 172 LYS B N 1
ATOM 3250 C CA . LYS B 1 172 ? -14.086 -10.047 -6.957 1 95.94 172 LYS B CA 1
ATOM 3251 C C . LYS B 1 172 ? -15.305 -10.016 -6.039 1 95.94 172 LYS B C 1
ATOM 3253 O O . LYS B 1 172 ? -16.438 -10.031 -6.508 1 95.94 172 LYS B O 1
ATOM 3258 N N . ILE B 1 173 ? -15.047 -10.039 -4.812 1 97.94 173 ILE B N 1
ATOM 3259 C CA . ILE B 1 173 ? -16.094 -9.773 -3.834 1 97.94 173 ILE B CA 1
ATOM 3260 C C . ILE B 1 173 ? -16.156 -8.281 -3.529 1 97.94 173 ILE B C 1
ATOM 3262 O O . ILE B 1 173 ? -15.172 -7.562 -3.707 1 97.94 173 ILE B O 1
ATOM 3266 N N . ASN B 1 174 ? -17.312 -7.812 -3.166 1 97.69 174 ASN B N 1
ATOM 3267 C CA . ASN B 1 174 ? -17.469 -6.406 -2.799 1 97.69 174 ASN B CA 1
ATOM 3268 C C . ASN B 1 174 ? -16.594 -6.039 -1.603 1 97.69 174 ASN B C 1
ATOM 3270 O O . ASN B 1 174 ? -16.547 -6.777 -0.616 1 97.69 174 ASN B O 1
ATOM 3274 N N . ARG B 1 175 ? -15.93 -4.938 -1.702 1 98.25 175 ARG B N 1
ATOM 3275 C CA . ARG B 1 175 ? -15.148 -4.41 -0.585 1 98.25 175 ARG B CA 1
ATOM 3276 C C . ARG B 1 175 ? -15.469 -2.939 -0.343 1 98.25 175 ARG B C 1
ATOM 3278 O O . ARG B 1 175 ? -14.742 -2.256 0.385 1 98.25 175 ARG B O 1
ATOM 3285 N N . ILE B 1 176 ? -16.5 -2.449 -0.96 1 98.75 176 ILE B N 1
ATOM 3286 C CA . ILE B 1 176 ? -16.828 -1.028 -0.924 1 98.75 176 ILE B CA 1
ATOM 3287 C C . ILE B 1 176 ? -18.109 -0.815 -0.119 1 98.75 176 ILE B C 1
ATOM 3289 O O . ILE B 1 176 ? -19.156 -1.406 -0.423 1 98.75 176 ILE B O 1
ATOM 3293 N N . TYR B 1 177 ? -18.078 0.087 0.835 1 98.69 177 TYR B N 1
ATOM 3294 C CA . TYR B 1 177 ? -19.219 0.452 1.669 1 98.69 177 TYR B CA 1
ATOM 3295 C C . TYR B 1 177 ? -19.391 1.966 1.74 1 98.69 177 TYR B C 1
ATOM 3297 O O . TYR B 1 177 ? -18.406 2.689 1.975 1 98.69 177 TYR B O 1
ATOM 3305 N N . TYR B 1 178 ? -20.641 2.463 1.573 1 98.62 178 TYR B N 1
ATOM 3306 C CA . TYR B 1 178 ? -20.859 3.902 1.534 1 98.62 178 TYR B CA 1
ATOM 3307 C C . TYR B 1 178 ? -21.312 4.422 2.893 1 98.62 178 TYR B C 1
ATOM 3309 O O . TYR B 1 178 ? -22.266 3.893 3.482 1 98.62 178 TYR B O 1
ATOM 3317 N N . GLU B 1 179 ? -20.641 5.387 3.439 1 98.69 179 GLU B N 1
ATOM 3318 C CA . GLU B 1 179 ? -20.922 6.195 4.621 1 98.69 179 GLU B CA 1
ATOM 3319 C C . GLU B 1 179 ? -20.734 5.391 5.902 1 98.69 179 GLU B C 1
ATOM 3321 O O . GLU B 1 179 ? -20.219 5.914 6.898 1 98.69 179 GLU B O 1
ATOM 3326 N N . GLN B 1 180 ? -21.062 4.125 5.867 1 98.44 180 GLN B N 1
ATOM 3327 C CA . GLN B 1 180 ? -20.891 3.287 7.047 1 98.44 180 GLN B CA 1
ATOM 3328 C C . GLN B 1 180 ? -20.484 1.869 6.656 1 98.44 180 GLN B C 1
ATOM 3330 O O . GLN B 1 180 ? -20.781 1.415 5.551 1 98.44 180 GLN B O 1
ATOM 3335 N N . TYR B 1 181 ? -19.766 1.232 7.57 1 98.69 181 TYR B N 1
ATOM 3336 C CA . TYR B 1 181 ? -19.453 -0.185 7.457 1 98.69 181 TYR B CA 1
ATOM 3337 C C . TYR B 1 181 ? -20.641 -1.05 7.828 1 98.69 181 TYR B C 1
ATOM 3339 O O . TYR B 1 181 ? -21.547 -0.602 8.547 1 98.69 181 TYR B O 1
ATOM 3347 N N . SER B 1 182 ? -20.672 -2.242 7.289 1 98.44 182 SER B N 1
ATOM 3348 C CA . SER B 1 182 ? -21.734 -3.191 7.645 1 98.44 182 SER B CA 1
ATOM 3349 C C . SER B 1 182 ? -21.172 -4.613 7.742 1 98.44 182 SER B C 1
ATOM 3351 O O . SER B 1 182 ? -21 -5.281 6.723 1 98.44 182 SER B O 1
ATOM 3353 N N . TYR B 1 183 ? -21 -5.059 8.984 1 98.12 183 TYR B N 1
ATOM 3354 C CA . TYR B 1 183 ? -20.547 -6.426 9.195 1 98.12 183 TYR B CA 1
ATOM 3355 C C . TYR B 1 183 ? -21.531 -7.43 8.609 1 98.12 183 TYR B C 1
ATOM 3357 O O . TYR B 1 183 ? -21.125 -8.438 8.023 1 98.12 183 TYR B O 1
ATOM 3365 N N . ALA B 1 184 ? -22.781 -7.121 8.766 1 98.06 184 ALA B N 1
ATOM 3366 C CA . ALA B 1 184 ? -23.812 -8.008 8.234 1 98.06 184 ALA B CA 1
ATOM 3367 C C . ALA B 1 184 ? -23.672 -8.164 6.727 1 98.06 184 ALA B C 1
ATOM 3369 O O . ALA B 1 184 ? -23.797 -9.273 6.199 1 98.06 184 ALA B O 1
ATOM 3370 N N . GLN B 1 185 ? -23.469 -7.074 6.055 1 98.19 185 GLN B N 1
ATOM 3371 C CA . GLN B 1 185 ? -23.281 -7.129 4.609 1 98.19 185 GLN B CA 1
ATOM 3372 C C . GLN B 1 185 ? -22.031 -7.914 4.234 1 98.19 185 GLN B C 1
ATOM 3374 O O . GLN B 1 185 ? -22.047 -8.688 3.273 1 98.19 185 GLN B O 1
ATOM 3379 N N . VAL B 1 186 ? -20.953 -7.754 4.953 1 97.81 186 VAL B N 1
ATOM 3380 C CA . VAL B 1 186 ? -19.703 -8.461 4.719 1 97.81 186 VAL B CA 1
ATOM 3381 C C . VAL B 1 186 ? -19.938 -9.969 4.754 1 97.81 186 VAL B C 1
ATOM 3383 O O . VAL B 1 186 ? -19.516 -10.688 3.848 1 97.81 186 VAL B O 1
ATOM 3386 N N . VAL B 1 187 ? -20.656 -10.383 5.727 1 97.06 187 VAL B N 1
ATOM 3387 C CA . VAL B 1 187 ? -20.891 -11.812 5.926 1 97.06 187 VAL B CA 1
ATOM 3388 C C . VAL B 1 187 ? -21.844 -12.328 4.852 1 97.06 187 VAL B C 1
ATOM 3390 O O . VAL B 1 187 ? -21.625 -13.398 4.281 1 97.06 187 VAL B O 1
ATOM 3393 N N . ASP B 1 188 ? -22.828 -11.531 4.508 1 98.06 188 ASP B N 1
ATOM 3394 C CA . ASP B 1 188 ? -23.875 -11.945 3.568 1 98.06 188 ASP B CA 1
ATOM 3395 C C . ASP B 1 188 ? -23.297 -12.117 2.162 1 98.06 188 ASP B C 1
ATOM 3397 O O . ASP B 1 188 ? -23.859 -12.852 1.346 1 98.06 188 ASP B O 1
ATOM 3401 N N . GLU B 1 189 ? -22.234 -11.5 1.9 1 98.25 189 GLU B N 1
ATOM 3402 C CA . GLU B 1 189 ? -21.703 -11.492 0.544 1 98.25 189 GLU B CA 1
ATOM 3403 C C . GLU B 1 189 ? -20.781 -12.688 0.307 1 98.25 189 GLU B C 1
ATOM 3405 O O . GLU B 1 189 ? -20.438 -12.992 -0.835 1 98.25 189 GLU B O 1
ATOM 3410 N N . ILE B 1 190 ? -20.484 -13.461 1.383 1 98.19 190 ILE B N 1
ATOM 3411 C CA . ILE B 1 190 ? -19.484 -14.523 1.293 1 98.19 190 ILE B CA 1
ATOM 3412 C C . ILE B 1 190 ? -20.047 -15.711 0.526 1 98.19 190 ILE B C 1
ATOM 3414 O O . ILE B 1 190 ? -19.406 -16.234 -0.385 1 98.19 190 ILE B O 1
ATOM 3418 N N . VAL B 1 191 ? -21.234 -16.141 0.858 1 97.44 191 VAL B N 1
ATOM 3419 C CA . VAL B 1 191 ? -21.828 -17.328 0.246 1 97.44 191 VAL B CA 1
ATOM 3420 C C . VAL B 1 191 ? -22.031 -17.094 -1.247 1 97.44 191 VAL B C 1
ATOM 3422 O O . VAL B 1 191 ? -21.625 -17.906 -2.078 1 97.44 191 VAL B O 1
ATOM 3425 N N . PRO B 1 192 ? -22.688 -15.914 -1.626 1 98.38 192 PRO B N 1
ATOM 3426 C CA . PRO B 1 192 ? -22.812 -15.648 -3.059 1 98.38 192 PRO B CA 1
ATOM 3427 C C . PRO B 1 192 ? -21.469 -15.594 -3.777 1 98.38 192 PRO B C 1
ATOM 3429 O O . PRO B 1 192 ? -21.359 -16.078 -4.91 1 98.38 192 PRO B O 1
ATOM 3432 N N . TYR B 1 193 ? -20.516 -15.039 -3.186 1 98.38 193 TYR B N 1
ATOM 3433 C CA . TYR B 1 193 ? -19.203 -14.984 -3.818 1 98.38 193 TYR B CA 1
ATOM 3434 C C . TYR B 1 193 ? -18.609 -16.375 -3.961 1 98.38 193 TYR B C 1
ATOM 3436 O O . TYR B 1 193 ? -17.953 -16.688 -4.969 1 98.38 193 TYR B O 1
ATOM 3444 N N . ASN B 1 194 ? -18.734 -17.188 -2.896 1 98.38 194 ASN B N 1
ATOM 3445 C CA . ASN B 1 194 ? -18.25 -18.562 -2.969 1 98.38 194 ASN B CA 1
ATOM 3446 C C . ASN B 1 194 ? -18.828 -19.297 -4.172 1 98.38 194 ASN B C 1
ATOM 3448 O O . ASN B 1 194 ? -18.109 -20.031 -4.859 1 98.38 194 ASN B O 1
ATOM 3452 N N . GLU B 1 195 ? -20.094 -19.109 -4.387 1 98.25 195 GLU B N 1
ATOM 3453 C CA . GLU B 1 195 ? -20.734 -19.719 -5.543 1 98.25 195 GLU B CA 1
ATOM 3454 C C . GLU B 1 195 ? -20.172 -19.172 -6.848 1 98.25 195 GLU B C 1
ATOM 3456 O O . GLU B 1 195 ? -19.922 -19.938 -7.789 1 98.25 195 GLU B O 1
ATOM 3461 N N . LYS B 1 196 ? -20.062 -17.891 -6.859 1 98.12 196 LYS B N 1
ATOM 3462 C CA . LYS B 1 196 ? -19.516 -17.234 -8.039 1 98.12 196 LYS B CA 1
ATOM 3463 C C . LYS B 1 196 ? -18.125 -17.766 -8.375 1 98.12 196 LYS B C 1
ATOM 3465 O O . LYS B 1 196 ? -17.812 -18.047 -9.531 1 98.12 196 LYS B O 1
ATOM 3470 N N . LEU B 1 197 ? -17.266 -17.906 -7.395 1 97.62 197 LEU B N 1
ATOM 3471 C CA . LEU B 1 197 ? -15.898 -18.375 -7.609 1 97.62 197 LEU B CA 1
ATOM 3472 C C . LEU B 1 197 ? -15.883 -19.844 -7.988 1 97.62 197 LEU B C 1
ATOM 3474 O O . LEU B 1 197 ? -15.078 -20.281 -8.82 1 97.62 197 LEU B O 1
ATOM 3478 N N . THR B 1 198 ? -16.734 -20.609 -7.352 1 98 198 THR B N 1
ATOM 3479 C CA . THR B 1 198 ? -16.859 -22.016 -7.691 1 98 198 THR B CA 1
ATOM 3480 C C . THR B 1 198 ? -17.203 -22.203 -9.172 1 98 198 THR B C 1
ATOM 3482 O O . THR B 1 198 ? -16.594 -23.016 -9.859 1 98 198 THR B O 1
ATOM 3485 N N . ASN B 1 199 ? -18.141 -21.453 -9.602 1 97.94 199 ASN B N 1
ATOM 3486 C CA . ASN B 1 199 ? -18.547 -21.5 -11 1 97.94 199 ASN B CA 1
ATOM 3487 C C . ASN B 1 199 ? -17.406 -21.078 -11.93 1 97.94 199 ASN B C 1
ATOM 3489 O O . ASN B 1 199 ? -17.234 -21.641 -13.008 1 97.94 199 ASN B O 1
ATOM 3493 N N . TYR B 1 200 ? -16.75 -20.078 -11.516 1 97 200 TYR B N 1
ATOM 3494 C CA . TYR B 1 200 ? -15.594 -19.609 -12.273 1 97 200 TYR B CA 1
ATOM 3495 C C . TYR B 1 200 ? -14.594 -20.734 -12.477 1 97 200 TYR B C 1
ATOM 3497 O O . TYR B 1 200 ? -14.125 -20.969 -13.594 1 97 200 TYR B O 1
ATOM 3505 N N . TRP B 1 201 ? -14.242 -21.453 -11.461 1 96.12 201 TRP B N 1
ATOM 3506 C CA . TRP B 1 201 ? -13.266 -22.531 -11.523 1 96.12 201 TRP B CA 1
ATOM 3507 C C . TRP B 1 201 ? -13.805 -23.703 -12.312 1 96.12 201 TRP B C 1
ATOM 3509 O O . TRP B 1 201 ? -13.078 -24.328 -13.094 1 96.12 201 TRP B O 1
ATOM 3519 N N . LYS B 1 202 ? -15 -23.984 -12.125 1 96.81 202 LYS B N 1
ATOM 3520 C CA . LYS B 1 202 ? -15.633 -25.078 -12.859 1 96.81 202 LYS B CA 1
ATOM 3521 C C . LYS B 1 202 ? -15.531 -24.859 -14.367 1 96.81 202 LYS B C 1
ATOM 3523 O O . LYS B 1 202 ? -15.305 -25.812 -15.125 1 96.81 202 LYS B O 1
ATOM 3528 N N . ASN B 1 203 ? -15.773 -23.672 -14.758 1 96.06 203 ASN B N 1
ATOM 3529 C CA . ASN B 1 203 ? -15.703 -23.328 -16.172 1 96.06 203 ASN B CA 1
ATOM 3530 C C . ASN B 1 203 ? -14.297 -23.531 -16.719 1 96.06 203 ASN B C 1
ATOM 3532 O O . ASN B 1 203 ? -14.117 -23.641 -17.938 1 96.06 203 ASN B O 1
ATOM 3536 N N . LYS B 1 204 ? -13.352 -23.641 -15.891 1 94.31 204 LYS B N 1
ATOM 3537 C CA . LYS B 1 204 ? -11.969 -23.891 -16.281 1 94.31 204 LYS B CA 1
ATOM 3538 C C . LYS B 1 204 ? -11.57 -25.328 -16 1 94.31 204 LYS B C 1
ATOM 3540 O O . LYS B 1 204 ? -10.391 -25.688 -16.094 1 94.31 204 LYS B O 1
ATOM 3545 N N . ASN B 1 205 ? -12.492 -26.078 -15.578 1 96.31 205 ASN B N 1
ATOM 3546 C CA . ASN B 1 205 ? -12.32 -27.484 -15.258 1 96.31 205 ASN B CA 1
ATOM 3547 C C . ASN B 1 205 ? -11.383 -27.672 -14.07 1 96.31 205 ASN B C 1
ATOM 3549 O O . ASN B 1 205 ? -10.547 -28.578 -14.07 1 96.31 205 ASN B O 1
ATOM 3553 N N . ILE B 1 206 ? -11.438 -26.781 -13.156 1 94.56 206 ILE B N 1
ATOM 3554 C CA . ILE B 1 206 ? -10.711 -26.844 -11.891 1 94.56 206 ILE B CA 1
ATOM 3555 C C . ILE B 1 206 ? -11.703 -26.891 -10.734 1 94.56 206 ILE B C 1
ATOM 3557 O O . ILE B 1 206 ? -12.734 -26.219 -10.758 1 94.56 206 ILE B O 1
ATOM 3561 N N . GLU B 1 207 ? -11.383 -27.688 -9.75 1 94.81 207 GLU B N 1
ATOM 3562 C CA . GLU B 1 207 ? -12.172 -27.688 -8.523 1 94.81 207 GLU B CA 1
ATOM 3563 C C . GLU B 1 207 ? -11.625 -26.688 -7.512 1 94.81 207 GLU B C 1
ATOM 3565 O O . GLU B 1 207 ? -10.414 -26.594 -7.309 1 94.81 207 GLU B O 1
ATOM 3570 N N . GLY B 1 208 ? -12.555 -25.906 -6.984 1 94.69 208 GLY B N 1
ATOM 3571 C CA . GLY B 1 208 ? -12.141 -24.969 -5.965 1 94.69 208 GLY B CA 1
ATOM 3572 C C . GLY B 1 208 ? -13.227 -23.969 -5.59 1 94.69 208 GLY B C 1
ATOM 3573 O O . GLY B 1 208 ? -14.172 -23.766 -6.348 1 94.69 208 GLY B O 1
ATOM 3574 N N . ASP B 1 209 ? -13.148 -23.516 -4.363 1 96.94 209 ASP B N 1
ATOM 3575 C CA . ASP B 1 209 ? -14.047 -22.469 -3.9 1 96.94 209 ASP B CA 1
ATOM 3576 C C . ASP B 1 209 ? -13.352 -21.562 -2.887 1 96.94 209 ASP B C 1
ATOM 3578 O O . ASP B 1 209 ? -12.234 -21.844 -2.453 1 96.94 209 ASP B O 1
ATOM 3582 N N . TYR B 1 210 ? -14.008 -20.469 -2.629 1 97.75 210 TYR B N 1
ATOM 3583 C CA . TYR B 1 210 ? -13.414 -19.438 -1.788 1 97.75 210 TYR B CA 1
ATOM 3584 C C . TYR B 1 210 ? -13.281 -19.922 -0.348 1 97.75 210 TYR B C 1
ATOM 3586 O O . TYR B 1 210 ? -12.219 -19.766 0.264 1 97.75 210 TYR B O 1
ATOM 3594 N N . VAL B 1 211 ? -14.273 -20.453 0.184 1 97.44 211 VAL B N 1
ATOM 3595 C CA . VAL B 1 211 ? -14.367 -20.797 1.6 1 97.44 211 VAL B CA 1
ATOM 3596 C C . VAL B 1 211 ? -13.352 -21.891 1.931 1 97.44 211 VAL B C 1
ATOM 3598 O O . VAL B 1 211 ? -12.516 -21.719 2.816 1 97.44 211 VAL B O 1
ATOM 3601 N N . ASN B 1 212 ? -13.367 -22.969 1.206 1 96.12 212 ASN B N 1
ATOM 3602 C CA . ASN B 1 212 ? -12.469 -24.094 1.494 1 96.12 212 ASN B CA 1
ATOM 3603 C C . ASN B 1 212 ? -11.016 -23.719 1.225 1 96.12 212 ASN B C 1
ATOM 3605 O O . ASN B 1 212 ? -10.125 -24.062 2.004 1 96.12 212 ASN B O 1
ATOM 3609 N N . ALA B 1 213 ? -10.773 -23.047 0.115 1 95.06 213 ALA B N 1
ATOM 3610 C CA . ALA B 1 213 ? -9.406 -22.672 -0.229 1 95.06 213 ALA B CA 1
ATOM 3611 C C . ALA B 1 213 ? -8.805 -21.766 0.839 1 95.06 213 ALA B C 1
ATOM 3613 O O . ALA B 1 213 ? -7.668 -21.969 1.273 1 95.06 213 ALA B O 1
ATOM 3614 N N . SER B 1 214 ? -9.547 -20.734 1.297 1 94.69 214 SER B N 1
ATOM 3615 C CA . SER B 1 214 ? -9.07 -19.797 2.305 1 94.69 214 SER B CA 1
ATOM 3616 C C . SER B 1 214 ? -8.859 -20.484 3.648 1 94.69 214 SER B C 1
ATOM 3618 O O . SER B 1 214 ? -7.824 -20.297 4.289 1 94.69 214 SER B O 1
ATOM 3620 N N . ALA B 1 215 ? -9.828 -21.266 4.043 1 93.5 215 ALA B N 1
ATOM 3621 C CA . ALA B 1 215 ? -9.742 -21.953 5.332 1 93.5 215 ALA B CA 1
ATOM 3622 C C . ALA B 1 215 ? -8.547 -22.891 5.375 1 93.5 215 ALA B C 1
ATOM 3624 O O . ALA B 1 215 ? -7.832 -22.953 6.379 1 93.5 215 ALA B O 1
ATOM 3625 N N . ASN B 1 216 ? -8.367 -23.594 4.316 1 90.38 216 ASN B N 1
ATOM 3626 C CA . ASN B 1 216 ? -7.277 -24.562 4.258 1 90.38 216 ASN B CA 1
ATOM 3627 C C . ASN B 1 216 ? -5.914 -23.891 4.312 1 90.38 216 ASN B C 1
ATOM 3629 O O . ASN B 1 216 ? -5.004 -24.359 4.996 1 90.38 216 ASN B O 1
ATOM 3633 N N . TYR B 1 217 ? -5.812 -22.812 3.623 1 87.62 217 TYR B N 1
ATOM 3634 C CA . TYR B 1 217 ? -4.531 -22.109 3.586 1 87.62 217 TYR B CA 1
ATOM 3635 C C . TYR B 1 217 ? -4.234 -21.453 4.922 1 87.62 217 TYR B C 1
ATOM 3637 O O . TYR B 1 217 ? -3.111 -21.531 5.43 1 87.62 217 TYR B O 1
ATOM 3645 N N . LEU B 1 218 ? -5.184 -20.891 5.512 1 88 218 LEU B N 1
ATOM 3646 C CA . LEU B 1 218 ? -4.996 -20.094 6.719 1 88 218 LEU B CA 1
ATOM 3647 C C . LEU B 1 218 ? -4.809 -20.984 7.938 1 88 218 LEU B C 1
ATOM 3649 O O . LEU B 1 218 ? -4.344 -20.531 8.984 1 88 218 LEU B O 1
ATOM 3653 N N . SER B 1 219 ? -5.133 -22.172 7.793 1 85.19 219 SER B N 1
ATOM 3654 C CA . SER B 1 219 ? -5.012 -23.109 8.914 1 85.19 219 SER B CA 1
ATOM 3655 C C . SER B 1 219 ? -3.619 -23.734 8.961 1 85.19 219 SER B C 1
ATOM 3657 O O . SER B 1 219 ? -3.273 -24.422 9.93 1 85.19 219 SER B O 1
ATOM 3659 N N . LYS B 1 220 ? -2.92 -23.375 7.969 1 80.19 220 LYS B N 1
ATOM 3660 C CA . LYS B 1 220 ? -1.546 -23.875 7.984 1 80.19 220 LYS B CA 1
ATOM 3661 C C . LYS B 1 220 ? -0.666 -23.031 8.898 1 80.19 220 LYS B C 1
ATOM 3663 O O . LYS B 1 220 ? -0.833 -21.812 8.977 1 80.19 220 LYS B O 1
ATOM 3668 N N . ARG B 1 221 ? 0.106 -23.719 9.719 1 69.75 221 ARG B N 1
ATOM 3669 C CA . ARG B 1 221 ? 0.993 -23.016 10.641 1 69.75 221 ARG B CA 1
ATOM 3670 C C . ARG B 1 221 ? 2.262 -22.547 9.938 1 69.75 221 ARG B C 1
ATOM 3672 O O . ARG B 1 221 ? 2.875 -23.312 9.188 1 69.75 221 ARG B O 1
ATOM 3679 N N . VAL B 1 222 ? 2.432 -21.266 9.93 1 70.56 222 VAL B N 1
ATOM 3680 C CA . VAL B 1 222 ? 3.688 -20.719 9.438 1 70.56 222 VAL B CA 1
ATOM 3681 C C . VAL B 1 222 ? 4.441 -20.047 10.578 1 70.56 222 VAL B C 1
ATOM 3683 O O . VAL B 1 222 ? 3.902 -19.172 11.258 1 70.56 222 VAL B O 1
ATOM 3686 N N . SER B 1 223 ? 5.605 -20.578 10.945 1 68.56 223 SER B N 1
ATOM 3687 C CA . SER B 1 223 ? 6.344 -20.062 12.094 1 68.56 223 SER B CA 1
ATOM 3688 C C . SER B 1 223 ? 7.59 -19.297 11.664 1 68.56 223 SER B C 1
ATOM 3690 O O . SER B 1 223 ? 7.988 -19.359 10.5 1 68.56 223 SER B O 1
ATOM 3692 N N . GLY B 1 224 ? 8.07 -18.438 12.5 1 79.38 224 GLY B N 1
ATOM 3693 C CA . GLY B 1 224 ? 9.398 -17.844 12.375 1 79.38 224 GLY B CA 1
ATOM 3694 C C . GLY B 1 224 ? 9.375 -16.469 11.75 1 79.38 224 GLY B C 1
ATOM 3695 O O . GLY B 1 224 ? 10.211 -15.617 12.078 1 79.38 224 GLY B O 1
ATOM 3696 N N . ARG B 1 225 ? 8.477 -16.203 10.922 1 87.06 225 ARG B N 1
ATOM 3697 C CA . ARG B 1 225 ? 8.43 -14.945 10.195 1 87.06 225 ARG B CA 1
ATOM 3698 C C . ARG B 1 225 ? 8.242 -13.766 11.148 1 87.06 225 ARG B C 1
ATOM 3700 O O . ARG B 1 225 ? 8.938 -12.758 11.039 1 87.06 225 ARG B O 1
ATOM 3707 N N . ASP B 1 226 ? 7.406 -13.922 12.07 1 90.75 226 ASP B N 1
ATOM 3708 C CA . ASP B 1 226 ? 7.043 -12.836 12.969 1 90.75 226 ASP B CA 1
ATOM 3709 C C . ASP B 1 226 ? 8.219 -12.445 13.867 1 90.75 226 ASP B C 1
ATOM 3711 O O . ASP B 1 226 ? 8.492 -11.266 14.07 1 90.75 226 ASP B O 1
ATOM 3715 N N . LYS B 1 227 ? 8.891 -13.43 14.344 1 90.94 227 LYS B N 1
ATOM 3716 C CA . LYS B 1 227 ? 10.047 -13.164 15.195 1 90.94 227 LYS B CA 1
ATOM 3717 C C . LYS B 1 227 ? 11.125 -12.391 14.438 1 90.94 227 LYS B C 1
ATOM 3719 O O . LYS B 1 227 ? 11.711 -11.453 14.977 1 90.94 227 LYS B O 1
ATOM 3724 N N . THR B 1 228 ? 11.352 -12.758 13.234 1 94 228 THR B N 1
ATOM 3725 C CA . THR B 1 228 ? 12.352 -12.094 12.406 1 94 228 THR B CA 1
ATOM 3726 C C . THR B 1 228 ? 11.984 -10.633 12.18 1 94 228 THR B C 1
ATOM 3728 O O . THR B 1 228 ? 12.836 -9.742 12.312 1 94 228 THR B O 1
ATOM 3731 N N . ILE B 1 229 ? 10.75 -10.375 11.914 1 94.19 229 ILE B N 1
ATOM 3732 C CA . ILE B 1 229 ? 10.273 -9.023 11.641 1 94.19 229 ILE B CA 1
ATOM 3733 C C . ILE B 1 229 ? 10.367 -8.18 12.914 1 94.19 229 ILE B C 1
ATOM 3735 O O . ILE B 1 229 ? 10.852 -7.043 12.883 1 94.19 229 ILE B O 1
ATOM 3739 N N . ILE B 1 230 ? 9.984 -8.75 14.031 1 92.5 230 ILE B N 1
ATOM 3740 C CA . ILE B 1 230 ? 10 -8.047 15.305 1 92.5 230 ILE B CA 1
ATOM 3741 C C . ILE B 1 230 ? 11.438 -7.664 15.656 1 92.5 230 ILE B C 1
ATOM 3743 O O . ILE B 1 230 ? 11.695 -6.539 16.094 1 92.5 230 ILE B O 1
ATOM 3747 N N . ASN B 1 231 ? 12.328 -8.547 15.414 1 92.56 231 ASN B N 1
ATOM 3748 C CA . ASN B 1 231 ? 13.734 -8.305 15.727 1 92.56 231 ASN B CA 1
ATOM 3749 C C . ASN B 1 231 ? 14.328 -7.223 14.828 1 92.56 231 ASN B C 1
ATOM 3751 O O . ASN B 1 231 ? 15.016 -6.316 15.305 1 92.56 231 ASN B O 1
ATOM 3755 N N . ILE B 1 232 ? 14.055 -7.246 13.602 1 93.94 232 ILE B N 1
ATOM 3756 C CA . ILE B 1 232 ? 14.625 -6.309 12.641 1 93.94 232 ILE B CA 1
ATOM 3757 C C . ILE B 1 232 ? 14.008 -4.922 12.844 1 93.94 232 ILE B C 1
ATOM 3759 O O . ILE B 1 232 ? 14.719 -3.914 12.828 1 93.94 232 ILE B O 1
ATOM 3763 N N . ALA B 1 233 ? 12.695 -4.941 13.055 1 90.88 233 ALA B N 1
ATOM 3764 C CA . ALA B 1 233 ? 11.977 -3.676 13.188 1 90.88 233 ALA B CA 1
ATOM 3765 C C . ALA B 1 233 ? 12.133 -3.104 14.594 1 90.88 233 ALA B C 1
ATOM 3767 O O . ALA B 1 233 ? 11.727 -1.97 14.859 1 90.88 233 ALA B O 1
ATOM 3768 N N . LYS B 1 234 ? 12.68 -3.873 15.484 1 88.44 234 LYS B N 1
ATOM 3769 C CA . LYS B 1 234 ? 12.945 -3.445 16.859 1 88.44 234 LYS B CA 1
ATOM 3770 C C . LYS B 1 234 ? 11.656 -2.998 17.547 1 88.44 234 LYS B C 1
ATOM 3772 O O . LYS B 1 234 ? 11.617 -1.937 18.172 1 88.44 234 LYS B O 1
ATOM 3777 N N . ILE B 1 235 ? 10.672 -3.791 17.25 1 86.75 235 ILE B N 1
ATOM 3778 C CA . ILE B 1 235 ? 9.383 -3.488 17.859 1 86.75 235 ILE B CA 1
ATOM 3779 C C . ILE B 1 235 ? 9.43 -3.828 19.344 1 86.75 235 ILE B C 1
ATOM 3781 O O . ILE B 1 235 ? 9.844 -4.926 19.734 1 86.75 235 ILE B O 1
ATOM 3785 N N . LYS B 1 236 ? 9.055 -2.871 20.078 1 77 236 LYS B N 1
ATOM 3786 C CA . LYS B 1 236 ? 8.984 -3.066 21.516 1 77 236 LYS B CA 1
ATOM 3787 C C . LYS B 1 236 ? 7.977 -4.152 21.875 1 77 236 LYS B C 1
ATOM 3789 O O . LYS B 1 236 ? 6.902 -4.234 21.281 1 77 236 LYS B O 1
ATOM 3794 N N . LYS B 1 237 ? 8.547 -5.047 22.75 1 65.94 237 LYS B N 1
ATOM 3795 C CA . LYS B 1 237 ? 7.672 -6.113 23.219 1 65.94 237 LYS B CA 1
ATOM 3796 C C . LYS B 1 237 ? 6.395 -5.547 23.828 1 65.94 237 LYS B C 1
ATOM 3798 O O . LYS B 1 237 ? 6.445 -4.633 24.656 1 65.94 237 LYS B O 1
ATOM 3803 N N . MET B 1 238 ? 5.297 -5.77 23.078 1 56.59 238 MET B N 1
ATOM 3804 C CA . MET B 1 238 ? 3.975 -5.32 23.5 1 56.59 238 MET B CA 1
ATOM 3805 C C . MET B 1 238 ? 3.5 -6.098 24.719 1 56.59 238 MET B C 1
ATOM 3807 O O . MET B 1 238 ? 3.846 -7.27 24.891 1 56.59 238 MET B O 1
#

Foldseek 3Di:
DDLVVLVVQADAFQAFDAPDADDPVLVVLLVVQLVPFDAPVPQPQKDKDKDQDLVLLVVVCVLLVRVSSNRFRIKMFMKRHNPSVVVVCVVVVHDPLADAPVSSVRSLVSSVRSVVSSCSSLSVVQKHKHKDQSQLLVFPVVCVSVVPDALMTGRIMMGIHHHPDRHDDADDFDPDDPPDDDPPVVVVRQVVSQVRRQVVQVVVVHGDGDPVVVVVVVPDDRDDSVVVNCVRNSHPDD/DDLVVLVVQADAFQAFDAPDADDPVLVVLLVVQLVPFDAPVPQCQKDKDKDQDLVLLVVVCVLLVRVSSNRFRIKMFMKRHNPSVVVVCVVVVHDPLADAPVSSVRSLVSSVRSVVSSCSSLSVVQKHKHKDQSQLLVFPVVCVSVVPDALMTGRIMMGIHHHPDRHDDADDFDDDDPPDDDPPVVVVRQVVSQVSRQVVQVVVVHGDGDPVVVVVVVPDDDDDSVVVNCVRNSHPDD

pLDDT: mean 95.29, std 6.3, range [56.59, 99.0]

Secondary structure (DSSP, 8-state):
--HHHHHTT--B---B-TT----HHHHHHHHHHHHT---GGG---EEEEEE--HHHHHHHHHHHT-HHHHHSSEEEEEEEE-HHHHHHHHHTT---S-B-HHHHHHHHHHHHHHHHHHHHHHHHTT-EEEEEGGGGGSHHHHHHHHT--SSEEEEEEEEEE-BSSPPP-------EEESS--HHHHHHTHHHHHHHHHHHHHTTT----HHHHHHHHHTS---SHHHHHHHHHTB---/--HHHHHTT--B---B-TT----HHHHHHHHHHHHT---GGG---EEEEEE--HHHHHHHHHHHT-HHHHHSSEEEEEEEE-HHHHHHHHHTT---S-B-HHHHHHHHHHHHHHHHHHHHHHHHTT-EEEEEGGGGGSHHHHHHHHT--SSEEEEEEEEEE-BSSPPP-------EEESS--HHHHHHTHHHHHHHHHHHHHTTT----HHHHHHHHHTS---SHHHHHHHHHTB---

InterPro domains:
  IPR000415 Nitroreductase-like [G3DSA:3.40.109.10] (2-237)
  IPR000415 Nitroreductase-like [SSF55469] (1-220)
  IPR016446 Flavin oxidoreductase Frp family [PIRSF005426] (2-220)
  IPR016446 Flavin oxidoreductase Frp family [PTHR43425] (3-221)
  IPR029479 Nitroreductase [PF00881] (9-162)

Radius of gyration: 21.14 Å; Cα contacts (8 Å, |Δi|>4): 956; chains: 2; bounding box: 50×59×47 Å

Organism: Mycoplasmopsis fermentans (strain ATCC 19989 / NBRC 14854 / NCTC 10117 / PG18) (NCBI:txid496833)

Sequence (476 aa):
MSFIENNLKRGSTRDYQIGYEISEEDKEKLIKTIQNAPTSNNYFASSVIVIEDQNTKDKLAEILQQKQVRECSMFFIFLADNNRIDYVLKTKNKNIENKTLNSLLLSVGDAFIQATMLQDAATELDLGTCFIGGVRGHISEINRLLKIKNSAFPAVALTVGKAAKKADLKPKINRIYYEQYSYAQVVDEIVPYNEKLTNYWKNKNIEGDYVNASANYLSKRVSGRDKTIINIAKIKKMMSFIENNLKRGSTRDYQIGYEISEEDKEKLIKTIQNAPTSNNYFASSVIVIEDQNTKDKLAEILQQKQVRECSMFFIFLADNNRIDYVLKTKNKNIENKTLNSLLLSVGDAFIQATMLQDAATELDLGTCFIGGVRGHISEINRLLKIKNSAFPAVALTVGKAAKKADLKPKINRIYYEQYSYAQVVDEIVPYNEKLTNYWKNKNIEGDYVNASANYLSKRVSGRDKTIINIAKIKKM

Nearest PDB structures (foldseek):
  5hei-assembly3_E  TM=9.108E-01  e=5.059E-21  Priestia megaterium
  1zch-assembly1_A-2  TM=9.153E-01  e=2.105E-19  Bacillus subtilis
  7z0w-assembly3_F  TM=8.797E-01  e=1.363E-19  Escherichia coli K-12
  5uu6-assembly2_C  TM=8.926E-01  e=3.241E-18  Vibrio parahaemolyticus RIMD 2210633
  3eof-assembly1_B  TM=7.941E-01  e=7.245E-17  Bacteroides fragilis NCTC 9343